Protein AF-A0A9X2JIF9-F1 (afdb_monomer)

Nearest PDB structures (foldseek):
  5dy9-assembly1_F  TM=8.300E-01  e=1.328E-01  Methanocaldococcus jannaschii DSM 2661
  4nl3-assembly1_D  TM=8.606E-01  e=1.487E-01  Listeria monocytogenes
  4noy-assembly1_A  TM=7.556E-01  e=9.467E-02  Listeria monocytogenes
  4x9c-assembly1_C  TM=6.719E-01  e=2.208E-01  Methanocaldococcus jannaschii

Organism: NCBI:txid2954799

Radius of gyration: 41.1 Å; Cα contacts (8 Å, |Δi|>4): 365; chains: 1; bounding box: 115×107×93 Å

pLDDT: mean 71.34, std 24.14, range [29.44, 98.44]

Secondary structure (DSSP, 8-state):
--SSSSSSSSSSS------------PPEEEEEBTTS-EEEEEEEEEETTEEEEEETTEEEEEEGGGB-HHHHHHHHHHHHHSS-EEEEBTTS-EEEEEEEEEETTEEEEEETTT--EEEEEGGGB-HHHHHHHHHHH----------------------PPP-----------PPPS----EEEEEBTTS-EEEEEEEEEETTEEEEEETTEEEEEEGGGB-HHHHHHHHHHHHHHHHHHTS------------------------------------------------------------TT-HHHHHHHHHHHHHHHHHHHHHHHHHHHHHHHHT------PPPP-------------------PPPPS----------EEE-TTT--EEE-SS--TTPBPTTT--B---EE-TTS-EE---TTHHHHHHHHHHHHHHHHHHHHHHHHHHH--

Foldseek 3Di:
DPVVVVVVVPPPPDPPDPPPPPQAWWDFDWWAWQVRDIATWTFRDDDDQWTFTHHPLDTDTHGLVGTDPLVVVLNVLVVVQQDQDWWAFPVRDIAGWHWDHDDQQWTWTQGDVVSDIDIDGLNRTDPVVNVSCCSGRVRPRPPPPDPPPDDDDDDDDDDDDDDDDDDDDDDDDDDRVPCQPFDWWAFPVRDIDTWHFPADDVQWTFTQHPNDTDTHGLNRTDPVSNVVNVVVVVVVVVVVPPPPPPPDPPPPPPDDDDDDDDDDDDDDDDDDDDDDDDDDDDDDDDDDDDDDDDDDDDDPDDPDPPVVVVVVVVVVVVVVVVVVVVVVVVVVVVCVVPPDPPDDDDDDDDDDDDDDDDDDDDDDDDDDDDDDDDDDPPPPQDWDADPVQRDIDGCPDDDQQDADPPPRDHHNWDQDPVRDTPHPDPPPVVVVVVVVVVVVVVCCVVVVVVVVVVVD

Mean predicted aligned error: 22.13 Å

Structure (mmCIF, N/CA/C/O backbone):
data_AF-A0A9X2JIF9-F1
#
_entry.id   AF-A0A9X2JIF9-F1
#
loop_
_atom_site.group_PDB
_atom_site.id
_atom_site.type_symbol
_atom_site.label_atom_id
_atom_site.label_alt_id
_atom_site.label_comp_id
_atom_site.label_asym_id
_atom_site.label_entity_id
_atom_site.label_seq_id
_atom_site.pdbx_PDB_ins_code
_atom_site.Cartn_x
_atom_site.Cartn_y
_atom_site.Cartn_z
_atom_site.occupancy
_atom_site.B_iso_or_equiv
_atom_site.auth_seq_id
_atom_site.auth_comp_id
_atom_site.auth_asym_id
_atom_site.auth_atom_id
_atom_site.pdbx_PDB_model_num
ATOM 1 N N . MET A 1 1 ? 45.858 37.542 4.405 1.00 50.66 1 MET A N 1
ATOM 2 C CA . MET A 1 1 ? 45.394 36.141 4.261 1.00 50.66 1 MET A CA 1
ATOM 3 C C . MET A 1 1 ? 44.551 35.672 5.462 1.00 50.66 1 MET A C 1
ATOM 5 O O . MET A 1 1 ? 44.814 34.618 6.018 1.00 50.66 1 MET A O 1
ATOM 9 N N . ARG A 1 2 ? 43.533 36.434 5.894 1.00 47.78 2 ARG A N 1
ATOM 10 C CA . ARG A 1 2 ? 42.567 35.991 6.931 1.00 47.78 2 ARG A CA 1
ATOM 11 C C . ARG A 1 2 ? 41.097 36.230 6.547 1.00 47.78 2 ARG A C 1
ATOM 13 O O . ARG A 1 2 ? 40.206 35.912 7.314 1.00 47.78 2 ARG A O 1
ATOM 20 N N . LEU A 1 3 ? 40.858 36.740 5.335 1.00 43.47 3 LEU A N 1
ATOM 21 C CA . LEU A 1 3 ? 39.526 37.021 4.784 1.00 43.47 3 LEU A CA 1
ATOM 22 C C . LEU A 1 3 ? 39.023 35.938 3.812 1.00 43.47 3 LEU A C 1
ATOM 24 O O . LEU A 1 3 ? 37.849 35.937 3.474 1.00 43.47 3 LEU A O 1
ATOM 28 N N . LEU A 1 4 ? 39.875 34.985 3.401 1.00 45.16 4 LEU A N 1
ATOM 29 C CA . LEU A 1 4 ? 39.485 33.912 2.472 1.00 45.16 4 LEU A CA 1
ATOM 30 C C . LEU A 1 4 ? 38.940 32.643 3.157 1.00 45.16 4 LEU A C 1
ATOM 32 O O . LEU A 1 4 ? 38.333 31.819 2.487 1.00 45.16 4 LEU A O 1
ATOM 36 N N . SER A 1 5 ? 39.107 32.486 4.477 1.00 45.69 5 SER A N 1
ATOM 37 C CA . SER A 1 5 ? 38.608 31.306 5.213 1.00 45.69 5 SER A CA 1
ATOM 38 C C . SER A 1 5 ? 37.174 31.446 5.728 1.00 45.69 5 SER A C 1
ATOM 40 O O . SER A 1 5 ? 36.599 30.455 6.158 1.00 45.69 5 SER A O 1
ATOM 42 N N . ILE A 1 6 ? 36.580 32.643 5.672 1.00 45.88 6 ILE A N 1
ATOM 43 C CA . ILE A 1 6 ? 35.189 32.865 6.111 1.00 45.88 6 ILE A CA 1
ATOM 44 C C . ILE A 1 6 ? 34.202 32.690 4.940 1.00 45.88 6 ILE A C 1
ATOM 46 O O . ILE A 1 6 ? 33.043 32.355 5.151 1.00 45.88 6 ILE A O 1
ATOM 50 N N . LEU A 1 7 ? 34.673 32.799 3.693 1.00 43.84 7 LEU A N 1
ATOM 51 C CA . LEU A 1 7 ? 33.852 32.604 2.492 1.00 43.84 7 LEU A CA 1
ATOM 52 C C . LEU A 1 7 ? 33.706 31.131 2.063 1.00 43.84 7 LEU A C 1
ATOM 54 O O . LEU A 1 7 ? 32.831 30.828 1.262 1.00 43.84 7 LEU A O 1
ATOM 58 N N . LEU A 1 8 ? 34.502 30.208 2.620 1.00 43.28 8 LEU A N 1
ATOM 59 C CA . LEU A 1 8 ? 34.404 28.769 2.320 1.00 43.28 8 LEU A CA 1
ATOM 60 C C . LEU A 1 8 ? 33.501 27.994 3.304 1.00 43.28 8 LEU A C 1
ATOM 62 O O . LEU A 1 8 ? 33.216 26.825 3.078 1.00 43.28 8 LEU A O 1
ATOM 66 N N . LEU A 1 9 ? 33.038 28.632 4.387 1.00 42.19 9 LEU A N 1
ATOM 67 C CA . LEU A 1 9 ? 32.176 28.007 5.406 1.00 42.19 9 LEU A CA 1
ATOM 68 C C . LEU A 1 9 ? 30.685 28.376 5.264 1.00 42.19 9 LEU A C 1
ATOM 70 O O . LEU A 1 9 ? 29.855 27.887 6.021 1.00 42.19 9 LEU A O 1
ATOM 74 N N . MET A 1 10 ? 30.341 29.205 4.273 1.00 47.78 10 MET A N 1
ATOM 75 C CA . MET A 1 10 ? 28.986 29.704 3.980 1.00 47.78 10 MET A CA 1
ATOM 76 C C . MET A 1 10 ? 28.431 29.157 2.649 1.00 47.78 10 MET A C 1
ATOM 78 O O . MET A 1 10 ? 27.630 29.805 1.987 1.00 47.78 10 MET A O 1
ATOM 82 N N . ALA A 1 11 ? 28.868 27.958 2.247 1.00 45.25 11 ALA A N 1
ATOM 83 C CA . ALA A 1 11 ? 28.384 27.248 1.056 1.00 45.25 11 ALA A CA 1
ATOM 84 C C . ALA A 1 11 ? 27.886 25.816 1.364 1.00 45.25 11 ALA A C 1
ATOM 86 O O . ALA A 1 11 ? 27.817 24.982 0.467 1.00 45.25 11 ALA A O 1
ATOM 87 N N . CYS A 1 12 ? 27.542 25.527 2.628 1.00 41.16 12 CYS A N 1
ATOM 88 C CA . CYS A 1 12 ? 26.931 24.255 3.056 1.00 41.16 12 CYS A CA 1
ATOM 89 C C . CYS A 1 12 ? 25.439 24.373 3.417 1.00 41.16 12 CYS A C 1
ATOM 91 O O . CYS A 1 12 ? 24.838 23.397 3.859 1.00 41.16 12 CYS A O 1
ATOM 93 N N . CYS A 1 13 ? 24.823 25.544 3.249 1.00 41.59 13 CYS A N 1
ATOM 94 C CA . CYS A 1 13 ? 23.415 25.742 3.579 1.00 41.59 13 CYS A CA 1
ATOM 95 C C . CYS A 1 13 ? 22.557 25.639 2.314 1.00 41.59 13 CYS A C 1
ATOM 97 O O . CYS A 1 13 ? 22.760 26.405 1.377 1.00 41.59 13 CYS A O 1
ATOM 99 N N . ALA A 1 14 ? 21.565 24.747 2.356 1.00 49.28 14 ALA A N 1
ATOM 100 C CA . ALA A 1 14 ? 20.445 24.624 1.418 1.00 49.28 14 ALA A CA 1
ATOM 101 C C . ALA A 1 14 ? 20.645 23.763 0.155 1.00 49.28 14 ALA A C 1
ATOM 103 O O . ALA A 1 14 ? 20.240 24.152 -0.935 1.00 49.28 14 ALA A O 1
ATOM 104 N N . VAL A 1 15 ? 21.121 22.524 0.312 1.00 51.28 15 VAL A N 1
ATOM 105 C CA . VAL A 1 15 ? 20.557 21.436 -0.510 1.00 51.28 15 VAL A CA 1
ATOM 106 C C . VAL A 1 15 ? 19.399 20.850 0.291 1.00 51.28 15 VAL A C 1
ATOM 108 O O . VAL A 1 15 ? 19.554 19.876 1.021 1.00 51.28 15 VAL A O 1
ATOM 111 N N . GLY A 1 16 ? 18.252 21.531 0.244 1.00 44.44 16 GLY A N 1
ATOM 112 C CA . GLY A 1 16 ? 16.999 20.966 0.727 1.00 44.44 16 GLY A CA 1
ATOM 113 C C . GLY A 1 16 ? 16.632 19.823 -0.204 1.00 44.44 16 GLY A C 1
ATOM 114 O O . GLY A 1 16 ? 16.148 20.068 -1.304 1.00 44.44 16 GLY A O 1
ATOM 115 N N . LEU A 1 17 ? 16.930 18.590 0.204 1.00 43.62 17 LEU A N 1
ATOM 116 C CA . LEU A 1 17 ? 16.360 17.415 -0.440 1.00 43.62 17 LEU A CA 1
ATOM 117 C C . LEU A 1 17 ? 14.835 17.567 -0.346 1.00 43.62 17 LEU A C 1
ATOM 119 O O . LEU A 1 17 ? 14.335 17.697 0.776 1.00 43.62 17 LEU A O 1
ATOM 123 N N . PRO A 1 18 ? 14.099 17.617 -1.472 1.00 39.84 18 PRO A N 1
ATOM 124 C CA . PRO A 1 18 ? 12.651 17.582 -1.415 1.00 39.84 18 PRO A CA 1
ATOM 125 C C . PRO A 1 18 ? 12.274 16.275 -0.720 1.00 39.84 18 PRO A C 1
ATOM 127 O O . PRO A 1 18 ? 12.584 15.182 -1.197 1.00 39.84 18 PRO A O 1
ATOM 130 N N . VAL A 1 19 ? 11.680 16.394 0.464 1.00 40.88 19 VAL A N 1
ATOM 131 C CA . VAL A 1 19 ? 11.039 15.272 1.139 1.00 40.88 19 VAL A CA 1
ATOM 132 C C . VAL A 1 19 ? 9.828 14.949 0.276 1.00 40.88 19 VAL A C 1
ATOM 134 O O . VAL A 1 19 ? 8.807 15.620 0.375 1.00 40.88 19 VAL A O 1
ATOM 137 N N . ALA A 1 20 ? 9.985 13.992 -0.638 1.00 38.03 20 ALA A N 1
ATOM 138 C CA . ALA A 1 20 ? 8.901 13.448 -1.442 1.00 38.03 20 ALA A CA 1
ATOM 139 C C . ALA A 1 20 ? 7.942 12.714 -0.495 1.00 38.03 20 ALA A C 1
ATOM 141 O O . ALA A 1 20 ? 8.113 11.535 -0.185 1.00 38.03 20 ALA A O 1
ATOM 142 N N . ALA A 1 21 ? 7.001 13.470 0.061 1.00 42.09 21 ALA A N 1
ATOM 143 C CA . ALA A 1 21 ? 5.906 12.987 0.877 1.00 42.09 21 ALA A CA 1
ATOM 144 C C . ALA A 1 21 ? 4.622 13.089 0.055 1.00 42.09 21 ALA A C 1
ATOM 146 O O . ALA A 1 21 ? 3.734 13.871 0.373 1.00 42.09 21 ALA A O 1
ATOM 147 N N . GLU A 1 22 ? 4.536 12.292 -1.002 1.00 44.25 22 GLU A N 1
ATOM 148 C CA . GLU A 1 22 ? 3.272 12.027 -1.681 1.00 44.25 22 GLU A CA 1
ATOM 149 C C . GLU A 1 22 ? 2.806 10.660 -1.203 1.00 44.25 22 GLU A C 1
ATOM 151 O O . GLU A 1 22 ? 3.198 9.601 -1.689 1.00 44.25 22 GLU A O 1
ATOM 156 N N . ALA A 1 23 ? 2.054 10.689 -0.105 1.00 52.97 23 ALA A N 1
ATOM 157 C CA . ALA A 1 23 ? 1.223 9.559 0.248 1.00 52.97 23 ALA A CA 1
ATOM 158 C C . ALA A 1 23 ? 0.087 9.525 -0.776 1.00 52.97 23 ALA A C 1
ATOM 160 O O . ALA A 1 23 ? -0.699 10.470 -0.793 1.00 52.97 23 ALA A O 1
ATOM 161 N N . ASP A 1 24 ? 0.032 8.466 -1.591 1.00 63.00 24 ASP A N 1
ATOM 162 C CA . ASP A 1 24 ? -1.059 8.153 -2.522 1.00 63.00 24 ASP A CA 1
ATOM 163 C C . ASP A 1 24 ? -2.409 8.625 -1.939 1.00 63.00 24 ASP A C 1
ATOM 165 O O . ASP A 1 24 ? -2.906 8.070 -0.948 1.00 63.00 24 ASP A O 1
ATOM 169 N N . ASP A 1 25 ? -2.964 9.718 -2.477 1.00 82.88 25 ASP A N 1
ATOM 170 C CA . ASP A 1 25 ? -4.131 10.377 -1.890 1.00 82.88 25 ASP A CA 1
ATOM 171 C C . ASP A 1 25 ? -5.409 9.659 -2.334 1.00 82.88 25 ASP A C 1
ATOM 173 O O . ASP A 1 25 ? -6.022 9.986 -3.347 1.00 82.88 25 ASP A O 1
ATOM 177 N N . TYR A 1 26 ? -5.795 8.609 -1.607 1.00 91.44 26 TYR A N 1
ATOM 178 C CA . TYR A 1 26 ? -7.100 7.985 -1.818 1.00 91.44 26 TYR A CA 1
ATOM 179 C C . TYR A 1 26 ? -8.229 8.948 -1.423 1.00 91.44 26 TYR A C 1
ATOM 181 O O . TYR A 1 26 ? -8.128 9.613 -0.388 1.00 91.44 26 TYR A O 1
ATOM 189 N N . PRO A 1 27 ? -9.353 8.972 -2.160 1.00 93.25 27 PRO A N 1
ATOM 190 C CA . PRO A 1 27 ? -10.474 9.832 -1.808 1.00 93.25 27 PRO A CA 1
ATOM 191 C C . PRO A 1 27 ? -11.062 9.454 -0.440 1.00 93.25 27 PRO A C 1
ATOM 193 O O . PRO A 1 27 ? -11.119 8.278 -0.056 1.00 93.25 27 PRO A O 1
ATOM 196 N N . VAL A 1 28 ? -11.541 10.460 0.299 1.00 95.00 28 VAL A N 1
ATOM 197 C CA . VAL A 1 28 ? -12.326 10.240 1.521 1.00 95.00 28 VAL A CA 1
ATOM 198 C C . VAL A 1 28 ? -13.612 9.513 1.142 1.00 95.00 28 VAL A C 1
ATOM 200 O O . VAL A 1 28 ? -14.367 9.973 0.285 1.00 95.00 28 VAL A O 1
ATOM 203 N N . ARG A 1 29 ? -13.884 8.387 1.803 1.00 96.62 29 ARG A N 1
ATOM 204 C CA . ARG A 1 29 ? -15.105 7.603 1.590 1.00 96.62 29 ARG A CA 1
ATOM 205 C C . ARG A 1 29 ? -15.745 7.196 2.907 1.00 96.62 29 ARG A C 1
ATOM 207 O O . ARG A 1 29 ? -15.097 7.179 3.954 1.00 96.62 29 ARG A O 1
ATOM 214 N N . LYS A 1 30 ? -17.017 6.813 2.824 1.00 97.88 30 LYS A N 1
ATOM 215 C CA . LYS A 1 30 ? -17.749 6.210 3.934 1.00 97.88 30 LYS A CA 1
ATOM 216 C C . LYS A 1 30 ? -17.399 4.729 4.045 1.00 97.88 30 LYS A C 1
ATOM 218 O O . LYS A 1 30 ? -17.684 3.954 3.137 1.00 97.88 30 LYS A O 1
ATOM 223 N N . TRP A 1 31 ? -16.816 4.350 5.170 1.00 98.06 31 TRP A N 1
ATOM 224 C CA . TRP A 1 31 ? -16.492 2.982 5.556 1.00 98.06 31 TRP A CA 1
ATOM 225 C C . TRP A 1 31 ? -17.569 2.444 6.476 1.00 98.06 31 TRP A C 1
ATOM 227 O O . TRP A 1 31 ? -17.983 3.145 7.394 1.00 98.06 31 TRP A O 1
ATOM 237 N N . THR A 1 32 ? -17.991 1.202 6.273 1.00 98.44 32 THR A N 1
ATOM 238 C CA . THR A 1 32 ? -19.027 0.544 7.074 1.00 98.44 32 THR A CA 1
ATOM 239 C C . THR A 1 32 ? -18.475 -0.739 7.679 1.00 98.44 32 THR A C 1
ATOM 241 O O . THR A 1 32 ? -17.822 -1.520 6.988 1.00 98.44 32 THR A O 1
ATOM 244 N N . ASN A 1 33 ? -18.726 -0.984 8.964 1.00 98.19 33 ASN A N 1
ATOM 245 C CA . ASN A 1 33 ? -18.322 -2.231 9.612 1.00 98.19 33 ASN A CA 1
ATOM 246 C C . ASN A 1 33 ? -19.427 -3.308 9.603 1.00 98.19 33 ASN A C 1
ATOM 248 O O . ASN A 1 33 ? -20.550 -3.088 9.155 1.00 98.19 33 ASN A O 1
ATOM 252 N N . ASP A 1 34 ? -19.104 -4.485 10.136 1.00 96.62 34 ASP A N 1
ATOM 253 C CA . ASP A 1 34 ? -19.967 -5.663 10.273 1.00 96.62 34 ASP A CA 1
ATOM 254 C C . ASP A 1 34 ? -21.217 -5.433 11.140 1.00 96.62 34 ASP A C 1
ATOM 256 O O . ASP A 1 34 ? -22.158 -6.225 11.092 1.00 96.62 34 ASP A O 1
ATOM 260 N N . LYS A 1 35 ? -21.254 -4.339 11.907 1.00 96.94 35 LYS A N 1
ATOM 261 C CA . LYS A 1 35 ? -22.406 -3.900 12.705 1.00 96.94 35 LYS A CA 1
ATOM 262 C C . LYS A 1 35 ? -23.231 -2.803 12.027 1.00 96.94 35 LYS A C 1
ATOM 264 O O . LYS A 1 35 ? -24.216 -2.354 12.608 1.00 96.94 35 LYS A O 1
ATOM 269 N N . GLY A 1 36 ? -22.839 -2.360 10.832 1.00 97.69 36 GLY A N 1
ATOM 270 C CA . GLY A 1 36 ? -23.467 -1.242 10.128 1.00 97.69 36 GLY A CA 1
ATOM 271 C C . GLY A 1 36 ? -23.071 0.140 10.658 1.00 97.69 36 GLY A C 1
ATOM 272 O O . GLY A 1 36 ? -23.682 1.131 10.267 1.00 97.69 36 GLY A O 1
ATOM 273 N N . GLU A 1 37 ? -22.072 0.236 11.539 1.00 98.12 37 GLU A N 1
ATOM 274 C CA . GLU A 1 37 ? -21.528 1.525 11.978 1.00 98.12 37 GLU A CA 1
ATOM 275 C C . GLU A 1 37 ? -20.666 2.105 10.854 1.00 98.12 37 GLU A C 1
ATOM 277 O O . GLU A 1 37 ? -19.904 1.373 10.215 1.00 98.12 37 GLU A O 1
ATOM 282 N N . THR A 1 38 ? -20.779 3.414 10.621 1.00 98.12 38 THR A N 1
ATOM 283 C CA . THR A 1 38 ? -20.102 4.083 9.506 1.00 98.12 38 THR A CA 1
ATOM 284 C C . THR A 1 38 ? -19.151 5.175 9.969 1.00 98.12 38 THR A C 1
ATOM 286 O O . THR A 1 38 ? -19.502 5.932 10.874 1.00 98.12 38 THR A O 1
ATOM 289 N N . ILE A 1 39 ? -18.009 5.319 9.297 1.00 98.00 39 ILE A N 1
ATOM 290 C CA . ILE A 1 39 ? -17.073 6.438 9.470 1.00 98.00 39 ILE A CA 1
ATOM 291 C C . ILE A 1 39 ? -16.667 6.998 8.108 1.00 98.00 39 ILE A C 1
ATOM 293 O O . ILE A 1 39 ? -16.488 6.234 7.163 1.00 98.00 39 ILE A O 1
ATOM 297 N N . ASP A 1 40 ? -16.498 8.311 8.005 1.00 97.50 40 ASP A N 1
ATOM 298 C CA . ASP A 1 40 ? -15.896 8.930 6.824 1.00 97.50 40 ASP A CA 1
ATOM 299 C C . ASP A 1 40 ? -14.386 9.025 7.065 1.00 97.50 40 ASP A C 1
ATOM 301 O O . ASP A 1 40 ? -13.948 9.585 8.070 1.00 97.50 40 ASP A O 1
ATOM 305 N N . ALA A 1 41 ? -13.592 8.396 6.200 1.00 97.12 41 ALA A N 1
ATOM 306 C CA . ALA A 1 41 ? -12.143 8.338 6.354 1.00 97.12 41 ALA A CA 1
ATOM 307 C C . ALA A 1 41 ? -11.443 8.127 5.006 1.00 97.12 41 ALA A C 1
ATOM 309 O O . ALA A 1 41 ? -12.002 7.550 4.067 1.00 97.12 41 ALA A O 1
ATOM 310 N N . LYS A 1 42 ? -10.187 8.557 4.924 1.00 95.56 42 LYS A N 1
ATOM 311 C CA . LYS A 1 42 ? -9.293 8.295 3.795 1.00 95.56 42 LYS A CA 1
ATOM 312 C C . LYS A 1 42 ? -8.546 6.983 4.022 1.00 95.56 42 LYS A C 1
ATOM 314 O O . LYS A 1 42 ? -8.059 6.732 5.123 1.00 95.56 42 LYS A O 1
ATOM 319 N N . LEU A 1 43 ? -8.436 6.126 3.005 1.00 95.94 43 LEU A N 1
ATOM 320 C CA . LEU A 1 43 ? -7.505 4.996 3.091 1.00 95.94 43 LEU A CA 1
ATOM 321 C C . LEU A 1 43 ? -6.084 5.560 3.051 1.00 95.94 43 LEU A C 1
ATOM 323 O O . LEU A 1 43 ? -5.770 6.333 2.162 1.00 95.94 43 LEU A O 1
ATOM 327 N N . LEU A 1 44 ? -5.216 5.168 3.978 1.00 93.44 44 LEU A N 1
ATOM 328 C CA . LEU A 1 44 ? -3.787 5.469 3.860 1.00 93.44 44 LEU A CA 1
ATOM 329 C C . LEU A 1 44 ? -3.046 4.309 3.216 1.00 93.44 44 LEU A C 1
ATOM 331 O O . LEU A 1 44 ? -2.235 4.482 2.316 1.00 93.44 44 LEU A O 1
ATOM 335 N N . ARG A 1 45 ? -3.295 3.099 3.721 1.00 92.06 45 ARG A N 1
ATOM 336 C CA . ARG A 1 45 ? -2.668 1.876 3.221 1.00 92.06 45 ARG A CA 1
ATOM 337 C C . ARG A 1 45 ? -3.382 0.643 3.730 1.00 92.06 45 ARG A C 1
ATOM 339 O O . ARG A 1 45 ? -4.147 0.680 4.695 1.00 92.06 45 ARG A O 1
ATOM 346 N N . VAL A 1 46 ? -3.020 -0.489 3.145 1.00 93.00 46 VAL A N 1
ATOM 347 C CA . VAL A 1 46 ? -3.479 -1.800 3.586 1.00 93.00 46 VAL A CA 1
ATOM 348 C C . VAL A 1 46 ? -2.280 -2.636 4.025 1.00 93.00 46 VAL A C 1
ATOM 350 O O . VAL A 1 46 ? -1.400 -2.917 3.218 1.00 93.00 46 VAL A O 1
ATOM 353 N N . SER A 1 47 ? -2.250 -3.052 5.295 1.00 88.19 47 SER A N 1
ATOM 354 C CA . SER A 1 47 ? -1.199 -3.920 5.846 1.00 88.19 47 SER A CA 1
ATOM 355 C C . SER A 1 47 ? -1.807 -5.249 6.296 1.00 88.19 47 SER A C 1
ATOM 357 O O . SER A 1 47 ? -2.609 -5.314 7.232 1.00 88.19 47 SER A O 1
ATOM 359 N N . GLY A 1 48 ? -1.478 -6.325 5.575 1.00 91.69 48 GLY A N 1
ATOM 360 C CA . GLY A 1 48 ? -1.970 -7.675 5.859 1.00 91.69 48 GLY A CA 1
ATOM 361 C C . GLY A 1 48 ? -3.499 -7.777 5.821 1.00 91.69 48 GLY A C 1
ATOM 362 O O . GLY A 1 48 ? -4.114 -7.672 4.762 1.00 91.69 48 GLY A O 1
ATOM 363 N N . SER A 1 49 ? -4.118 -8.006 6.978 1.00 93.75 49 SER A N 1
ATOM 364 C CA . SER A 1 49 ? -5.575 -8.101 7.163 1.00 93.75 49 SER A CA 1
ATOM 365 C C . SER A 1 49 ? -6.210 -6.824 7.731 1.00 93.75 49 SER A C 1
ATOM 367 O O . SER A 1 49 ? -7.386 -6.839 8.092 1.00 93.75 49 SER A O 1
ATOM 369 N N . THR A 1 50 ? -5.455 -5.725 7.822 1.00 94.56 50 THR A N 1
ATOM 370 C CA . THR A 1 50 ? -5.899 -4.460 8.424 1.00 94.56 50 THR A CA 1
ATOM 371 C C . THR A 1 50 ? -5.812 -3.315 7.416 1.00 94.56 50 THR A C 1
ATOM 373 O O . THR A 1 50 ? -4.775 -3.105 6.783 1.00 94.56 50 THR A O 1
ATOM 376 N N . ALA A 1 51 ? -6.897 -2.557 7.282 1.00 97.00 51 ALA A N 1
ATOM 377 C CA . ALA A 1 51 ? -6.911 -1.269 6.604 1.00 97.00 51 ALA A CA 1
ATOM 378 C C . ALA A 1 51 ? -6.512 -0.172 7.599 1.00 97.00 51 ALA A C 1
ATOM 380 O O . ALA A 1 51 ? -7.001 -0.137 8.730 1.00 97.00 51 ALA A O 1
ATOM 381 N N . ILE A 1 52 ? -5.590 0.697 7.191 1.00 96.62 52 ILE A N 1
ATOM 382 C CA . ILE A 1 52 ? -5.169 1.862 7.967 1.00 96.62 52 ILE A CA 1
ATOM 383 C C . ILE A 1 52 ? -5.868 3.070 7.359 1.00 96.62 52 ILE A C 1
ATOM 385 O O . ILE A 1 52 ? -5.603 3.413 6.206 1.00 96.62 52 ILE A O 1
ATOM 389 N N . LEU A 1 53 ? -6.775 3.662 8.124 1.00 96.56 53 LEU A N 1
ATOM 390 C CA . LEU A 1 53 ? -7.634 4.762 7.711 1.00 96.56 53 LEU A CA 1
ATOM 391 C C . LEU A 1 53 ? -7.215 6.042 8.438 1.00 96.56 53 LEU A C 1
ATOM 393 O O . LEU A 1 53 ? -6.778 5.979 9.585 1.00 96.56 53 LEU A O 1
ATOM 397 N N . ASP A 1 54 ? -7.362 7.184 7.783 1.00 95.75 54 ASP A N 1
ATOM 398 C CA . ASP A 1 54 ? -7.203 8.511 8.368 1.00 95.75 54 ASP A CA 1
ATOM 399 C C . ASP A 1 54 ? -8.570 9.183 8.499 1.00 95.75 54 ASP A C 1
ATOM 401 O O . ASP A 1 54 ? -9.252 9.430 7.501 1.00 95.75 54 ASP A O 1
ATOM 405 N N . GLN A 1 55 ? -8.975 9.439 9.739 1.00 96.75 55 GLN A N 1
ATOM 406 C CA . GLN A 1 55 ? -10.200 10.139 10.095 1.00 96.75 55 GLN A CA 1
ATOM 407 C C . GLN A 1 55 ? -9.829 11.479 10.733 1.00 96.75 55 GLN A C 1
ATOM 409 O O . GLN A 1 55 ? -9.530 11.551 11.929 1.00 96.75 55 GLN A O 1
ATOM 414 N N . ASP A 1 56 ? -9.838 12.539 9.926 1.00 94.81 56 ASP A N 1
ATOM 415 C CA . ASP A 1 56 ? -9.533 13.908 10.360 1.00 94.81 56 ASP A CA 1
ATOM 416 C C . ASP A 1 56 ? -8.172 14.030 11.084 1.00 94.81 56 ASP A C 1
ATOM 418 O O . ASP A 1 56 ? -8.055 14.678 12.126 1.00 94.81 56 ASP A O 1
ATOM 422 N N . GLY A 1 57 ? -7.137 13.358 10.565 1.00 92.56 57 GLY A N 1
ATOM 423 C CA . GLY A 1 57 ? -5.791 13.303 11.145 1.00 92.56 57 GLY A CA 1
ATOM 424 C C . GLY A 1 57 ? -5.600 12.199 12.192 1.00 92.56 57 GLY A C 1
ATOM 425 O O . GLY A 1 57 ? -4.487 12.005 12.692 1.00 92.56 57 GLY A O 1
ATOM 426 N N . ASN A 1 58 ? -6.659 11.463 12.545 1.00 94.00 58 ASN A N 1
ATOM 427 C CA . ASN A 1 58 ? -6.590 10.342 13.476 1.00 94.00 58 ASN A CA 1
ATOM 428 C C . ASN A 1 58 ? -6.465 9.017 12.726 1.00 94.00 58 ASN A C 1
ATOM 430 O O . ASN A 1 58 ? -7.330 8.634 11.940 1.00 94.00 58 ASN A O 1
ATOM 434 N N . ILE A 1 59 ? -5.417 8.259 13.046 1.00 95.19 59 ILE A N 1
ATOM 435 C CA . ILE A 1 59 ? -5.174 6.953 12.436 1.00 95.19 59 ILE A CA 1
ATOM 436 C C . ILE A 1 59 ? -6.081 5.893 13.069 1.00 95.19 59 ILE A C 1
ATOM 438 O O . ILE A 1 59 ? -5.890 5.490 14.219 1.00 95.19 59 ILE A O 1
ATOM 442 N N . VAL A 1 60 ? -7.026 5.377 12.290 1.00 96.94 60 VAL A N 1
ATOM 443 C CA . VAL A 1 60 ? -7.931 4.289 12.668 1.00 96.94 60 VAL A CA 1
ATOM 444 C C . VAL A 1 60 ? -7.465 2.987 12.021 1.00 96.94 60 VAL A C 1
ATOM 446 O O . VAL A 1 60 ? -7.256 2.894 10.813 1.00 96.94 60 VAL A O 1
ATOM 449 N N . ARG A 1 61 ? -7.306 1.934 12.828 1.00 97.06 61 ARG A N 1
ATOM 450 C CA . ARG A 1 61 ? -6.976 0.588 12.339 1.00 97.06 61 ARG A CA 1
ATOM 451 C C . ARG A 1 61 ? -8.250 -0.240 12.234 1.00 97.06 61 ARG A C 1
ATOM 453 O O . ARG A 1 61 ? -8.811 -0.628 13.256 1.00 97.06 61 ARG A O 1
ATOM 460 N N . ALA A 1 62 ? -8.682 -0.536 11.014 1.00 97.12 62 ALA A N 1
ATOM 461 C CA . ALA A 1 62 ? -9.897 -1.294 10.748 1.00 97.12 62 ALA A CA 1
ATOM 462 C C . ALA A 1 62 ? -9.559 -2.702 10.222 1.00 97.12 62 ALA A C 1
ATOM 464 O O . ALA A 1 62 ? -9.025 -2.836 9.117 1.00 97.12 62 ALA A O 1
ATOM 465 N N . PRO A 1 63 ? -9.844 -3.782 10.976 1.00 97.62 63 PRO A N 1
ATOM 466 C CA . PRO A 1 63 ? -9.688 -5.138 10.460 1.00 97.62 63 PRO A CA 1
ATOM 467 C C . PRO A 1 63 ? -10.593 -5.355 9.242 1.00 97.62 63 PRO A C 1
ATOM 469 O O . PRO A 1 63 ? -11.807 -5.191 9.337 1.00 97.62 63 PRO A O 1
ATOM 472 N N . ILE A 1 64 ? -10.023 -5.778 8.111 1.00 98.06 64 ILE A N 1
ATOM 473 C CA . ILE A 1 64 ? -10.745 -5.947 6.835 1.00 98.06 64 ILE A CA 1
ATOM 474 C C . ILE A 1 64 ? -11.866 -6.983 6.967 1.00 98.06 64 ILE A C 1
ATOM 476 O O . ILE A 1 64 ? -12.922 -6.853 6.356 1.00 98.06 64 ILE A O 1
ATOM 480 N N . SER A 1 65 ? -11.676 -7.996 7.818 1.00 97.06 65 SER A N 1
ATOM 481 C CA . SER A 1 65 ? -12.699 -9.004 8.118 1.00 97.06 65 SER A CA 1
ATOM 482 C C . SER A 1 65 ? -13.971 -8.422 8.737 1.00 97.06 65 SER A C 1
ATOM 484 O O . SER A 1 65 ? -15.025 -9.039 8.616 1.00 97.06 65 SER A O 1
ATOM 486 N N . ARG A 1 66 ? -13.878 -7.247 9.370 1.00 97.94 66 ARG A N 1
ATOM 487 C CA . ARG A 1 66 ? -14.993 -6.543 10.008 1.00 97.94 66 ARG A CA 1
ATOM 488 C C . ARG A 1 66 ? -15.566 -5.423 9.156 1.00 97.94 66 ARG A C 1
ATOM 490 O O . ARG A 1 66 ? -16.443 -4.724 9.638 1.00 97.94 66 ARG A O 1
ATOM 497 N N . LEU A 1 67 ? -15.064 -5.206 7.946 1.00 98.19 67 LEU A N 1
ATOM 498 C CA . LEU A 1 67 ? -15.641 -4.229 7.029 1.00 98.19 67 LEU A CA 1
ATOM 499 C C . LEU A 1 67 ? -16.849 -4.825 6.296 1.00 98.19 67 LEU A C 1
ATOM 501 O O . LEU A 1 67 ? -17.036 -6.046 6.261 1.00 98.19 67 LEU A O 1
ATOM 505 N N . SER A 1 68 ? -17.673 -3.960 5.715 1.00 98.12 68 SER A N 1
ATOM 506 C CA . SER A 1 68 ? -18.744 -4.353 4.807 1.00 98.12 68 SER A CA 1
ATOM 507 C C . SER A 1 68 ? -18.172 -5.022 3.556 1.00 98.12 68 SER A C 1
ATOM 509 O O . SER A 1 68 ? -17.007 -4.821 3.205 1.00 98.12 68 SER A O 1
ATOM 511 N N . ASP A 1 69 ? -18.975 -5.827 2.862 1.00 97.69 69 ASP A N 1
ATOM 512 C CA . ASP A 1 69 ? -18.496 -6.517 1.659 1.00 97.69 69 ASP A CA 1
ATOM 513 C C . ASP A 1 69 ? -18.148 -5.541 0.527 1.00 97.69 69 ASP A C 1
ATOM 515 O O . ASP A 1 69 ? -17.150 -5.750 -0.157 1.00 97.69 69 ASP A O 1
ATOM 519 N N . ALA A 1 70 ? -18.868 -4.420 0.421 1.00 96.50 70 ALA A N 1
ATOM 520 C CA . ALA A 1 70 ? -18.547 -3.343 -0.516 1.00 96.50 70 ALA A CA 1
A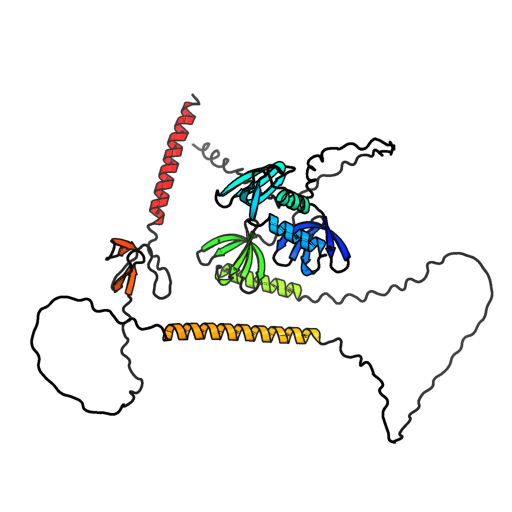TOM 521 C C . ALA A 1 70 ? -17.175 -2.704 -0.228 1.00 96.50 70 ALA A C 1
ATOM 523 O O . ALA A 1 70 ? -16.399 -2.440 -1.144 1.00 96.50 70 ALA A O 1
ATOM 524 N N . ASP A 1 71 ? -16.834 -2.484 1.045 1.00 98.19 71 ASP A N 1
ATOM 525 C CA . ASP A 1 71 ? -15.521 -1.944 1.418 1.00 98.19 71 ASP A CA 1
ATOM 526 C C . ASP A 1 71 ? -14.400 -2.973 1.226 1.00 98.19 71 ASP A C 1
ATOM 528 O O . ASP A 1 71 ? -13.280 -2.614 0.859 1.00 98.19 71 ASP A O 1
ATOM 532 N N . LYS A 1 72 ? -14.685 -4.264 1.444 1.00 97.81 72 LYS A N 1
ATOM 533 C CA . LYS A 1 72 ? -13.735 -5.348 1.149 1.00 97.81 72 LYS A CA 1
ATOM 534 C C . LYS A 1 72 ? -13.435 -5.438 -0.343 1.00 97.81 72 LYS A C 1
ATOM 536 O O . LYS A 1 72 ? -12.275 -5.630 -0.705 1.00 97.81 72 LYS A O 1
ATOM 541 N N . GLU A 1 73 ? -14.461 -5.326 -1.183 1.00 96.94 73 GLU A N 1
ATOM 542 C CA . GLU A 1 73 ? -14.324 -5.334 -2.638 1.00 96.94 73 GLU A CA 1
ATOM 543 C C . GLU A 1 73 ? -13.520 -4.124 -3.112 1.00 96.94 73 GLU A C 1
ATOM 545 O O . GLU A 1 73 ? -12.501 -4.293 -3.773 1.00 96.94 73 GLU A O 1
ATOM 550 N N . TRP A 1 74 ? -13.834 -2.928 -2.618 1.00 96.81 74 TRP A N 1
ATOM 551 C CA . TRP A 1 74 ? -13.046 -1.743 -2.948 1.00 96.81 74 TRP A CA 1
ATOM 552 C C . TRP A 1 74 ? -11.574 -1.848 -2.513 1.00 96.81 74 TRP A C 1
ATOM 554 O O . TRP A 1 74 ? -10.667 -1.511 -3.270 1.00 96.81 74 TRP A O 1
ATOM 564 N N . ILE A 1 75 ? -11.289 -2.384 -1.317 1.00 96.69 75 ILE A N 1
ATOM 565 C CA . ILE A 1 75 ? -9.905 -2.649 -0.880 1.00 96.69 75 ILE A CA 1
ATOM 566 C C . ILE A 1 75 ? -9.197 -3.639 -1.817 1.00 96.69 75 ILE A C 1
ATOM 568 O O . ILE A 1 75 ? -7.981 -3.546 -2.014 1.00 96.69 75 ILE A O 1
ATOM 572 N N . LYS A 1 76 ? -9.918 -4.624 -2.359 1.00 96.25 76 LYS A N 1
ATOM 573 C CA . LYS A 1 76 ? -9.365 -5.585 -3.318 1.00 96.25 76 LYS A CA 1
ATOM 574 C C . LYS A 1 76 ? -8.977 -4.877 -4.616 1.00 96.25 76 LYS A C 1
ATOM 576 O O . LYS A 1 76 ? -7.874 -5.125 -5.098 1.00 96.25 76 LYS A O 1
ATOM 581 N N . ASP A 1 77 ? -9.804 -3.962 -5.101 1.00 95.94 77 ASP A N 1
ATOM 582 C CA . ASP A 1 77 ? -9.529 -3.170 -6.303 1.00 95.94 77 ASP A CA 1
ATOM 583 C C . ASP A 1 77 ? -8.338 -2.225 -6.101 1.00 95.94 77 ASP A C 1
ATOM 585 O O . ASP A 1 77 ? -7.425 -2.183 -6.924 1.00 95.94 77 ASP A O 1
ATOM 589 N N . VAL A 1 78 ? -8.241 -1.572 -4.939 1.00 95.19 78 VAL A N 1
ATOM 590 C CA . VAL A 1 78 ? -7.052 -0.786 -4.562 1.00 95.19 78 VAL A CA 1
ATOM 591 C C . VAL A 1 78 ? -5.782 -1.643 -4.578 1.00 95.19 78 VAL A C 1
ATOM 593 O O . VAL A 1 78 ? -4.740 -1.233 -5.091 1.00 95.19 78 VAL A O 1
ATOM 596 N N . ARG A 1 79 ? -5.836 -2.860 -4.022 1.00 94.31 79 ARG A N 1
ATOM 597 C CA . ARG A 1 79 ? -4.687 -3.786 -4.041 1.00 94.31 79 ARG A CA 1
ATOM 598 C C . ARG A 1 79 ? -4.319 -4.215 -5.457 1.00 94.31 79 ARG A C 1
ATOM 600 O O . ARG A 1 79 ? -3.139 -4.438 -5.726 1.00 94.31 79 ARG A O 1
ATOM 607 N N . GLU A 1 80 ? -5.312 -4.360 -6.323 1.00 94.06 80 GLU A N 1
ATOM 608 C CA . GLU A 1 80 ? -5.134 -4.692 -7.730 1.00 94.06 80 GLU A CA 1
ATOM 609 C C . GLU A 1 80 ? -4.454 -3.553 -8.503 1.00 94.06 80 GLU A C 1
ATOM 611 O O . GLU A 1 80 ? -3.567 -3.812 -9.311 1.00 94.06 80 GLU A O 1
ATOM 616 N N . LEU A 1 81 ? -4.797 -2.296 -8.219 1.00 94.19 81 LEU A N 1
ATOM 617 C CA . LEU A 1 81 ? -4.131 -1.132 -8.815 1.00 94.19 81 LEU A CA 1
ATOM 618 C C . LEU A 1 81 ? -2.686 -0.965 -8.323 1.00 94.19 81 LEU A C 1
ATOM 620 O O . LEU A 1 81 ? -1.784 -0.645 -9.096 1.00 94.19 81 LEU A O 1
ATOM 624 N N . ASN A 1 82 ? -2.444 -1.252 -7.043 1.00 91.50 82 ASN A N 1
ATOM 625 C CA . ASN A 1 82 ? -1.132 -1.079 -6.418 1.00 91.50 82 ASN A CA 1
ATOM 626 C C . ASN A 1 82 ? -0.134 -2.213 -6.700 1.00 91.50 82 ASN A C 1
ATOM 628 O O . ASN A 1 82 ? 1.037 -2.114 -6.306 1.00 91.50 82 ASN A O 1
ATOM 632 N N . ARG A 1 83 ? -0.560 -3.324 -7.309 1.00 93.88 83 ARG A N 1
ATOM 633 C CA . ARG A 1 83 ? 0.352 -4.418 -7.668 1.00 93.88 83 ARG A CA 1
ATOM 634 C C . ARG A 1 83 ? 0.917 -4.213 -9.070 1.00 93.88 83 ARG A C 1
ATOM 636 O O . ARG A 1 83 ? 0.345 -3.536 -9.911 1.00 93.88 83 ARG A O 1
ATOM 643 N N . TRP A 1 84 ? 2.042 -4.867 -9.331 1.00 94.75 84 TRP A N 1
ATOM 644 C CA . TRP A 1 84 ? 2.555 -5.011 -10.689 1.00 94.75 84 TRP A CA 1
ATOM 645 C C . TRP A 1 84 ? 1.588 -5.864 -11.506 1.00 94.75 84 TRP A C 1
ATOM 647 O O . TRP A 1 84 ? 1.520 -7.079 -11.291 1.00 94.75 84 TRP A O 1
ATOM 657 N N . ARG A 1 85 ? 0.879 -5.244 -12.444 1.00 96.31 85 ARG A N 1
ATOM 658 C CA . ARG A 1 85 ? -0.113 -5.907 -13.294 1.00 96.31 85 ARG A CA 1
ATOM 659 C C . ARG A 1 85 ? 0.051 -5.507 -14.753 1.00 96.31 85 ARG A C 1
ATOM 661 O O . ARG A 1 85 ? 0.831 -4.615 -15.073 1.00 96.31 85 ARG A O 1
ATOM 668 N N . GLU A 1 86 ? -0.659 -6.209 -15.622 1.00 97.25 86 GLU A N 1
ATOM 669 C CA . GLU A 1 86 ? -0.785 -5.817 -17.020 1.00 97.25 86 GLU A CA 1
ATOM 670 C C . GLU A 1 86 ? -1.860 -4.735 -17.138 1.00 97.25 86 GLU A C 1
ATOM 672 O O . GLU A 1 86 ? -2.978 -4.890 -16.632 1.00 97.25 86 GLU A O 1
ATOM 677 N N . TRP A 1 87 ? -1.463 -3.632 -17.756 1.00 97.19 87 TRP A N 1
ATOM 678 C CA . TRP A 1 87 ? -2.299 -2.521 -18.183 1.00 97.19 87 TRP A CA 1
ATOM 679 C C . TRP A 1 87 ? -2.501 -2.657 -19.680 1.00 97.19 87 TRP A C 1
ATOM 681 O O . TRP A 1 87 ? -1.528 -2.868 -20.403 1.00 97.19 87 TRP A O 1
ATOM 691 N N . THR A 1 88 ? -3.739 -2.566 -20.139 1.00 97.69 88 THR A N 1
ATOM 692 C CA . THR A 1 88 ? -4.094 -2.664 -21.553 1.00 97.69 88 THR A CA 1
ATOM 693 C C . THR A 1 88 ? -4.378 -1.263 -22.068 1.00 97.69 88 THR A C 1
ATOM 695 O O . THR A 1 88 ? -5.231 -0.560 -21.529 1.00 97.69 88 THR A O 1
ATOM 698 N N . MET A 1 89 ? -3.666 -0.860 -23.112 1.00 97.50 89 MET A N 1
ATOM 699 C CA . MET A 1 89 ? -3.883 0.405 -23.801 1.00 97.50 89 MET A CA 1
ATOM 700 C C . MET A 1 89 ? -5.056 0.284 -24.779 1.00 97.50 89 MET A C 1
ATOM 702 O O . MET A 1 89 ? -5.490 -0.814 -25.136 1.00 97.50 89 MET A O 1
ATOM 706 N N . ILE A 1 90 ? -5.561 1.415 -25.261 1.00 97.00 90 ILE A N 1
ATOM 707 C CA . ILE A 1 90 ? -6.689 1.455 -26.199 1.00 97.00 90 ILE A CA 1
ATOM 708 C C . ILE A 1 90 ? -6.373 0.827 -27.568 1.00 97.00 90 ILE A C 1
ATOM 710 O O . ILE A 1 90 ? -7.276 0.369 -28.265 1.00 97.00 90 ILE A O 1
ATOM 714 N N . ASP A 1 91 ? -5.095 0.750 -27.945 1.00 96.62 91 ASP A N 1
ATOM 715 C CA . ASP A 1 91 ? -4.635 0.055 -29.154 1.00 96.62 91 ASP A CA 1
ATOM 716 C C . ASP A 1 91 ? -4.529 -1.476 -28.978 1.00 96.62 91 ASP A C 1
ATOM 718 O O . ASP A 1 91 ? -4.170 -2.188 -29.918 1.00 96.62 91 ASP A O 1
ATOM 722 N N . GLY A 1 92 ? -4.854 -1.990 -27.787 1.00 96.94 92 GLY A N 1
ATOM 723 C CA . GLY A 1 92 ? -4.772 -3.403 -27.425 1.00 96.94 92 GLY A CA 1
ATOM 724 C C . GLY A 1 92 ? -3.376 -3.869 -27.007 1.00 96.94 92 GLY A C 1
ATOM 725 O O . GLY A 1 92 ? -3.215 -5.040 -26.658 1.00 96.94 92 GLY A O 1
ATOM 726 N N . SER A 1 93 ? -2.366 -2.994 -27.022 1.00 96.50 93 SER A N 1
ATOM 727 C CA . SER A 1 93 ? -1.059 -3.311 -26.451 1.00 96.50 93 SER A CA 1
ATOM 728 C C . SER A 1 93 ? -1.154 -3.428 -24.931 1.00 96.50 93 SER A C 1
ATOM 730 O O . SER A 1 93 ? -1.965 -2.761 -24.287 1.00 96.50 93 SER A O 1
ATOM 732 N N . THR A 1 94 ? -0.332 -4.294 -24.340 1.00 96.56 94 THR A N 1
ATOM 733 C CA . THR A 1 94 ? -0.266 -4.451 -22.886 1.00 96.56 94 THR A CA 1
ATOM 734 C C . THR A 1 94 ? 1.098 -4.041 -22.351 1.00 96.56 94 THR A C 1
ATOM 736 O O . THR A 1 94 ? 2.126 -4.190 -23.015 1.00 96.56 94 THR A O 1
ATOM 739 N N . ARG A 1 95 ? 1.114 -3.510 -21.129 1.00 95.94 95 ARG A N 1
ATOM 740 C CA . ARG A 1 95 ? 2.328 -3.107 -20.419 1.00 95.94 95 ARG A CA 1
ATOM 741 C C . ARG A 1 95 ? 2.275 -3.563 -18.975 1.00 95.94 95 ARG A C 1
ATOM 743 O O . ARG A 1 95 ? 1.285 -3.343 -18.281 1.00 95.94 95 ARG A O 1
ATOM 750 N N . ARG A 1 96 ? 3.357 -4.178 -18.496 1.00 96.38 96 ARG A N 1
ATOM 751 C CA . ARG A 1 96 ? 3.458 -4.592 -17.100 1.00 96.38 96 ARG A CA 1
ATOM 752 C C . ARG A 1 96 ? 4.004 -3.454 -16.245 1.00 96.38 96 ARG A C 1
ATOM 754 O O . ARG A 1 96 ? 5.209 -3.231 -16.186 1.00 96.38 96 ARG A O 1
ATOM 761 N N . ALA A 1 97 ? 3.119 -2.785 -15.526 1.00 97.19 97 ALA A N 1
ATOM 762 C CA . ALA A 1 97 ? 3.467 -1.620 -14.731 1.00 97.19 97 ALA A CA 1
ATOM 763 C C . ALA A 1 97 ? 2.722 -1.597 -13.392 1.00 97.19 97 ALA A C 1
ATOM 765 O O . ALA A 1 97 ? 1.815 -2.397 -13.134 1.00 97.19 97 ALA A O 1
ATOM 766 N N . LYS A 1 98 ? 3.138 -0.689 -12.516 1.00 95.75 98 LYS A N 1
ATOM 767 C CA . LYS A 1 98 ? 2.451 -0.368 -11.266 1.00 95.75 98 LYS A CA 1
ATOM 768 C C . LYS A 1 98 ? 1.967 1.080 -11.342 1.00 95.75 98 LYS A C 1
ATOM 770 O O . LYS A 1 98 ? 2.755 1.940 -11.724 1.00 95.75 98 LYS A O 1
ATOM 775 N N . LEU A 1 99 ? 0.722 1.347 -10.941 1.00 95.94 99 LEU A N 1
ATOM 776 C CA . LEU A 1 99 ? 0.251 2.722 -10.766 1.00 95.94 99 LEU A CA 1
ATOM 777 C C . LEU A 1 99 ? 1.108 3.416 -9.702 1.00 95.94 99 LEU A C 1
ATOM 779 O O . LEU A 1 99 ? 1.269 2.886 -8.597 1.00 95.94 99 LEU A O 1
ATOM 783 N N . SER A 1 100 ? 1.705 4.548 -10.063 1.00 92.44 100 SER A N 1
ATOM 784 C CA . SER A 1 100 ? 2.445 5.397 -9.129 1.00 92.44 100 SER A CA 1
ATOM 785 C C . SER A 1 100 ? 1.682 6.659 -8.775 1.00 92.44 100 SER A C 1
ATOM 787 O O . SER A 1 100 ? 1.762 7.072 -7.631 1.00 92.44 100 SER A O 1
ATOM 789 N N . GLU A 1 101 ? 0.947 7.245 -9.718 1.00 92.12 101 GLU A N 1
ATOM 790 C CA . GLU A 1 101 ? 0.232 8.499 -9.481 1.00 92.12 101 GLU A CA 1
ATOM 791 C C . GLU A 1 101 ? -0.974 8.626 -10.414 1.00 92.12 101 GLU A C 1
ATOM 793 O O . GLU A 1 101 ? -0.994 8.034 -11.497 1.00 92.12 101 GLU A O 1
ATOM 798 N N . ILE A 1 102 ? -1.978 9.382 -9.977 1.00 93.25 102 ILE A N 1
ATOM 799 C CA . ILE A 1 102 ? -3.131 9.789 -10.777 1.00 93.25 102 ILE A CA 1
ATOM 800 C C . ILE A 1 102 ? -3.458 11.249 -10.462 1.00 93.25 102 ILE A C 1
ATOM 802 O O . ILE A 1 102 ? -3.715 11.594 -9.310 1.00 93.25 102 ILE A O 1
ATOM 806 N N . GLU A 1 103 ? -3.469 12.093 -11.489 1.00 92.94 103 GLU A N 1
ATOM 807 C CA . GLU A 1 103 ? -3.814 13.510 -11.400 1.00 92.94 103 GLU A CA 1
ATOM 808 C C . GLU A 1 103 ? -4.833 13.850 -12.497 1.00 92.94 103 GLU A C 1
ATOM 810 O O . GLU A 1 103 ? -4.513 13.994 -13.676 1.00 92.94 103 GLU A O 1
ATOM 815 N N . GLY A 1 104 ? -6.109 13.951 -12.113 1.00 90.69 104 GLY A N 1
ATOM 816 C CA . GLY A 1 104 ? -7.195 14.197 -13.064 1.00 90.69 104 GLY A CA 1
ATOM 817 C C . GLY A 1 104 ? -7.332 13.067 -14.091 1.00 90.69 104 GLY A C 1
ATOM 818 O O . GLY A 1 104 ? -7.654 11.938 -13.723 1.00 90.69 104 GLY A O 1
ATOM 819 N N . ASP A 1 105 ? -7.101 13.395 -15.365 1.00 94.50 105 ASP A N 1
ATOM 820 C CA . ASP A 1 105 ? -7.139 12.449 -16.488 1.00 94.50 105 ASP A CA 1
ATOM 821 C C . ASP A 1 105 ? -5.755 11.893 -16.856 1.00 94.50 105 ASP A C 1
ATOM 823 O O . ASP A 1 105 ? -5.641 11.113 -17.802 1.00 94.50 105 ASP A O 1
ATOM 827 N N . GLU A 1 106 ? -4.702 12.281 -16.138 1.00 95.81 106 GLU A N 1
ATOM 828 C CA . GLU A 1 106 ? -3.344 11.783 -16.340 1.00 95.81 106 GLU A CA 1
ATOM 829 C C . GLU A 1 106 ? -3.000 10.756 -15.259 1.00 95.81 106 GLU A C 1
ATOM 831 O O . GLU A 1 106 ? -3.309 10.915 -14.077 1.00 95.81 106 GLU A O 1
ATOM 836 N N . ILE A 1 107 ? -2.377 9.659 -15.675 1.00 96.12 107 ILE A N 1
ATOM 837 C CA . ILE A 1 107 ? -1.851 8.635 -14.785 1.00 96.12 107 ILE A CA 1
ATOM 838 C C . ILE A 1 107 ? -0.369 8.423 -15.057 1.00 96.12 107 ILE A C 1
ATOM 840 O O . ILE A 1 107 ? 0.079 8.377 -16.204 1.00 96.12 107 ILE A O 1
ATOM 844 N N . THR A 1 108 ? 0.381 8.198 -13.990 1.00 96.25 108 THR A N 1
ATOM 845 C CA . THR A 1 108 ? 1.788 7.822 -14.068 1.00 96.25 108 THR A CA 1
ATOM 846 C C . THR A 1 108 ? 1.909 6.357 -13.688 1.00 96.25 108 THR A C 1
ATOM 848 O O . THR A 1 108 ? 1.522 5.933 -12.593 1.00 96.25 108 THR A O 1
ATOM 851 N N . LEU A 1 109 ? 2.456 5.562 -14.602 1.00 96.50 109 LEU A N 1
ATOM 852 C CA . LEU A 1 109 ? 2.761 4.154 -14.401 1.00 96.50 109 LEU A CA 1
ATOM 853 C C . LEU A 1 109 ? 4.272 3.965 -14.275 1.00 96.50 109 LEU A C 1
ATOM 855 O O . LEU A 1 109 ? 5.037 4.388 -15.132 1.00 96.50 109 LEU A O 1
ATOM 859 N N . SER A 1 110 ? 4.718 3.261 -13.242 1.00 94.38 110 SER A N 1
ATOM 860 C CA . SER A 1 110 ? 6.106 2.804 -13.134 1.00 94.38 110 SER A CA 1
ATOM 861 C C . SER A 1 110 ? 6.264 1.482 -13.884 1.00 94.38 110 SER A C 1
ATOM 863 O O . SER A 1 110 ? 5.649 0.488 -13.491 1.00 94.38 110 SER A O 1
ATOM 865 N N . ASP A 1 111 ? 7.067 1.452 -14.949 1.00 95.38 111 ASP A N 1
ATOM 866 C CA . ASP A 1 111 ? 7.346 0.252 -15.749 1.00 95.38 111 ASP A CA 1
ATOM 867 C C . ASP A 1 111 ? 8.469 -0.584 -15.112 1.00 95.38 111 ASP A C 1
ATOM 869 O O . ASP A 1 111 ? 9.505 -0.061 -14.693 1.00 95.38 111 ASP A O 1
ATOM 873 N N . ARG A 1 112 ? 8.265 -1.903 -15.009 1.00 87.12 112 ARG A N 1
ATOM 874 C CA . ARG A 1 112 ? 9.214 -2.791 -14.323 1.00 87.12 112 ARG A CA 1
ATOM 875 C C . ARG A 1 112 ? 10.464 -3.038 -15.149 1.00 87.12 112 ARG A C 1
ATOM 877 O O . ARG A 1 112 ? 11.550 -3.165 -14.587 1.00 87.12 112 ARG A O 1
ATOM 884 N N . ASP A 1 113 ? 10.268 -3.214 -16.445 1.00 90.75 113 ASP A N 1
ATOM 885 C CA . ASP A 1 113 ? 11.276 -3.733 -17.355 1.00 90.75 113 ASP A CA 1
ATOM 886 C C . ASP A 1 113 ? 12.166 -2.593 -17.848 1.00 90.75 113 ASP A C 1
ATOM 888 O O . ASP A 1 113 ? 13.375 -2.770 -17.997 1.00 90.75 113 ASP A O 1
ATOM 892 N N . LEU A 1 114 ? 11.578 -1.407 -18.021 1.00 90.19 114 LEU A N 1
ATOM 893 C CA . LEU A 1 114 ? 12.295 -0.197 -18.414 1.00 90.19 114 LEU A CA 1
ATOM 894 C C . LEU A 1 114 ? 12.854 0.579 -17.217 1.00 90.19 114 LEU A C 1
ATOM 896 O O . LEU A 1 114 ? 13.810 1.332 -17.381 1.00 90.19 114 LEU A O 1
ATOM 900 N N . ASN A 1 115 ? 12.307 0.375 -16.011 1.00 89.69 115 ASN A N 1
ATOM 901 C CA . ASN A 1 115 ? 12.619 1.193 -14.832 1.00 89.69 115 ASN A CA 1
ATOM 902 C C . ASN A 1 115 ? 12.428 2.701 -15.116 1.00 89.69 115 ASN A C 1
ATOM 904 O O . ASN A 1 115 ? 13.177 3.549 -14.630 1.00 89.69 115 ASN A O 1
ATOM 908 N N . GLU A 1 116 ? 11.419 3.011 -15.927 1.00 94.69 116 GLU A N 1
ATOM 909 C CA . GLU A 1 116 ? 11.011 4.354 -16.329 1.00 94.69 116 GLU A CA 1
ATOM 910 C C . GLU A 1 116 ? 9.573 4.602 -15.862 1.00 94.69 116 GLU A C 1
ATOM 912 O O . GLU A 1 116 ? 8.778 3.667 -15.711 1.00 94.69 116 GLU A O 1
ATOM 917 N N . GLN A 1 117 ? 9.244 5.868 -15.611 1.00 95.25 117 GLN A N 1
ATOM 918 C CA . GLN A 1 117 ? 7.865 6.299 -15.408 1.00 95.25 117 GLN A CA 1
ATOM 919 C C . GLN A 1 117 ? 7.254 6.659 -16.758 1.00 95.25 117 GLN A C 1
ATOM 921 O O . GLN A 1 117 ? 7.905 7.256 -17.613 1.00 95.25 117 GLN A O 1
ATOM 926 N N . VAL A 1 118 ? 6.010 6.252 -16.948 1.00 96.25 118 VAL A N 1
ATOM 927 C CA . VAL A 1 118 ? 5.259 6.428 -18.180 1.00 96.25 118 VAL A CA 1
ATOM 928 C C . VAL A 1 118 ? 4.003 7.193 -17.823 1.00 96.25 118 VAL A C 1
ATOM 930 O O . VAL A 1 118 ? 3.146 6.676 -17.109 1.00 96.25 118 VAL A O 1
ATOM 933 N N . GLU A 1 119 ? 3.897 8.398 -18.355 1.00 97.00 119 GLU A N 1
ATOM 934 C CA . GLU A 1 119 ? 2.688 9.208 -18.285 1.00 97.00 119 GLU A CA 1
ATOM 935 C C . GLU A 1 119 ? 1.724 8.763 -19.390 1.00 97.00 119 GLU A C 1
ATOM 937 O O . GLU A 1 119 ? 2.107 8.607 -20.555 1.00 97.00 119 GLU A O 1
ATOM 942 N N . LEU A 1 120 ? 0.475 8.504 -19.018 1.00 96.44 120 LEU A N 1
ATOM 943 C CA . LEU A 1 120 ? -0.602 8.113 -19.920 1.00 96.44 120 LEU A CA 1
ATOM 944 C C . LEU A 1 120 ? -1.853 8.905 -19.566 1.00 96.44 120 LEU A C 1
ATOM 946 O O . LEU A 1 120 ? -2.101 9.196 -18.402 1.00 96.44 120 LEU A O 1
ATOM 950 N N . THR A 1 121 ? -2.687 9.190 -20.557 1.00 96.94 121 THR A N 1
ATOM 951 C CA . THR A 1 121 ? -4.029 9.707 -20.293 1.00 96.94 121 THR A CA 1
ATOM 952 C C . THR A 1 121 ? -4.990 8.551 -20.026 1.00 96.94 121 THR A C 1
ATOM 954 O O . THR A 1 121 ? -4.823 7.456 -20.573 1.00 96.94 121 THR A O 1
ATOM 957 N N . LEU A 1 122 ? -6.040 8.784 -19.233 1.00 96.00 122 LEU A N 1
ATOM 958 C CA . LEU A 1 122 ? -7.107 7.810 -19.004 1.00 96.00 122 LEU A CA 1
ATOM 959 C C . LEU A 1 122 ? -7.723 7.345 -20.328 1.00 96.00 122 LEU A C 1
ATOM 961 O O . LEU A 1 122 ? -8.024 6.168 -20.467 1.00 96.00 122 LEU A O 1
ATOM 965 N N . GLU A 1 123 ? -7.856 8.221 -21.328 1.00 95.69 123 GLU A N 1
ATOM 966 C CA . GLU A 1 123 ? -8.341 7.868 -22.673 1.00 95.69 123 GLU A CA 1
ATOM 967 C C . GLU A 1 123 ? -7.448 6.863 -23.414 1.00 95.69 123 GLU A C 1
ATOM 969 O O . GLU A 1 123 ? -7.932 6.130 -24.277 1.00 95.69 123 GLU A O 1
ATOM 974 N N . GLY A 1 124 ? -6.158 6.811 -23.075 1.00 96.06 124 GLY A N 1
ATOM 975 C CA . GLY A 1 124 ? -5.200 5.865 -23.637 1.00 96.06 124 GLY A CA 1
ATOM 976 C C . GLY A 1 124 ? -5.330 4.444 -23.086 1.00 96.06 124 GLY A C 1
ATOM 977 O O . GLY A 1 124 ? -4.692 3.539 -23.621 1.00 96.06 124 GLY A O 1
ATOM 978 N N . LEU A 1 125 ? -6.145 4.227 -22.049 1.00 97.44 125 LEU A N 1
ATOM 979 C CA . LEU A 1 125 ? -6.356 2.926 -21.416 1.00 97.44 125 LEU A CA 1
ATOM 980 C C . LEU A 1 125 ? -7.597 2.207 -21.954 1.00 97.44 125 LEU A C 1
ATOM 982 O O . LEU A 1 125 ? -8.562 2.816 -22.414 1.0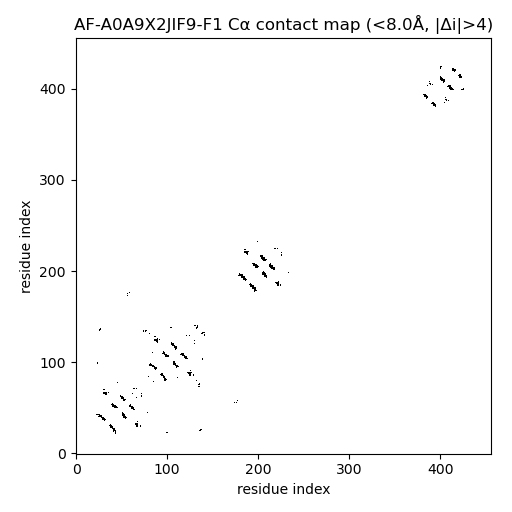0 97.44 125 LEU A O 1
ATOM 986 N N . SER A 1 126 ? -7.586 0.882 -21.835 1.00 97.62 126 SER A N 1
ATOM 987 C CA . SER A 1 126 ? -8.739 0.029 -22.110 1.00 97.62 126 SER A CA 1
ATOM 988 C C . SER A 1 126 ? -9.909 0.313 -21.163 1.00 97.62 126 SER A C 1
ATOM 990 O O . SER A 1 126 ? -9.715 0.730 -20.021 1.00 97.62 126 SER A O 1
ATOM 992 N N . ASP A 1 127 ? -11.132 0.006 -21.604 1.00 96.44 127 ASP A N 1
ATOM 993 C CA . ASP A 1 127 ? -12.355 0.169 -20.802 1.00 96.44 127 ASP A CA 1
ATOM 994 C C . ASP A 1 127 ? -12.257 -0.487 -19.421 1.00 96.44 127 ASP A C 1
ATOM 996 O O . ASP A 1 127 ? -12.636 0.126 -18.429 1.00 96.44 127 ASP A O 1
ATOM 1000 N N . ALA A 1 128 ? -11.689 -1.694 -19.348 1.00 96.00 128 ALA A N 1
ATOM 1001 C CA . ALA A 1 128 ? -11.563 -2.440 -18.099 1.00 96.00 128 ALA A CA 1
ATOM 1002 C C . ALA A 1 128 ? -10.630 -1.750 -17.087 1.00 96.00 128 ALA A C 1
ATOM 1004 O O . ALA A 1 128 ? -10.925 -1.711 -15.893 1.00 96.00 128 ALA A O 1
ATOM 1005 N N . ASP A 1 129 ? -9.510 -1.188 -17.549 1.00 97.31 129 ASP A N 1
ATOM 1006 C CA . ASP A 1 129 ? -8.575 -0.481 -16.666 1.00 97.31 129 ASP A CA 1
ATOM 1007 C C . ASP A 1 129 ? -9.122 0.888 -16.251 1.00 97.31 129 ASP A C 1
ATOM 1009 O O . ASP A 1 129 ? -8.953 1.297 -15.100 1.00 97.31 129 ASP A O 1
ATOM 1013 N N . ARG A 1 130 ? -9.851 1.564 -17.148 1.00 96.44 130 ARG A N 1
ATOM 1014 C CA . ARG A 1 130 ? -10.571 2.804 -16.823 1.00 96.44 130 ARG A CA 1
ATOM 1015 C C . ARG A 1 130 ? -11.668 2.571 -15.793 1.00 96.44 130 ARG A C 1
ATOM 1017 O O . ARG A 1 130 ? -11.787 3.360 -14.865 1.00 96.44 130 ARG A O 1
ATOM 1024 N N . GLU A 1 131 ? -12.442 1.496 -15.926 1.00 95.19 131 GLU A N 1
ATOM 1025 C CA . GLU A 1 131 ? -13.499 1.134 -14.974 1.00 95.19 131 GLU A CA 1
ATOM 1026 C C . GLU A 1 131 ? -12.925 0.833 -13.584 1.00 95.19 131 GLU A C 1
ATOM 1028 O O . GLU A 1 131 ? -13.473 1.273 -12.570 1.00 95.19 131 GLU A O 1
ATOM 1033 N N . LEU A 1 132 ? -11.777 0.155 -13.522 1.00 95.38 132 LEU A N 1
ATOM 1034 C CA . LEU A 1 132 ? -11.097 -0.094 -12.256 1.00 95.38 132 LEU A CA 1
ATOM 1035 C C . LEU A 1 132 ? -10.600 1.203 -11.599 1.00 95.38 132 LEU A C 1
ATOM 1037 O O . LEU A 1 132 ? -10.795 1.398 -10.399 1.00 95.38 132 LEU A O 1
ATOM 1041 N N . LEU A 1 133 ? -9.982 2.101 -12.374 1.00 95.62 133 LEU A N 1
ATOM 1042 C CA . LEU A 1 133 ? -9.552 3.413 -11.880 1.00 95.62 133 LEU A CA 1
ATOM 1043 C C . LEU A 1 133 ? -10.745 4.256 -11.412 1.00 95.62 133 LEU A C 1
ATOM 1045 O O . LEU A 1 133 ? -10.687 4.825 -10.323 1.00 95.62 133 LEU A O 1
ATOM 1049 N N . ALA A 1 134 ? -11.843 4.261 -12.171 1.00 94.00 134 ALA A N 1
ATOM 1050 C CA . ALA A 1 134 ? -13.078 4.954 -11.811 1.00 94.00 134 ALA A CA 1
ATOM 1051 C C . ALA A 1 134 ? -13.683 4.410 -10.512 1.00 94.00 134 ALA A C 1
ATOM 1053 O O . ALA A 1 134 ? -14.107 5.179 -9.651 1.00 94.00 134 ALA A O 1
ATOM 1054 N N . THR A 1 135 ? -13.656 3.091 -10.316 1.00 93.69 135 THR A N 1
ATOM 1055 C CA . THR A 1 135 ? -14.147 2.451 -9.087 1.00 93.69 135 THR A CA 1
ATOM 1056 C C . THR A 1 135 ? -13.345 2.881 -7.856 1.00 93.69 135 THR A C 1
ATOM 1058 O O . THR A 1 135 ? -13.905 3.059 -6.769 1.00 93.69 135 THR A O 1
ATOM 1061 N N . VAL A 1 136 ? -12.029 3.061 -8.001 1.00 94.50 136 VAL A N 1
ATOM 1062 C CA . VAL A 1 136 ? -11.150 3.385 -6.872 1.00 94.50 136 VAL A CA 1
ATOM 1063 C C . VAL A 1 136 ? -11.067 4.882 -6.594 1.00 94.50 136 VAL A C 1
ATOM 1065 O O . VAL A 1 136 ? -11.221 5.287 -5.441 1.00 94.50 136 VAL A O 1
ATOM 1068 N N . TYR A 1 137 ? -10.846 5.688 -7.627 1.00 93.00 137 TYR A N 1
ATOM 1069 C CA . TYR A 1 137 ? -10.589 7.122 -7.505 1.00 93.00 137 TYR A CA 1
ATOM 1070 C C . TYR A 1 137 ? -11.823 7.988 -7.760 1.00 93.00 137 TYR A C 1
ATOM 1072 O O . TYR A 1 137 ? -11.766 9.195 -7.546 1.00 93.00 137 TYR A O 1
ATOM 1080 N N . GLY A 1 138 ? -12.945 7.397 -8.184 1.00 87.25 138 GLY A N 1
ATOM 1081 C CA . GLY A 1 138 ? -14.135 8.161 -8.544 1.00 87.25 138 GLY A CA 1
ATOM 1082 C C . GLY A 1 138 ? -13.884 9.086 -9.731 1.00 87.25 138 GLY A C 1
ATOM 1083 O O . GLY A 1 138 ? -14.506 10.141 -9.809 1.00 87.25 138 GLY A O 1
ATOM 1084 N N . THR A 1 139 ? -12.952 8.731 -10.624 1.00 71.75 139 THR A N 1
ATOM 1085 C CA . THR A 1 139 ? -12.795 9.452 -11.883 1.00 71.75 139 THR A CA 1
ATOM 1086 C C . THR A 1 139 ? -14.091 9.267 -12.656 1.00 71.75 139 THR A C 1
ATOM 1088 O O . THR A 1 139 ? -14.455 8.148 -13.024 1.00 71.75 139 THR A O 1
ATOM 1091 N N . ASP A 1 140 ? -14.846 10.356 -12.812 1.00 59.81 140 ASP A N 1
ATOM 1092 C CA . ASP A 1 140 ? -16.047 10.381 -13.635 1.00 59.81 140 ASP A CA 1
ATOM 1093 C C . ASP A 1 140 ? -15.616 9.967 -15.041 1.00 59.81 140 ASP A C 1
ATOM 1095 O O . ASP A 1 140 ? -15.062 10.767 -15.792 1.00 59.81 140 ASP A O 1
ATOM 1099 N N . SER A 1 141 ? -15.787 8.683 -15.365 1.00 46.47 141 SER A N 1
ATOM 1100 C CA . SER A 1 141 ? -15.355 8.140 -16.645 1.00 46.47 141 SER A CA 1
ATOM 1101 C C . SER A 1 141 ? -15.996 9.005 -17.729 1.00 46.47 141 SER A C 1
ATOM 1103 O O . SER A 1 141 ? -17.233 9.119 -17.717 1.00 46.47 141 SER A O 1
ATOM 1105 N N . PRO A 1 142 ? -15.217 9.652 -18.624 1.00 49.50 142 PRO A N 1
ATOM 1106 C CA . PRO A 1 142 ? -15.783 10.441 -19.701 1.00 49.50 142 PRO A CA 1
ATOM 1107 C C . PRO A 1 142 ? -16.610 9.467 -20.521 1.00 49.50 142 PRO A C 1
ATOM 1109 O O . PRO A 1 142 ? -16.088 8.638 -21.265 1.00 49.50 142 PRO A O 1
ATOM 1112 N N . THR A 1 143 ? -17.918 9.485 -20.279 1.00 47.66 143 THR A N 1
ATOM 1113 C CA . THR A 1 143 ? -18.828 8.506 -20.843 1.00 47.66 143 THR A CA 1
ATOM 1114 C C . THR A 1 143 ? -18.796 8.785 -22.329 1.00 47.66 143 THR A C 1
ATOM 1116 O O . THR A 1 143 ? -19.337 9.803 -22.764 1.00 47.66 143 THR A O 1
ATOM 1119 N N . ALA A 1 144 ? -18.073 7.946 -23.079 1.00 47.88 144 ALA A N 1
ATOM 1120 C CA . ALA A 1 144 ? -17.915 8.076 -24.516 1.00 47.88 144 ALA A CA 1
ATOM 1121 C C . ALA A 1 144 ? -19.312 8.296 -25.082 1.00 47.88 144 ALA A C 1
ATOM 1123 O O . ALA A 1 144 ? -20.177 7.432 -24.924 1.00 47.88 144 ALA A O 1
ATOM 1124 N N . GLY A 1 145 ? -19.549 9.511 -25.590 1.00 37.34 145 GLY A N 1
ATOM 1125 C CA . GLY A 1 145 ? -20.883 10.019 -25.861 1.00 37.34 145 GLY A CA 1
ATOM 1126 C C . GLY A 1 145 ? -21.680 8.973 -26.616 1.00 37.34 145 GLY A C 1
ATOM 1127 O O . GLY A 1 145 ? -21.400 8.699 -27.782 1.00 37.34 145 GLY A O 1
ATOM 1128 N N . SER A 1 146 ? -22.643 8.363 -25.924 1.00 31.27 146 SER A N 1
ATOM 1129 C CA . SER A 1 146 ? -23.584 7.442 -26.541 1.00 31.27 146 SER A CA 1
ATOM 1130 C C . SER A 1 146 ? -24.162 8.176 -27.754 1.00 31.27 146 SER A C 1
ATOM 1132 O O . SER A 1 146 ? -24.634 9.306 -27.574 1.00 31.27 146 SER A O 1
ATOM 1134 N N . PRO A 1 147 ? -24.071 7.637 -28.988 1.00 39.78 147 PRO A N 1
ATOM 1135 C CA . PRO A 1 147 ? -24.599 8.321 -30.154 1.00 39.78 147 PRO A CA 1
ATOM 1136 C C . PRO A 1 147 ? -26.077 8.584 -29.895 1.00 39.78 147 PRO A C 1
ATOM 1138 O O . PRO A 1 147 ? -26.884 7.666 -29.764 1.00 39.78 147 PRO A O 1
ATOM 1141 N N . ASN A 1 148 ? -26.388 9.866 -29.735 1.00 36.03 148 ASN A N 1
ATOM 1142 C CA . ASN A 1 148 ? -27.688 10.379 -29.357 1.00 36.03 148 ASN A CA 1
ATOM 1143 C C . ASN A 1 148 ? -28.667 10.113 -30.511 1.00 36.03 148 ASN A C 1
ATOM 1145 O O . ASN A 1 148 ? -28.869 10.955 -31.386 1.00 36.03 148 ASN A O 1
ATOM 1149 N N . ILE A 1 149 ? -29.226 8.902 -30.562 1.00 41.25 149 ILE A N 1
ATOM 1150 C CA . ILE A 1 149 ? -30.370 8.583 -31.410 1.00 41.25 149 ILE A CA 1
ATOM 1151 C C . ILE A 1 149 ? -31.563 9.260 -30.744 1.00 41.25 149 ILE A C 1
ATOM 1153 O O . ILE A 1 149 ? -32.083 8.805 -29.727 1.00 41.25 149 ILE A O 1
ATOM 1157 N N . GLY A 1 150 ? -31.911 10.418 -31.302 1.00 41.16 150 GLY A N 1
ATOM 1158 C CA . GLY A 1 150 ? -32.841 11.372 -30.725 1.00 41.16 150 GLY A CA 1
ATOM 1159 C C . GLY A 1 150 ? -34.164 10.763 -30.265 1.00 41.16 150 GLY A C 1
ATOM 1160 O O . GLY A 1 150 ? -34.849 10.058 -31.003 1.00 41.16 150 GLY A O 1
ATOM 1161 N N . SER A 1 151 ? -34.557 11.140 -29.052 1.00 33.69 151 SER A N 1
ATOM 1162 C CA . SER A 1 151 ? -35.956 11.199 -28.641 1.00 33.69 151 SER A CA 1
ATOM 1163 C C . SER A 1 151 ? -36.328 12.657 -28.351 1.00 33.69 151 SER A C 1
ATOM 1165 O O . SER A 1 151 ? -35.511 13.394 -27.793 1.00 33.69 151 SER A O 1
ATOM 1167 N N . PRO A 1 152 ? -37.516 13.112 -28.784 1.00 50.88 152 PRO A N 1
ATOM 1168 C CA . PRO A 1 152 ? -37.867 14.522 -28.793 1.00 50.88 152 PRO A CA 1
ATOM 1169 C C . PRO A 1 152 ? -38.209 15.057 -27.400 1.00 50.88 152 PRO A C 1
ATOM 1171 O O . PRO A 1 152 ? -38.723 14.360 -26.527 1.00 50.88 152 PRO A O 1
ATOM 1174 N N . ALA A 1 153 ? -37.919 16.345 -27.256 1.00 41.53 153 ALA A N 1
ATOM 1175 C CA . ALA A 1 153 ? -38.059 17.172 -26.073 1.00 41.53 153 ALA A CA 1
ATOM 1176 C C . ALA A 1 153 ? -39.469 17.180 -25.464 1.00 41.53 153 ALA A C 1
ATOM 1178 O O . ALA A 1 153 ? -40.449 17.467 -26.151 1.00 41.53 153 ALA A O 1
ATOM 1179 N N . ILE A 1 154 ? -39.539 17.031 -24.138 1.00 37.44 154 ILE A N 1
ATOM 1180 C CA . ILE A 1 154 ? -40.598 17.627 -23.318 1.00 37.44 154 ILE A CA 1
ATOM 1181 C C . ILE A 1 154 ? -39.921 18.359 -22.159 1.00 37.44 154 ILE A C 1
ATOM 1183 O O . ILE A 1 154 ? -39.157 17.778 -21.392 1.00 37.44 154 ILE A O 1
ATOM 1187 N N . GLY A 1 155 ? -40.155 19.669 -22.112 1.00 38.81 155 GLY A N 1
ATOM 1188 C CA . GLY A 1 155 ? -39.540 20.597 -21.174 1.00 38.81 155 GLY A CA 1
ATOM 1189 C C . GLY A 1 155 ? -40.042 20.456 -19.738 1.00 38.81 155 GLY A C 1
ATOM 1190 O O . GLY A 1 155 ? -41.172 20.051 -19.481 1.00 38.81 155 GLY A O 1
ATOM 1191 N N . GLY A 1 156 ? -39.192 20.873 -18.803 1.00 31.81 156 GLY A N 1
ATOM 1192 C CA . GLY A 1 156 ? -39.524 20.978 -17.388 1.00 31.81 156 GLY A CA 1
ATOM 1193 C C . GLY A 1 156 ? -38.457 21.771 -16.646 1.00 31.81 156 GLY A C 1
ATOM 1194 O O . GLY A 1 156 ? -37.358 21.285 -16.412 1.00 31.81 156 GLY A O 1
ATOM 1195 N N . LEU A 1 157 ? -38.793 23.016 -16.323 1.00 41.22 157 LEU A N 1
ATOM 1196 C CA . LEU A 1 157 ? -38.030 23.961 -15.509 1.00 41.22 157 LEU A CA 1
ATOM 1197 C C . LEU A 1 157 ? -37.800 23.407 -14.091 1.00 41.22 157 LEU A C 1
ATOM 1199 O O . LEU A 1 157 ? -38.767 22.986 -13.461 1.00 41.22 157 LEU A O 1
ATOM 1203 N N . SER A 1 158 ? -36.583 23.499 -13.539 1.00 36.41 158 SER A N 1
ATOM 1204 C CA . SER A 1 158 ? -36.408 23.506 -12.076 1.00 36.41 158 SER A CA 1
ATOM 1205 C C . SER A 1 158 ? -35.090 24.144 -11.610 1.00 36.41 158 SER A C 1
ATOM 1207 O O . SER A 1 158 ? -34.007 23.583 -11.735 1.00 36.41 158 SER A O 1
ATOM 1209 N N . ASN A 1 159 ? -35.241 25.373 -11.118 1.00 35.50 159 ASN A N 1
ATOM 1210 C CA . ASN A 1 159 ? -34.608 26.041 -9.977 1.00 35.50 159 ASN A CA 1
ATOM 1211 C C . ASN A 1 159 ? -33.219 25.598 -9.476 1.00 35.50 159 ASN A C 1
ATOM 1213 O O . ASN A 1 159 ? -33.033 24.561 -8.846 1.00 35.50 159 ASN A O 1
ATOM 1217 N N . ARG A 1 160 ? -32.290 26.549 -9.601 1.00 35.69 160 ARG A N 1
ATOM 1218 C CA . ARG A 1 160 ? -30.955 26.604 -8.999 1.00 35.69 160 ARG A CA 1
ATOM 1219 C C . ARG A 1 160 ? -30.984 27.549 -7.786 1.00 35.69 160 ARG A C 1
ATOM 1221 O O . ARG A 1 160 ? -31.393 28.696 -7.969 1.00 35.69 160 ARG A O 1
ATOM 1228 N N . PRO A 1 161 ? -30.505 27.157 -6.593 1.00 39.59 161 PRO A N 1
ATOM 1229 C CA . PRO A 1 161 ? -30.148 28.105 -5.551 1.00 39.59 161 PRO A CA 1
ATOM 1230 C C . PRO A 1 161 ? -28.637 28.352 -5.535 1.00 39.59 161 PRO A C 1
ATOM 1232 O O . PRO A 1 161 ? -27.815 27.448 -5.410 1.00 39.59 161 PRO A O 1
ATOM 1235 N N . THR A 1 162 ? -28.297 29.626 -5.663 1.00 42.06 162 THR A N 1
ATOM 1236 C CA . THR A 1 162 ? -27.016 30.247 -5.331 1.00 42.06 162 THR A CA 1
ATOM 1237 C C . THR A 1 162 ? -26.832 30.374 -3.817 1.00 42.06 162 THR A C 1
ATOM 1239 O O . THR A 1 162 ? -27.693 30.926 -3.137 1.00 42.06 162 THR A O 1
ATOM 1242 N N . GLY A 1 163 ? -25.660 29.981 -3.323 1.00 33.72 163 GLY A N 1
ATOM 1243 C CA . GLY A 1 163 ? -25.077 30.363 -2.031 1.00 33.72 163 GLY A CA 1
ATOM 1244 C C . GLY A 1 163 ? -23.677 29.743 -1.957 1.00 33.72 163 GLY A C 1
ATOM 1245 O O . GLY A 1 163 ? -23.515 28.597 -2.343 1.00 33.72 163 GLY A O 1
ATOM 1246 N N . GLY A 1 164 ? -22.584 30.402 -1.589 1.00 34.31 164 GLY A N 1
ATOM 1247 C CA . GLY A 1 164 ? -22.415 31.646 -0.857 1.00 34.31 164 GLY A CA 1
ATOM 1248 C C . GLY A 1 164 ? -21.366 31.410 0.234 1.00 34.31 164 GLY A C 1
ATOM 1249 O O . GLY A 1 164 ? -21.730 30.977 1.312 1.00 34.31 164 GLY A O 1
ATOM 1250 N N . VAL A 1 165 ? -20.095 31.693 -0.086 1.00 39.66 165 VAL A N 1
ATOM 1251 C CA . VAL A 1 165 ? -18.984 32.119 0.799 1.00 39.66 165 VAL A CA 1
ATOM 1252 C C . VAL A 1 165 ? -18.711 31.318 2.091 1.00 39.66 165 VAL A C 1
ATOM 1254 O O . VAL A 1 165 ? -19.484 31.371 3.039 1.00 39.66 165 VAL A O 1
ATOM 1257 N N . SER A 1 166 ? -17.488 30.787 2.227 1.00 34.66 166 SER A N 1
ATOM 1258 C CA . SER A 1 166 ? -16.709 30.888 3.478 1.00 34.66 166 SER A CA 1
ATOM 1259 C C . SER A 1 166 ? -15.207 30.712 3.226 1.00 34.66 166 SER A C 1
ATOM 1261 O O . SER A 1 166 ? -14.733 29.651 2.839 1.00 34.66 166 SER A O 1
ATOM 1263 N N . ARG A 1 167 ? -14.467 31.803 3.453 1.00 39.66 167 ARG A N 1
ATOM 1264 C CA . ARG A 1 167 ? -13.018 31.837 3.693 1.00 39.66 167 ARG A CA 1
ATOM 1265 C C . ARG A 1 167 ? -12.771 31.404 5.137 1.00 39.66 167 ARG A C 1
ATOM 1267 O O . ARG A 1 167 ? -13.453 31.914 6.022 1.00 39.66 167 ARG A O 1
ATOM 1274 N N . GLY A 1 168 ? -11.749 30.594 5.400 1.00 29.44 168 GLY A N 1
ATOM 1275 C CA . GLY A 1 168 ? -11.343 30.347 6.779 1.00 29.44 168 GLY A CA 1
ATOM 1276 C C . GLY A 1 168 ? -10.113 29.468 6.951 1.00 29.44 168 GLY A C 1
ATOM 1277 O O . GLY A 1 168 ? -10.219 28.260 6.844 1.00 29.44 168 GLY A O 1
ATOM 1278 N N . ARG A 1 169 ? -9.023 30.125 7.367 1.00 32.69 169 ARG A N 1
ATOM 1279 C CA . ARG A 1 169 ? -7.930 29.630 8.223 1.00 32.69 169 ARG A CA 1
ATOM 1280 C C . ARG A 1 169 ? -6.970 28.578 7.669 1.00 32.69 169 ARG A C 1
ATOM 1282 O O . ARG A 1 169 ? -7.316 27.427 7.456 1.00 32.69 169 ARG A O 1
ATOM 1289 N N . GLY A 1 170 ? -5.712 29.012 7.573 1.00 32.66 170 GLY A N 1
ATOM 1290 C CA . GLY A 1 170 ? -4.554 28.149 7.412 1.00 32.66 170 GLY A CA 1
ATOM 1291 C C . GLY A 1 170 ? -4.495 27.090 8.506 1.00 32.66 170 GLY A C 1
ATOM 1292 O O . GLY A 1 170 ? -4.610 27.396 9.694 1.00 32.66 170 GLY A O 1
ATOM 1293 N N . LEU A 1 171 ? -4.329 25.855 8.053 1.00 32.81 171 LEU A N 1
ATOM 1294 C CA . LEU A 1 171 ? -3.951 24.717 8.863 1.00 32.81 171 LEU A CA 1
ATOM 1295 C C . LEU A 1 171 ? -2.426 24.679 8.869 1.00 32.81 171 LEU A C 1
ATOM 1297 O O . LEU A 1 171 ? -1.783 24.414 7.855 1.00 32.81 171 LEU A O 1
ATOM 1301 N N . GLU A 1 172 ? -1.863 25.033 10.020 1.00 31.30 172 GLU A N 1
ATOM 1302 C CA . GLU A 1 172 ? -0.511 24.637 10.382 1.00 31.30 172 GLU A CA 1
ATOM 1303 C C . GLU A 1 172 ? -0.402 23.114 10.258 1.00 31.30 172 GLU A C 1
ATOM 1305 O O . GLU A 1 172 ? -1.288 22.378 10.696 1.00 31.30 172 GLU A O 1
ATOM 1310 N N . SER A 1 173 ? 0.681 22.677 9.618 1.00 31.70 173 SER A N 1
ATOM 1311 C CA . SER A 1 173 ? 1.032 21.287 9.339 1.00 31.70 173 SER A CA 1
ATOM 1312 C C . SER A 1 173 ? 0.868 20.412 10.590 1.00 31.70 173 SER A C 1
ATOM 1314 O O . SER A 1 173 ? 1.664 20.484 11.529 1.00 31.70 173 SER A O 1
ATOM 1316 N N . GLY A 1 174 ? -0.209 19.626 10.619 1.00 31.38 174 GLY A N 1
ATOM 1317 C CA . GLY A 1 174 ? -0.529 18.700 11.697 1.00 31.38 174 GLY A CA 1
ATOM 1318 C C . GLY A 1 174 ? 0.386 17.482 11.639 1.00 31.38 174 GLY A C 1
ATOM 1319 O O . GLY A 1 174 ? 0.378 16.726 10.673 1.00 31.38 174 GLY A O 1
ATOM 1320 N N . VAL A 1 175 ? 1.193 17.310 12.681 1.00 33.28 175 VAL A N 1
ATOM 1321 C CA . VAL A 1 175 ? 2.101 16.178 12.887 1.00 33.28 175 VAL A CA 1
ATOM 1322 C C . VAL A 1 175 ? 1.299 14.868 12.927 1.00 33.28 175 VAL A C 1
ATOM 1324 O O . VAL A 1 175 ? 0.487 14.667 13.826 1.00 33.28 175 VAL A O 1
ATOM 1327 N N . ILE A 1 176 ? 1.540 13.974 11.962 1.00 35.38 176 ILE A N 1
ATOM 1328 C CA . ILE A 1 176 ? 0.927 12.638 11.872 1.00 35.38 176 ILE A CA 1
ATOM 1329 C C . ILE A 1 176 ? 1.274 11.830 13.142 1.00 35.38 176 ILE A C 1
ATOM 1331 O O . ILE A 1 176 ? 2.461 11.590 13.393 1.00 35.38 176 ILE A O 1
ATOM 1335 N N . PRO A 1 177 ? 0.291 11.335 13.925 1.00 39.06 177 PRO A N 1
ATOM 1336 C CA . PRO A 1 177 ? 0.526 10.450 15.063 1.00 39.06 177 PRO A CA 1
ATOM 1337 C C . PRO A 1 177 ? 0.793 9.031 14.554 1.00 39.06 177 PRO A C 1
ATOM 1339 O O . PRO A 1 177 ? -0.023 8.113 14.604 1.00 39.06 177 PRO A O 1
ATOM 1342 N N . GLY A 1 178 ? 1.988 8.880 14.012 1.00 43.66 178 GLY A N 1
ATOM 1343 C CA . GLY A 1 178 ? 2.573 7.632 13.568 1.00 43.66 178 GLY A CA 1
ATOM 1344 C C . GLY A 1 178 ? 4.086 7.743 13.518 1.00 43.66 178 GLY A C 1
ATOM 1345 O O . GLY A 1 178 ? 4.678 6.985 12.765 1.00 43.66 178 GLY A O 1
ATOM 1346 N N . SER A 1 179 ? 4.671 8.684 14.270 1.00 49.53 179 SER A N 1
ATOM 1347 C CA . SER A 1 179 ? 6.107 8.863 14.451 1.00 49.53 179 SER A CA 1
ATOM 1348 C C . SER A 1 179 ? 6.613 7.855 15.479 1.00 49.53 179 SER A C 1
ATOM 1350 O O . SER A 1 179 ? 6.998 8.218 16.594 1.00 49.53 179 SER A O 1
ATOM 1352 N N . GLY A 1 180 ? 6.583 6.565 15.141 1.00 66.94 180 GLY A N 1
ATOM 1353 C CA . GLY A 1 180 ? 7.528 5.668 15.786 1.00 66.94 180 GLY A CA 1
ATOM 1354 C C . GLY A 1 180 ? 8.917 6.301 15.682 1.00 66.94 180 GLY A C 1
ATOM 1355 O O . GLY A 1 180 ? 9.229 6.997 14.711 1.00 66.94 180 GLY A O 1
ATOM 1356 N N . GLU A 1 181 ? 9.711 6.151 16.731 1.00 85.94 181 GLU A N 1
ATOM 1357 C CA . GLU A 1 181 ? 11.049 6.722 16.779 1.00 85.94 181 GLU A CA 1
ATOM 1358 C C . GLU A 1 181 ? 11.849 6.207 15.570 1.00 85.94 181 GLU A C 1
ATOM 1360 O O . GLU A 1 181 ? 12.079 5.001 15.425 1.00 85.94 181 GLU A O 1
ATOM 1365 N N . ILE A 1 182 ? 12.191 7.115 14.646 1.00 93.88 182 ILE A N 1
ATOM 1366 C CA . ILE A 1 182 ? 13.089 6.798 13.537 1.00 93.88 182 ILE A CA 1
ATOM 1367 C C . ILE A 1 182 ? 14.471 6.644 14.150 1.00 93.88 182 ILE A C 1
ATOM 1369 O O . ILE A 1 182 ? 14.978 7.565 14.790 1.00 93.88 182 ILE A O 1
ATOM 1373 N N . ARG A 1 183 ? 15.085 5.485 13.936 1.00 96.38 183 ARG A N 1
ATOM 1374 C CA . ARG A 1 183 ? 16.430 5.195 14.425 1.00 96.38 183 ARG A CA 1
ATOM 1375 C C . ARG A 1 183 ? 17.283 4.556 13.342 1.00 96.38 183 ARG A C 1
ATOM 1377 O O . ARG A 1 183 ? 16.763 4.013 12.366 1.00 96.38 183 ARG A O 1
ATOM 1384 N N . SER A 1 184 ? 18.596 4.596 13.543 1.00 97.62 184 SER A N 1
ATOM 1385 C CA . SER A 1 184 ? 19.540 3.813 12.749 1.00 97.62 184 SER A CA 1
ATOM 1386 C C . SER A 1 184 ? 19.492 2.353 13.203 1.00 97.62 184 SER A C 1
ATOM 1388 O O . SER A 1 184 ? 19.588 2.077 14.399 1.00 97.62 184 SER A O 1
ATOM 1390 N N . TRP A 1 185 ? 19.336 1.448 12.244 1.00 97.56 185 TRP A N 1
ATOM 1391 C CA . TRP A 1 185 ? 19.380 -0.001 12.399 1.00 97.56 185 TRP A CA 1
ATOM 1392 C C . TRP A 1 185 ? 20.584 -0.528 11.644 1.00 97.56 185 TRP A C 1
ATOM 1394 O O . TRP A 1 185 ? 20.751 -0.219 10.465 1.00 97.56 185 TRP A O 1
ATOM 1404 N N . THR A 1 186 ? 21.396 -1.344 12.291 1.00 98.25 186 THR A N 1
ATOM 1405 C CA . THR A 1 186 ? 22.620 -1.912 11.736 1.00 98.25 186 THR A CA 1
ATOM 1406 C C . THR A 1 186 ? 22.428 -3.407 11.547 1.00 98.25 186 THR A C 1
ATOM 1408 O O . THR A 1 186 ? 22.074 -4.101 12.492 1.00 98.25 186 THR A O 1
ATOM 1411 N N . ASP A 1 187 ? 22.649 -3.929 10.343 1.00 98.00 187 ASP A N 1
ATOM 1412 C CA . ASP A 1 187 ? 22.652 -5.376 10.122 1.00 98.00 187 ASP A CA 1
ATOM 1413 C C . ASP A 1 187 ? 23.937 -6.028 10.680 1.00 98.00 187 ASP A C 1
ATOM 1415 O O . ASP A 1 187 ? 24.925 -5.352 10.975 1.00 98.00 187 ASP A O 1
ATOM 1419 N N . VAL A 1 188 ? 23.967 -7.356 10.808 1.00 96.56 188 VAL A N 1
ATOM 1420 C CA . VAL A 1 188 ? 25.159 -8.109 11.258 1.00 96.56 188 VAL A CA 1
ATOM 1421 C C . VAL A 1 188 ? 26.384 -7.928 10.349 1.00 96.56 188 VAL A C 1
ATOM 1423 O O . VAL A 1 188 ? 27.499 -8.267 10.738 1.00 96.56 188 VAL A O 1
ATOM 1426 N N . ARG A 1 189 ? 26.207 -7.371 9.142 1.00 93.56 189 ARG A N 1
ATOM 1427 C CA . ARG A 1 189 ? 27.282 -7.039 8.192 1.00 93.56 189 ARG A CA 1
ATOM 1428 C C . ARG A 1 189 ? 27.759 -5.588 8.340 1.00 93.56 189 ARG A C 1
ATOM 1430 O O . ARG A 1 189 ? 28.608 -5.147 7.565 1.00 93.56 189 ARG A O 1
ATOM 1437 N N . GLY A 1 190 ? 27.221 -4.840 9.304 1.00 96.06 190 GLY A N 1
ATOM 1438 C CA . GLY A 1 190 ? 27.552 -3.440 9.561 1.00 96.06 190 GLY A CA 1
ATOM 1439 C C . GLY A 1 190 ? 26.868 -2.442 8.623 1.00 96.06 190 GLY A C 1
ATOM 1440 O O . GLY A 1 190 ? 27.247 -1.271 8.604 1.00 96.06 190 GLY A O 1
ATOM 1441 N N . LYS A 1 191 ? 25.887 -2.865 7.817 1.00 96.25 191 LYS A N 1
ATOM 1442 C CA . LYS A 1 191 ? 25.114 -1.956 6.966 1.00 96.25 191 LYS A CA 1
ATOM 1443 C C . LYS A 1 191 ? 24.042 -1.268 7.799 1.00 96.25 191 LYS A C 1
ATOM 1445 O O . LYS A 1 191 ? 23.216 -1.937 8.409 1.00 96.25 191 LYS A O 1
ATOM 1450 N N . THR A 1 192 ? 24.009 0.058 7.747 1.00 97.44 192 THR A N 1
ATOM 1451 C CA . THR A 1 192 ? 23.017 0.866 8.457 1.00 97.44 192 THR A CA 1
ATOM 1452 C C . THR A 1 192 ? 21.849 1.278 7.558 1.00 97.44 192 THR A C 1
ATOM 1454 O O . THR A 1 192 ? 22.027 1.533 6.362 1.00 97.44 192 THR A O 1
ATOM 1457 N N . ILE A 1 193 ? 20.644 1.339 8.126 1.00 97.12 193 ILE A N 1
ATOM 1458 C CA . ILE A 1 193 ? 19.441 1.936 7.532 1.00 97.12 193 ILE A CA 1
ATOM 1459 C C . ILE A 1 193 ? 18.730 2.795 8.581 1.00 97.12 193 ILE A C 1
ATOM 1461 O O . ILE A 1 193 ? 18.671 2.417 9.745 1.00 97.12 193 ILE A O 1
ATOM 1465 N N . GLU A 1 194 ? 18.160 3.929 8.191 1.00 97.06 194 GLU A N 1
ATOM 1466 C CA . GLU A 1 194 ? 17.297 4.717 9.079 1.00 97.06 194 GLU A CA 1
ATOM 1467 C C . GLU A 1 194 ? 15.853 4.282 8.872 1.00 97.06 194 GLU A C 1
ATOM 1469 O O . GLU A 1 194 ? 15.315 4.437 7.781 1.00 97.06 194 GLU A O 1
ATOM 1474 N N . ALA A 1 195 ? 15.224 3.699 9.887 1.00 97.25 195 ALA A N 1
ATOM 1475 C CA . ALA A 1 195 ? 13.874 3.168 9.759 1.00 97.25 195 ALA A CA 1
ATOM 1476 C C . ALA A 1 195 ? 13.071 3.364 11.040 1.00 97.25 195 ALA A C 1
ATOM 1478 O O . ALA A 1 195 ? 13.612 3.447 12.144 1.00 97.25 195 ALA A O 1
ATOM 1479 N N . GLU A 1 196 ? 11.756 3.393 10.886 1.00 95.56 196 GLU A N 1
ATOM 1480 C CA . GLU A 1 196 ? 10.828 3.440 12.004 1.00 95.56 196 GLU A CA 1
ATOM 1481 C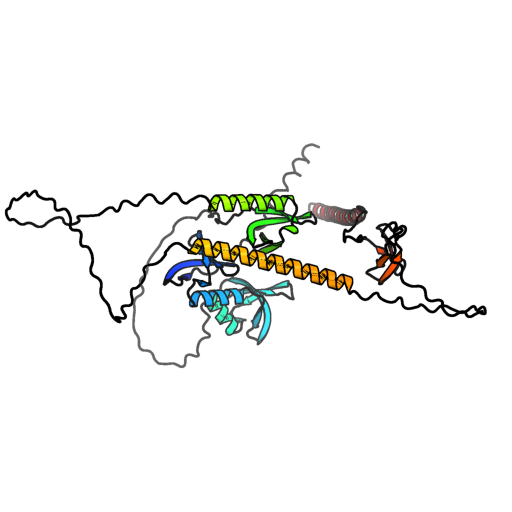 C . GLU A 1 196 ? 10.491 2.021 12.485 1.00 95.56 196 GLU A C 1
ATOM 1483 O O . GLU A 1 196 ? 10.084 1.166 11.690 1.00 95.56 196 GLU A O 1
ATOM 1488 N N . TYR A 1 197 ? 10.596 1.780 13.795 1.00 95.88 197 TYR A N 1
ATOM 1489 C CA . TYR A 1 197 ? 10.109 0.544 14.412 1.00 95.88 197 TYR A CA 1
ATOM 1490 C C . TYR A 1 197 ? 8.575 0.495 14.405 1.00 95.88 197 TYR A C 1
ATOM 1492 O O . TYR A 1 197 ? 7.921 1.347 15.008 1.00 95.88 197 TYR A O 1
ATOM 1500 N N . ARG A 1 198 ? 7.975 -0.525 13.781 1.00 94.19 198 ARG A N 1
ATOM 1501 C CA . ARG A 1 198 ? 6.513 -0.732 13.794 1.00 94.19 198 ARG A CA 1
ATOM 1502 C C . ARG A 1 198 ? 6.058 -1.882 14.694 1.00 94.19 198 ARG A C 1
ATOM 1504 O O . ARG A 1 198 ? 4.867 -1.951 14.997 1.00 94.19 198 ARG A O 1
ATOM 1511 N N . GLY A 1 199 ? 6.969 -2.749 15.136 1.00 93.12 199 GLY A N 1
ATOM 1512 C CA . GLY A 1 199 ? 6.677 -3.850 16.055 1.00 93.12 199 GLY A CA 1
ATOM 1513 C C . GLY A 1 199 ? 7.474 -5.121 15.762 1.00 93.12 199 GLY A C 1
ATOM 1514 O O . GLY A 1 199 ? 8.367 -5.140 14.914 1.00 93.12 199 GLY A O 1
ATOM 1515 N N . LEU A 1 200 ? 7.107 -6.197 16.459 1.00 94.88 200 LEU A N 1
ATOM 1516 C CA . LEU A 1 200 ? 7.577 -7.559 16.211 1.00 94.88 200 LEU A CA 1
ATOM 1517 C C . LEU A 1 200 ? 6.428 -8.424 15.688 1.00 94.88 200 LEU A C 1
ATOM 1519 O O . LEU A 1 200 ? 5.316 -8.377 16.213 1.00 94.88 200 LEU A O 1
ATOM 1523 N N . GLU A 1 201 ? 6.723 -9.262 14.699 1.00 92.56 201 GLU A N 1
ATOM 1524 C CA . GLU A 1 201 ? 5.834 -10.320 14.226 1.00 92.56 201 GLU A CA 1
ATOM 1525 C C . GLU A 1 201 ? 6.590 -11.652 14.232 1.00 92.56 201 GLU A C 1
ATOM 1527 O O . GLU A 1 201 ? 7.373 -11.954 13.330 1.00 92.56 201 GLU A O 1
ATOM 1532 N N . GLY A 1 202 ? 6.374 -12.446 15.284 1.00 93.44 202 GLY A N 1
ATOM 1533 C CA . GLY A 1 202 ? 7.144 -13.667 15.517 1.00 93.44 202 GLY A CA 1
ATOM 1534 C C . GLY A 1 202 ? 8.610 -13.354 15.822 1.00 93.44 202 GLY A C 1
ATOM 1535 O O . GLY A 1 202 ? 8.907 -12.643 16.777 1.00 93.44 202 GLY A O 1
ATOM 1536 N N . ASP A 1 203 ? 9.513 -13.889 15.003 1.00 95.19 203 ASP A N 1
ATOM 1537 C CA . ASP A 1 203 ? 10.967 -13.697 15.066 1.00 95.19 203 ASP A CA 1
ATOM 1538 C C . ASP A 1 203 ? 11.468 -12.537 14.185 1.00 95.19 203 ASP A C 1
ATOM 1540 O O . ASP A 1 203 ? 12.675 -12.344 14.023 1.00 95.19 203 ASP A O 1
ATOM 1544 N N . LYS A 1 204 ? 10.555 -11.765 13.584 1.00 96.81 204 LYS A N 1
ATOM 1545 C CA . LYS A 1 204 ? 10.887 -10.704 12.629 1.00 96.81 204 LYS A CA 1
ATOM 1546 C C . LYS A 1 204 ? 10.524 -9.336 13.172 1.00 96.81 204 LYS A C 1
ATOM 1548 O O . LYS A 1 204 ? 9.419 -9.118 13.669 1.00 96.81 204 LYS A O 1
ATOM 1553 N N . ILE A 1 205 ? 11.444 -8.399 12.997 1.00 96.81 205 ILE A N 1
ATOM 1554 C CA . ILE A 1 205 ? 11.214 -6.978 13.213 1.00 96.81 205 ILE A CA 1
ATOM 1555 C C . ILE A 1 205 ? 10.478 -6.419 11.999 1.00 96.81 205 ILE A C 1
ATOM 1557 O O . ILE A 1 205 ? 10.870 -6.653 10.852 1.00 96.81 205 ILE A O 1
ATOM 1561 N N . VAL A 1 206 ? 9.410 -5.674 12.270 1.00 96.62 206 VAL A N 1
ATOM 1562 C CA . VAL A 1 206 ? 8.662 -4.919 11.270 1.00 96.62 206 VAL A CA 1
ATOM 1563 C C . VAL A 1 206 ? 9.187 -3.486 11.271 1.00 96.62 206 VAL A C 1
ATOM 1565 O O . VAL A 1 206 ? 8.943 -2.721 12.206 1.00 96.62 206 VAL A O 1
ATOM 1568 N N . LEU A 1 207 ? 9.927 -3.129 10.225 1.00 97.06 207 LEU A N 1
ATOM 1569 C CA . LEU A 1 207 ? 10.485 -1.796 10.007 1.00 97.06 207 LEU A CA 1
ATOM 1570 C C . LEU A 1 207 ? 9.718 -1.066 8.912 1.00 97.06 207 LEU A C 1
ATOM 1572 O O . LEU A 1 207 ? 9.272 -1.679 7.946 1.00 97.06 207 LEU A O 1
ATOM 1576 N N . PHE A 1 208 ? 9.600 0.251 9.022 1.00 92.75 208 PHE A N 1
ATOM 1577 C CA . PHE A 1 208 ? 9.083 1.094 7.950 1.00 92.75 208 PHE A CA 1
ATOM 1578 C C . PHE A 1 208 ? 10.201 1.994 7.416 1.00 92.75 208 PHE A C 1
ATOM 1580 O O . PHE A 1 208 ? 10.722 2.842 8.138 1.00 92.75 208 PHE A O 1
ATOM 1587 N N . PHE A 1 209 ? 10.594 1.772 6.161 1.00 93.88 209 PHE A N 1
ATOM 1588 C CA . PHE A 1 209 ? 11.690 2.469 5.482 1.00 93.88 209 PHE A CA 1
ATOM 1589 C C . PHE A 1 209 ? 11.358 2.654 4.001 1.00 93.88 209 PHE A C 1
ATOM 1591 O O . PHE A 1 209 ? 10.849 1.729 3.367 1.00 93.88 209 PHE A O 1
ATOM 1598 N N . GLN A 1 210 ? 11.652 3.836 3.444 1.00 90.00 210 GLN A N 1
ATOM 1599 C CA . GLN A 1 210 ? 11.350 4.187 2.043 1.00 90.00 210 GLN A CA 1
ATOM 1600 C C . GLN A 1 210 ? 9.882 3.931 1.668 1.00 90.00 210 GLN A C 1
ATOM 1602 O O . GLN A 1 210 ? 9.583 3.306 0.653 1.00 90.00 210 GLN A O 1
ATOM 1607 N N . ASN A 1 211 ? 8.962 4.356 2.538 1.00 82.44 211 ASN A N 1
ATOM 1608 C CA . ASN A 1 211 ? 7.518 4.165 2.373 1.00 82.44 211 ASN A CA 1
ATOM 1609 C C . ASN A 1 211 ? 7.079 2.688 2.203 1.00 82.44 211 ASN A C 1
ATOM 1611 O O . ASN A 1 211 ? 5.989 2.395 1.715 1.00 82.44 211 ASN A O 1
ATOM 1615 N N . ARG A 1 212 ? 7.924 1.730 2.605 1.00 86.50 212 ARG A N 1
ATOM 1616 C CA . ARG A 1 212 ? 7.655 0.291 2.536 1.00 86.50 212 ARG A CA 1
ATOM 1617 C C . ARG A 1 212 ? 7.851 -0.355 3.904 1.00 86.50 212 ARG A C 1
ATOM 1619 O O . ARG A 1 212 ? 8.757 -0.011 4.660 1.00 86.50 212 ARG A O 1
ATOM 1626 N N . GLU A 1 213 ? 6.988 -1.318 4.211 1.00 93.12 213 GLU A N 1
ATOM 1627 C CA . GLU A 1 213 ? 7.125 -2.182 5.383 1.00 93.12 213 GLU A CA 1
ATOM 1628 C C . GLU A 1 213 ? 8.083 -3.339 5.058 1.00 93.12 213 GLU A C 1
ATOM 1630 O O . GLU A 1 213 ? 7.892 -4.070 4.083 1.00 93.12 213 GLU A O 1
ATOM 1635 N N . TRP A 1 214 ? 9.122 -3.496 5.871 1.00 97.00 214 TRP A N 1
ATOM 1636 C CA . TRP A 1 214 ? 10.132 -4.540 5.772 1.00 97.00 214 TRP A CA 1
ATOM 1637 C C . TRP A 1 214 ? 10.030 -5.465 6.976 1.00 97.00 214 TRP A C 1
ATOM 1639 O O . TRP A 1 214 ? 9.917 -5.014 8.111 1.00 97.00 214 TRP A O 1
ATOM 1649 N N . ARG A 1 215 ? 10.092 -6.772 6.721 1.00 97.19 215 ARG A N 1
ATOM 1650 C CA . ARG A 1 215 ? 10.054 -7.812 7.752 1.00 97.19 215 ARG A CA 1
ATOM 1651 C C . ARG A 1 215 ? 11.382 -8.536 7.740 1.00 97.19 215 ARG A C 1
ATOM 1653 O O . ARG A 1 215 ? 11.630 -9.337 6.839 1.00 97.19 215 ARG A O 1
ATOM 1660 N N . VAL A 1 216 ? 12.231 -8.224 8.706 1.00 97.06 216 VAL A N 1
ATOM 1661 C CA . VAL A 1 216 ? 13.613 -8.706 8.747 1.00 97.06 216 VAL A CA 1
ATOM 1662 C C . VAL A 1 216 ? 13.798 -9.538 10.018 1.00 97.06 216 VAL A C 1
ATOM 1664 O O . VAL A 1 216 ? 13.360 -9.090 11.079 1.00 97.06 216 VAL A O 1
ATOM 1667 N N . PRO A 1 217 ? 14.374 -10.753 9.944 1.00 97.94 217 PRO A N 1
ATOM 1668 C CA . PRO A 1 217 ? 14.691 -11.547 11.130 1.00 97.94 217 PRO A CA 1
ATOM 1669 C C . PRO A 1 217 ? 15.469 -10.729 12.163 1.00 97.94 217 PRO A C 1
ATOM 1671 O O . PRO A 1 217 ? 16.418 -10.033 11.811 1.00 97.94 217 PRO A O 1
ATOM 1674 N N . ILE A 1 218 ? 15.095 -10.821 13.442 1.00 97.44 218 ILE A N 1
ATOM 1675 C CA . ILE A 1 218 ? 15.786 -10.082 14.514 1.00 97.44 218 ILE A CA 1
ATOM 1676 C C . ILE A 1 218 ? 17.280 -10.427 14.585 1.00 97.44 218 ILE A C 1
ATOM 1678 O O . ILE A 1 218 ? 18.101 -9.565 14.885 1.00 97.44 218 ILE A O 1
ATOM 1682 N N . LEU A 1 219 ? 17.631 -11.666 14.232 1.00 96.31 219 LEU A N 1
ATOM 1683 C CA . LEU A 1 219 ? 19.003 -12.175 14.215 1.00 96.31 219 LEU A CA 1
ATOM 1684 C C . LEU A 1 219 ? 19.888 -11.534 13.137 1.00 96.31 219 LEU A C 1
ATOM 1686 O O . LEU A 1 219 ? 21.107 -11.609 13.248 1.00 96.31 219 LEU A O 1
ATOM 1690 N N . ASP A 1 220 ? 19.295 -10.895 12.125 1.00 98.00 220 ASP A N 1
ATOM 1691 C CA . ASP A 1 220 ? 20.046 -10.224 11.060 1.00 98.00 220 ASP A CA 1
ATOM 1692 C C . ASP A 1 220 ? 20.515 -8.821 11.473 1.00 98.00 220 ASP A C 1
ATOM 1694 O O . ASP A 1 220 ? 21.272 -8.194 10.730 1.00 98.00 220 ASP A O 1
ATOM 1698 N N . PHE A 1 221 ? 20.100 -8.319 12.641 1.00 98.12 221 PHE A N 1
ATOM 1699 C CA . PHE A 1 221 ? 20.532 -7.026 13.173 1.00 98.12 221 PHE A CA 1
ATOM 1700 C C . PHE A 1 221 ? 21.694 -7.146 14.152 1.00 98.12 221 PHE A C 1
ATOM 1702 O O . PHE A 1 221 ? 21.977 -8.209 14.698 1.00 98.12 221 PHE A O 1
ATOM 1709 N N . SER A 1 222 ? 22.369 -6.028 14.389 1.00 98.19 222 SER A N 1
ATOM 1710 C CA . SER A 1 222 ? 23.424 -5.903 15.380 1.00 98.19 222 SER A CA 1
ATOM 1711 C C . SER A 1 222 ? 22.904 -6.231 16.780 1.00 98.19 222 SER A C 1
ATOM 1713 O O . SER A 1 222 ? 21.728 -6.030 17.091 1.00 98.19 222 SER A O 1
ATOM 1715 N N . THR A 1 223 ? 23.790 -6.699 17.659 1.00 97.44 223 THR A N 1
ATOM 1716 C CA . TH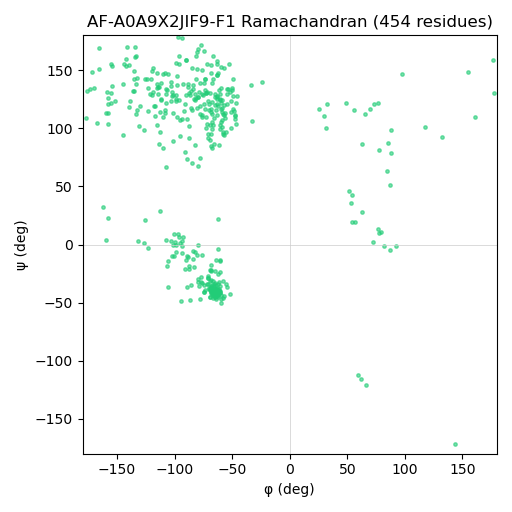R A 1 223 ? 23.439 -7.005 19.053 1.00 97.44 223 THR A CA 1
ATOM 1717 C C . THR A 1 223 ? 22.815 -5.803 19.770 1.00 97.44 223 THR A C 1
ATOM 1719 O O . THR A 1 223 ? 21.912 -5.978 20.580 1.00 97.44 223 THR A O 1
ATOM 1722 N N . GLU A 1 224 ? 23.250 -4.581 19.451 1.00 96.75 224 GLU A N 1
ATOM 1723 C CA . GLU A 1 224 ? 22.702 -3.347 20.026 1.00 96.75 224 GLU A CA 1
ATOM 1724 C C . GLU A 1 224 ? 21.234 -3.126 19.629 1.00 96.75 224 GLU A C 1
ATOM 1726 O O . GLU A 1 224 ? 20.386 -2.849 20.480 1.00 96.75 224 GLU A O 1
ATOM 1731 N N . ASP A 1 225 ? 20.903 -3.314 18.351 1.00 98.06 225 ASP A N 1
ATOM 1732 C CA . ASP A 1 225 ? 19.524 -3.198 17.871 1.00 98.06 225 ASP A CA 1
ATOM 1733 C C . ASP A 1 225 ? 18.637 -4.317 18.429 1.00 98.06 225 ASP A C 1
ATOM 1735 O O . ASP A 1 225 ? 17.493 -4.063 18.813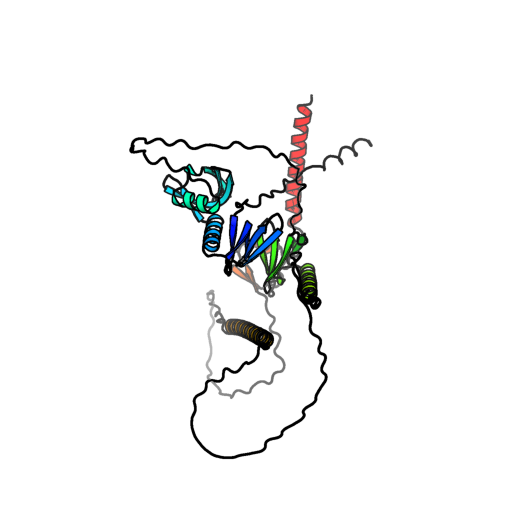 1.00 98.06 225 ASP A O 1
ATOM 1739 N N . GLN A 1 226 ? 19.170 -5.539 18.541 1.00 97.69 226 GLN A N 1
ATOM 1740 C CA . GLN A 1 226 ? 18.470 -6.667 19.161 1.00 97.69 226 GLN A CA 1
ATOM 1741 C C . GLN A 1 226 ? 18.112 -6.380 20.627 1.00 97.69 226 GLN A C 1
ATOM 1743 O O . GLN A 1 226 ? 16.967 -6.594 21.035 1.00 97.69 226 GLN A O 1
ATOM 1748 N N . ILE A 1 227 ? 19.068 -5.858 21.409 1.00 96.38 227 ILE A N 1
ATOM 1749 C CA . ILE A 1 227 ? 18.853 -5.475 22.812 1.00 96.38 227 ILE A CA 1
ATOM 1750 C C . ILE A 1 227 ? 17.760 -4.414 22.899 1.00 96.38 227 ILE A C 1
ATOM 1752 O O . ILE A 1 227 ? 16.784 -4.602 23.626 1.00 96.38 227 ILE A O 1
ATOM 1756 N N . TRP A 1 228 ? 17.855 -3.349 22.106 1.00 96.50 228 TRP A N 1
ATOM 1757 C CA . TRP A 1 228 ? 16.856 -2.284 22.145 1.00 96.50 228 TRP A CA 1
ATOM 1758 C C . TRP A 1 228 ? 15.451 -2.782 21.802 1.00 96.50 228 TRP A C 1
ATOM 1760 O O . TRP A 1 228 ? 14.491 -2.385 22.458 1.00 96.50 228 TRP A O 1
ATOM 1770 N N . VAL A 1 229 ? 15.302 -3.672 20.809 1.00 96.06 229 VAL A N 1
ATOM 1771 C CA . VAL A 1 229 ? 13.983 -4.233 20.464 1.00 96.06 229 VAL A CA 1
ATOM 1772 C C . VAL A 1 229 ? 13.417 -5.022 21.637 1.00 96.06 229 VAL A C 1
ATOM 1774 O O . VAL A 1 229 ? 12.233 -4.884 21.945 1.00 96.06 229 VAL A O 1
ATOM 1777 N N . SER A 1 230 ? 14.251 -5.800 22.330 1.00 94.19 230 SER A N 1
ATOM 1778 C CA . SER A 1 230 ? 13.820 -6.532 23.522 1.00 94.19 230 SER A CA 1
ATOM 1779 C C . SER A 1 230 ? 13.345 -5.597 24.646 1.00 94.19 230 SER A C 1
ATOM 1781 O O . SER A 1 230 ? 12.286 -5.836 25.227 1.00 94.19 230 SER A O 1
ATOM 1783 N N . GLU A 1 231 ? 14.049 -4.487 24.888 1.00 93.94 231 GLU A N 1
ATOM 1784 C CA . GLU A 1 231 ? 13.670 -3.480 25.888 1.00 93.94 231 GLU A CA 1
ATOM 1785 C C . GLU A 1 231 ? 12.359 -2.772 25.517 1.00 93.94 231 GLU A C 1
ATOM 1787 O O . GLU A 1 231 ? 11.458 -2.641 26.348 1.00 93.94 231 GLU A O 1
ATOM 1792 N N . HIS A 1 232 ? 12.207 -2.381 24.250 1.00 91.56 232 HIS A N 1
ATOM 1793 C CA . HIS A 1 232 ? 11.003 -1.714 23.754 1.00 91.56 232 HIS A CA 1
ATOM 1794 C C . HIS A 1 232 ? 9.761 -2.605 23.824 1.00 91.56 232 HIS A C 1
ATOM 1796 O O . HIS A 1 232 ? 8.664 -2.140 24.138 1.00 91.56 232 HIS A O 1
ATOM 1802 N N . VAL A 1 233 ? 9.910 -3.896 23.532 1.00 91.38 233 VAL A N 1
ATOM 1803 C CA . VAL A 1 233 ? 8.809 -4.864 23.609 1.00 91.38 233 VAL A CA 1
ATOM 1804 C C . VAL A 1 233 ? 8.390 -5.080 25.058 1.00 91.38 233 VAL A C 1
ATOM 1806 O O . VAL A 1 233 ? 7.193 -5.096 25.345 1.00 91.38 233 VAL A O 1
ATOM 1809 N N . LEU A 1 234 ? 9.350 -5.183 25.981 1.00 87.94 234 LEU A N 1
ATOM 1810 C CA . LEU A 1 234 ? 9.065 -5.278 27.413 1.00 87.94 234 LEU A CA 1
ATOM 1811 C C . LEU A 1 234 ? 8.301 -4.051 27.928 1.00 87.94 234 LEU A C 1
ATOM 1813 O O . LEU A 1 234 ? 7.319 -4.214 28.652 1.00 87.94 234 LEU A O 1
ATOM 1817 N N . ASP A 1 235 ? 8.688 -2.841 27.516 1.00 88.38 235 ASP A N 1
ATOM 1818 C CA . ASP A 1 235 ? 7.986 -1.608 27.891 1.00 88.38 235 ASP A CA 1
ATOM 1819 C C . ASP A 1 235 ? 6.554 -1.554 27.322 1.00 88.38 235 ASP A C 1
ATOM 1821 O O . ASP A 1 235 ? 5.608 -1.199 28.029 1.00 88.38 235 ASP A O 1
ATOM 1825 N N . GLN A 1 236 ? 6.345 -1.992 26.074 1.00 86.06 236 GLN A N 1
ATOM 1826 C CA . GLN A 1 236 ? 4.999 -2.082 25.494 1.00 86.06 236 GLN A CA 1
ATOM 1827 C C . GLN A 1 236 ? 4.111 -3.096 26.225 1.00 86.06 236 GLN A C 1
ATOM 1829 O O . GLN A 1 236 ? 2.947 -2.798 26.505 1.00 86.06 236 GLN A O 1
ATOM 1834 N N . VAL A 1 237 ? 4.648 -4.266 26.578 1.00 84.44 237 VAL A N 1
ATOM 1835 C CA . VAL A 1 237 ? 3.917 -5.276 27.357 1.00 84.44 237 VAL A CA 1
ATOM 1836 C C . VAL A 1 237 ? 3.600 -4.751 28.759 1.00 84.44 237 VAL A C 1
ATOM 1838 O O . VAL A 1 237 ? 2.486 -4.951 29.243 1.00 84.44 237 VAL A O 1
ATOM 1841 N N . ALA A 1 238 ? 4.522 -4.024 29.397 1.00 87.00 238 ALA A N 1
ATOM 1842 C CA . ALA A 1 238 ? 4.293 -3.406 30.702 1.00 87.00 238 ALA A CA 1
ATOM 1843 C C . ALA A 1 238 ? 3.185 -2.341 30.651 1.00 87.00 238 ALA A C 1
ATOM 1845 O O . ALA A 1 238 ? 2.297 -2.337 31.505 1.00 87.00 238 ALA A O 1
ATOM 1846 N N . LYS A 1 239 ? 3.181 -1.487 29.619 1.00 85.38 239 LYS A N 1
ATOM 1847 C CA . LYS A 1 239 ? 2.132 -0.480 29.384 1.00 85.38 239 LYS A CA 1
ATOM 1848 C C . LYS A 1 239 ? 0.768 -1.112 29.105 1.00 85.38 239 LYS A C 1
ATOM 1850 O O . LYS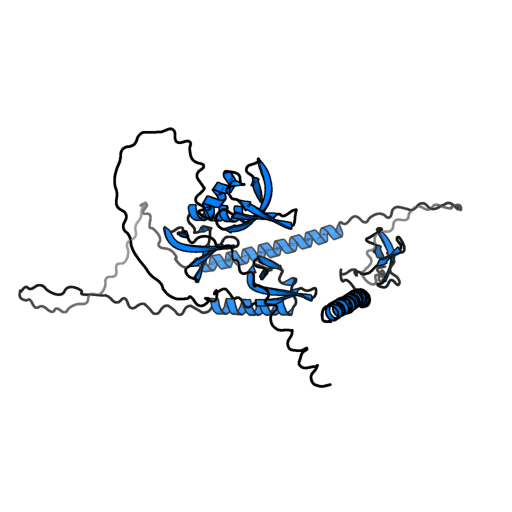 A 1 239 ? -0.233 -0.633 29.625 1.00 85.38 239 LYS A O 1
ATOM 1855 N N . GLN A 1 240 ? 0.717 -2.206 28.344 1.00 81.88 240 GLN A N 1
ATOM 1856 C CA . GLN A 1 240 ? -0.527 -2.952 28.104 1.00 81.88 240 GLN A CA 1
ATOM 1857 C C . GLN A 1 240 ? -1.020 -3.711 29.343 1.00 81.88 240 GLN A C 1
ATOM 1859 O O . GLN A 1 240 ? -2.218 -3.938 29.485 1.00 81.88 240 GLN A O 1
ATOM 1864 N N . SER A 1 241 ? -0.109 -4.092 30.240 1.00 82.00 241 SER A N 1
ATOM 1865 C CA . SER A 1 241 ? -0.434 -4.819 31.470 1.00 82.00 241 SER A CA 1
ATOM 1866 C C . SER A 1 241 ? -0.871 -3.910 32.618 1.00 82.00 241 SER A C 1
ATOM 1868 O O . SER A 1 241 ? -1.262 -4.426 33.666 1.00 82.00 241 SER A O 1
ATOM 1870 N N . GLN A 1 242 ? -0.816 -2.579 32.468 1.00 81.19 242 GLN A N 1
ATOM 1871 C CA . GLN A 1 242 ? -1.362 -1.689 33.486 1.00 81.19 242 GLN A CA 1
ATOM 1872 C C . GLN A 1 242 ? -2.875 -1.917 33.569 1.00 81.19 242 GLN A C 1
ATOM 1874 O O . GLN A 1 242 ? -3.578 -1.675 32.584 1.00 81.19 242 GLN A O 1
ATOM 1879 N N . PRO A 1 243 ? -3.392 -2.408 34.714 1.00 72.81 243 PRO A N 1
ATOM 1880 C CA . PRO A 1 243 ? -4.813 -2.649 34.861 1.00 72.81 243 PRO A CA 1
ATOM 1881 C C . PRO A 1 243 ? -5.514 -1.319 34.631 1.00 72.81 243 PRO A C 1
ATOM 1883 O O . PRO A 1 243 ? -5.286 -0.363 35.373 1.00 72.81 243 PRO A O 1
ATOM 1886 N N . THR A 1 244 ? -6.352 -1.253 33.593 1.00 73.56 244 THR A N 1
ATOM 1887 C CA . THR A 1 244 ? -7.329 -0.175 33.448 1.00 73.56 244 THR A CA 1
ATOM 1888 C C . THR A 1 244 ? -8.019 -0.057 34.791 1.00 73.56 244 THR A C 1
ATOM 1890 O O . THR A 1 244 ? -8.685 -1.008 35.213 1.00 73.56 244 THR A O 1
ATOM 1893 N N . ALA A 1 245 ? -7.756 1.052 35.493 1.00 79.06 245 ALA A N 1
ATOM 1894 C CA . ALA A 1 245 ? -8.279 1.288 36.827 1.00 79.06 245 ALA A CA 1
ATOM 1895 C C . ALA A 1 245 ? -9.766 0.922 36.804 1.00 79.06 245 ALA A C 1
ATOM 1897 O O . ALA A 1 245 ? -10.451 1.363 35.872 1.00 79.06 245 ALA A O 1
ATOM 1898 N N . PRO A 1 246 ? -10.240 0.061 37.728 1.00 71.12 246 PRO A N 1
ATOM 1899 C CA . PRO A 1 246 ? -11.609 -0.427 37.705 1.00 71.12 246 PRO A CA 1
ATOM 1900 C C . PRO A 1 246 ? -12.509 0.786 37.557 1.00 71.12 246 PRO A C 1
ATOM 1902 O O . PRO A 1 246 ? -12.448 1.692 38.392 1.00 71.12 246 PRO A O 1
ATOM 1905 N N . ALA A 1 247 ? -13.230 0.836 36.432 1.00 64.88 247 ALA A N 1
ATOM 1906 C CA . ALA A 1 247 ? -14.063 1.967 36.078 1.00 64.88 247 ALA A CA 1
ATOM 1907 C C . ALA A 1 247 ? -14.891 2.303 37.314 1.00 64.88 247 ALA A C 1
ATOM 1909 O O . ALA A 1 247 ? -15.650 1.452 37.791 1.00 64.88 247 ALA A O 1
ATOM 1910 N N . ALA A 1 248 ? -14.652 3.489 37.884 1.00 71.25 248 ALA A N 1
ATOM 1911 C CA . ALA A 1 248 ? -15.372 3.933 39.063 1.00 71.25 248 ALA A CA 1
ATOM 1912 C C . ALA A 1 248 ? -16.861 3.710 38.772 1.00 71.25 248 ALA A C 1
ATOM 1914 O O . ALA A 1 248 ? -17.300 4.101 37.683 1.00 71.25 248 ALA A O 1
ATOM 1915 N N . PRO A 1 249 ? -17.603 3.014 39.655 1.00 66.75 249 PRO A N 1
ATOM 1916 C CA . PRO A 1 249 ? -18.985 2.657 39.393 1.00 66.75 249 PRO A CA 1
ATOM 1917 C C . PRO A 1 249 ? -19.709 3.928 38.983 1.00 66.75 249 PRO A C 1
ATOM 1919 O O . PRO A 1 249 ? -19.790 4.876 39.768 1.00 66.75 249 PRO A O 1
ATOM 1922 N N . GLN A 1 250 ? -20.149 3.976 37.722 1.00 65.31 250 GLN A N 1
ATOM 1923 C CA . GLN A 1 250 ? -20.948 5.082 37.235 1.00 65.31 250 GLN A CA 1
ATOM 1924 C C . GLN A 1 250 ? -22.185 5.084 38.114 1.00 65.31 250 GLN A C 1
ATOM 1926 O O . GLN A 1 250 ? -23.019 4.181 38.037 1.00 65.31 250 GLN A O 1
ATOM 1931 N N . VAL A 1 251 ? -22.231 6.047 39.033 1.00 64.25 251 VAL A N 1
ATOM 1932 C CA . VAL A 1 251 ? -23.389 6.289 39.873 1.00 64.25 251 VAL A CA 1
ATOM 1933 C C . VAL A 1 251 ? -24.520 6.499 38.888 1.00 64.25 251 VAL A C 1
ATOM 1935 O O . VAL A 1 251 ? -24.526 7.485 38.152 1.00 64.25 251 VAL A O 1
ATOM 1938 N N . ALA A 1 252 ? -25.419 5.519 38.822 1.00 53.88 252 ALA A N 1
ATOM 1939 C CA . ALA A 1 252 ? -26.659 5.629 38.094 1.00 53.88 252 ALA A CA 1
ATOM 1940 C C . ALA A 1 252 ? -27.363 6.865 38.653 1.00 53.88 252 ALA A C 1
ATOM 1942 O O . ALA A 1 252 ? -27.967 6.829 39.726 1.00 53.88 252 ALA A O 1
ATOM 1943 N N . SER A 1 253 ? -27.205 7.990 37.957 1.00 53.22 253 SER A N 1
ATOM 1944 C CA . SER A 1 253 ? -28.001 9.175 38.188 1.00 53.22 253 SER A CA 1
ATOM 1945 C C . SER A 1 253 ? -29.391 8.801 37.707 1.00 53.22 253 SER A C 1
ATOM 1947 O O . SER A 1 253 ? -29.715 8.878 36.522 1.00 53.22 253 SER A O 1
ATOM 1949 N N . ALA A 1 254 ? -30.176 8.261 38.637 1.00 46.59 254 ALA A N 1
ATOM 1950 C CA . ALA A 1 254 ? -31.605 8.100 38.509 1.00 46.59 254 ALA A CA 1
ATOM 1951 C C . ALA A 1 254 ? -32.199 9.507 38.365 1.00 46.59 254 ALA A C 1
ATOM 1953 O O . ALA A 1 254 ? -32.571 10.157 39.341 1.00 46.59 254 ALA A O 1
ATOM 1954 N N . GLY A 1 255 ? -32.215 9.993 37.125 1.00 41.50 255 GLY A N 1
ATOM 1955 C CA . GLY A 1 255 ? -32.904 11.199 36.707 1.00 41.50 255 GLY A CA 1
ATOM 1956 C C . GLY A 1 255 ? -34.404 10.971 36.783 1.00 41.50 255 GLY A C 1
ATOM 1957 O O . GLY A 1 255 ? -35.046 10.624 35.796 1.00 41.50 255 GLY A O 1
ATOM 1958 N N . GLY A 1 256 ? -34.951 11.165 37.977 1.00 45.44 256 GLY A N 1
ATOM 1959 C CA . GLY A 1 256 ? -36.330 11.578 38.132 1.00 45.44 256 GLY A CA 1
ATOM 1960 C C . GLY A 1 256 ? -36.490 13.050 37.745 1.00 45.44 256 GLY A C 1
ATOM 1961 O O . GLY A 1 256 ? -35.668 13.892 38.099 1.00 45.44 256 GLY A O 1
ATOM 1962 N N . ASN A 1 257 ? -37.632 13.320 37.114 1.00 44.16 257 ASN A N 1
ATOM 1963 C CA . ASN A 1 257 ? -38.410 14.558 37.197 1.00 44.16 257 ASN A CA 1
ATOM 1964 C C . ASN A 1 257 ? -38.061 15.684 36.217 1.00 44.16 257 ASN A C 1
ATOM 1966 O O . ASN A 1 257 ? -37.541 16.731 36.587 1.00 44.16 257 ASN A O 1
ATOM 1970 N N . ASN A 1 258 ? -38.551 15.516 34.987 1.00 46.28 258 ASN A N 1
ATOM 1971 C CA . ASN A 1 258 ? -39.041 16.626 34.176 1.00 46.28 258 ASN A CA 1
ATOM 1972 C C . ASN A 1 258 ? -40.569 16.503 34.050 1.00 46.28 258 ASN A C 1
ATOM 1974 O O . ASN A 1 258 ? -41.078 15.946 33.087 1.00 46.28 258 ASN A O 1
ATOM 1978 N N . PHE A 1 259 ? -41.299 16.992 35.053 1.00 39.09 259 PHE A N 1
ATOM 1979 C CA . PHE A 1 259 ? -42.698 17.395 34.904 1.00 39.09 259 PHE A CA 1
ATOM 1980 C C . PHE A 1 259 ? -42.936 18.606 35.793 1.00 39.09 259 PHE A C 1
ATOM 1982 O O . PHE A 1 259 ? -43.191 18.499 36.991 1.00 39.09 259 PHE A O 1
ATOM 1989 N N . ASN A 1 260 ? -42.805 19.773 35.174 1.00 42.56 260 ASN A N 1
ATOM 1990 C CA . ASN A 1 260 ? -43.309 21.014 35.713 1.00 42.56 260 ASN A CA 1
ATOM 1991 C C . ASN A 1 260 ? -44.653 21.300 35.033 1.00 42.56 260 ASN A C 1
ATOM 1993 O O . ASN A 1 260 ? -44.728 21.365 33.809 1.00 42.56 260 ASN A O 1
ATOM 1997 N N . ASN A 1 261 ? -45.646 21.570 35.878 1.00 44.69 261 ASN A N 1
ATOM 1998 C CA . ASN A 1 261 ? -46.740 22.503 35.635 1.00 44.69 261 ASN A CA 1
ATOM 1999 C C . ASN A 1 261 ? -47.985 22.008 34.870 1.00 44.69 261 ASN A C 1
ATOM 2001 O O . ASN A 1 261 ? -48.148 22.277 33.687 1.00 44.69 261 ASN A O 1
ATOM 2005 N N . THR A 1 262 ? -48.936 21.437 35.617 1.00 39.16 262 THR A N 1
ATOM 2006 C CA . THR A 1 262 ? -50.343 21.875 35.565 1.00 39.16 262 THR A CA 1
ATOM 2007 C C . THR A 1 262 ? -51.046 21.538 36.879 1.00 39.16 262 THR A C 1
ATOM 2009 O O . THR A 1 262 ? -50.850 20.469 37.450 1.00 39.16 262 THR A O 1
ATOM 2012 N N . GLN A 1 263 ? -51.824 22.512 37.344 1.00 45.00 263 GLN A N 1
ATOM 2013 C CA . GLN A 1 263 ? -52.845 22.457 38.388 1.00 45.00 263 GLN A CA 1
ATOM 2014 C C . GLN A 1 263 ? -53.590 21.111 38.426 1.00 45.00 263 GLN A C 1
ATOM 2016 O O . GLN A 1 263 ? -53.982 20.610 37.381 1.00 45.00 263 GLN A O 1
ATOM 2021 N N . ASP A 1 264 ? -53.848 20.543 39.604 1.00 36.81 264 ASP A N 1
ATOM 2022 C CA . ASP A 1 264 ? -55.140 20.726 40.272 1.00 36.81 264 ASP A CA 1
ATOM 2023 C C . ASP A 1 264 ? -55.254 19.909 41.567 1.00 36.81 264 ASP A C 1
ATOM 2025 O O . ASP A 1 264 ? -54.517 18.963 41.836 1.00 36.81 264 ASP A O 1
ATOM 2029 N N . ALA A 1 265 ? -56.175 20.366 42.404 1.00 48.69 265 ALA A N 1
ATOM 2030 C CA . ALA A 1 265 ? -56.476 19.911 43.750 1.00 48.69 265 ALA A CA 1
ATOM 2031 C C . ALA A 1 265 ? -56.733 18.394 43.905 1.00 48.69 265 ALA A C 1
ATOM 2033 O O . ALA A 1 265 ? -57.253 17.743 43.008 1.00 48.69 265 ALA A O 1
ATOM 2034 N N . ILE A 1 266 ? -56.514 17.874 45.124 1.00 40.88 266 ILE A N 1
ATOM 2035 C CA . ILE A 1 266 ? -57.534 17.221 45.983 1.00 40.88 266 ILE A CA 1
ATOM 2036 C C . ILE A 1 266 ? -56.855 16.338 47.053 1.00 40.88 266 ILE A C 1
ATOM 2038 O O . ILE A 1 266 ? -56.303 15.278 46.795 1.00 40.88 266 ILE A O 1
ATOM 2042 N N . ARG A 1 267 ? -56.950 16.825 48.296 1.00 39.75 267 ARG A N 1
ATOM 2043 C CA . ARG A 1 267 ? -57.204 16.107 49.561 1.00 39.75 267 ARG A CA 1
ATOM 2044 C C . ARG A 1 267 ? -56.735 14.642 49.688 1.00 39.75 267 ARG A C 1
ATOM 2046 O O . ARG A 1 267 ? -57.427 13.725 49.277 1.00 39.75 267 ARG A O 1
ATOM 2053 N N . GLY A 1 268 ? -55.717 14.467 50.530 1.00 39.50 268 GLY A N 1
ATOM 2054 C CA . GLY A 1 268 ? -55.842 13.750 51.806 1.00 39.50 268 GLY A CA 1
ATOM 2055 C C . GLY A 1 268 ? -55.990 12.226 51.784 1.00 39.50 268 GLY A C 1
ATOM 2056 O O . GLY A 1 268 ? -57.019 11.701 51.389 1.00 39.50 268 GLY A O 1
ATOM 2057 N N . ARG A 1 269 ? -55.051 11.538 52.441 1.00 37.41 269 ARG A N 1
ATOM 2058 C CA . ARG A 1 269 ? -55.338 10.654 53.587 1.00 37.41 269 ARG A CA 1
ATOM 2059 C C . ARG A 1 269 ? -54.037 10.143 54.203 1.00 37.41 269 ARG A C 1
ATOM 2061 O O . ARG A 1 269 ? -53.121 9.715 53.515 1.00 37.41 269 ARG A O 1
ATOM 2068 N N . MET A 1 270 ? -54.005 10.225 55.526 1.00 42.38 270 MET A N 1
ATOM 2069 C CA . MET A 1 270 ? -53.035 9.607 56.420 1.00 42.38 270 MET A CA 1
ATOM 2070 C C . MET A 1 270 ? -53.119 8.077 56.305 1.00 42.38 270 MET A C 1
ATOM 2072 O O . MET A 1 270 ? -54.235 7.571 56.198 1.00 42.38 270 MET A O 1
ATOM 2076 N N . ASN A 1 271 ? -51.996 7.361 56.434 1.00 42.09 271 ASN A N 1
ATOM 2077 C CA . ASN A 1 271 ? -51.845 6.317 57.462 1.00 42.09 271 ASN A CA 1
ATOM 2078 C C . ASN A 1 271 ? -50.384 5.817 57.572 1.00 42.09 271 ASN A C 1
ATOM 2080 O O . ASN A 1 271 ? -49.787 5.509 56.540 1.00 42.09 271 ASN A O 1
ATOM 2084 N N . PRO A 1 272 ? -49.824 5.663 58.787 1.00 56.06 272 PRO A N 1
ATOM 2085 C CA . PRO A 1 272 ? -48.612 4.894 59.051 1.00 56.06 272 PRO A CA 1
ATOM 2086 C C . PRO A 1 272 ? -48.943 3.523 59.682 1.00 56.06 272 PRO A C 1
ATOM 2088 O O . PRO A 1 272 ? -49.786 3.422 60.567 1.00 56.06 272 PRO A O 1
ATOM 2091 N N . GLY A 1 273 ? -48.241 2.464 59.281 1.00 38.00 273 GLY A N 1
ATOM 2092 C CA . GLY A 1 273 ? -48.205 1.171 59.986 1.00 38.00 273 GLY A CA 1
ATOM 2093 C C . GLY A 1 273 ? -46.950 0.424 59.532 1.00 38.00 273 GLY A C 1
ATOM 2094 O O . GLY A 1 273 ? -46.759 0.278 58.332 1.00 38.00 273 GLY A O 1
ATOM 2095 N N . LEU A 1 274 ? -45.924 0.158 60.349 1.00 41.44 274 LEU A N 1
ATOM 2096 C CA . LEU A 1 274 ? -45.815 -0.648 61.578 1.00 41.44 274 LEU A CA 1
ATOM 2097 C C . LEU A 1 274 ? -46.275 -2.107 61.437 1.00 41.44 274 LEU A C 1
ATOM 2099 O O . LEU A 1 274 ? -47.462 -2.388 61.304 1.00 41.44 274 LEU A O 1
ATOM 2103 N N . GLY A 1 275 ? -45.297 -3.003 61.621 1.00 37.34 275 GLY A N 1
ATOM 2104 C CA . GLY A 1 275 ? -45.451 -4.439 61.873 1.00 37.34 275 GLY A CA 1
ATOM 2105 C C . GLY A 1 275 ? -45.294 -5.296 60.611 1.00 37.34 275 GLY A C 1
ATOM 2106 O O . GLY A 1 275 ? -45.684 -4.885 59.533 1.00 37.34 275 GLY A O 1
ATOM 2107 N N . ASN A 1 276 ? -44.765 -6.513 60.642 1.00 37.31 276 ASN A N 1
ATOM 2108 C CA . ASN A 1 276 ? -44.268 -7.340 61.732 1.00 37.31 276 ASN A CA 1
ATOM 2109 C C . ASN A 1 276 ? -43.579 -8.566 61.095 1.00 37.31 276 ASN A C 1
ATOM 2111 O O . ASN A 1 276 ? -43.983 -9.037 60.034 1.00 37.31 276 ASN A O 1
ATOM 2115 N N . SER A 1 277 ? -42.560 -9.059 61.783 1.00 48.34 277 SER A N 1
ATOM 2116 C CA . SER A 1 277 ? -41.943 -10.389 61.751 1.00 48.34 277 SER A CA 1
ATOM 2117 C C . SER A 1 277 ? -42.833 -11.543 61.257 1.00 48.34 277 SER A C 1
ATOM 2119 O O . SER A 1 277 ? -43.952 -11.691 61.744 1.00 48.34 277 SER A O 1
ATOM 2121 N N . ASN A 1 278 ? -42.278 -12.470 60.462 1.00 46.34 278 ASN A N 1
ATOM 2122 C CA . ASN A 1 278 ? -42.573 -13.889 60.684 1.00 46.34 278 ASN A CA 1
ATOM 2123 C C . ASN A 1 278 ? -41.432 -14.816 60.235 1.00 46.34 278 ASN A C 1
ATOM 2125 O O . ASN A 1 278 ? -40.988 -14.793 59.089 1.00 46.34 278 ASN A O 1
ATOM 2129 N N . MET A 1 279 ? -40.977 -15.620 61.193 1.00 38.69 279 MET A N 1
ATOM 2130 C CA . MET A 1 279 ? -40.023 -16.712 61.055 1.00 38.69 279 MET A CA 1
ATOM 2131 C C . MET A 1 279 ? -40.716 -17.975 60.528 1.00 38.69 279 MET A C 1
ATOM 2133 O O . MET A 1 279 ? -41.855 -18.243 60.888 1.00 38.69 279 MET A O 1
ATOM 2137 N N . GLY A 1 280 ? -39.945 -18.793 59.807 1.00 40.22 280 GLY A N 1
ATOM 2138 C CA . GLY A 1 280 ? -39.928 -20.251 59.954 1.00 40.22 280 GLY A CA 1
ATOM 2139 C C . GLY A 1 280 ? -41.083 -21.052 59.349 1.00 40.22 280 GLY A C 1
ATOM 2140 O O . GLY A 1 280 ? -42.214 -20.970 59.806 1.00 40.22 280 GLY A O 1
ATOM 2141 N N . ASN A 1 281 ? -40.750 -21.981 58.448 1.00 40.84 281 ASN A N 1
ATOM 2142 C CA . ASN A 1 281 ? -41.158 -23.364 58.684 1.00 40.84 281 ASN A CA 1
ATOM 2143 C C . ASN A 1 281 ? -40.251 -24.368 57.964 1.00 40.84 281 ASN A C 1
ATOM 2145 O O . ASN A 1 281 ? -39.985 -24.264 56.767 1.00 40.84 281 ASN A O 1
ATOM 2149 N N . SER A 1 282 ? -39.814 -25.353 58.735 1.00 47.31 282 SER A N 1
ATOM 2150 C CA . SER A 1 282 ? -39.177 -26.592 58.316 1.00 47.31 282 SER A CA 1
ATOM 2151 C C . SER A 1 282 ? -40.233 -27.512 57.700 1.00 47.31 282 SER A C 1
ATOM 2153 O O . SER A 1 282 ? -41.334 -27.608 58.237 1.00 47.31 282 SER A O 1
ATOM 2155 N N . ASN A 1 283 ? -39.906 -28.269 56.650 1.00 45.72 283 ASN A N 1
ATOM 2156 C CA . ASN A 1 283 ? -40.666 -29.483 56.356 1.00 45.72 283 ASN A CA 1
ATOM 2157 C C . ASN A 1 283 ? -39.741 -30.622 55.921 1.00 45.72 283 ASN A C 1
ATOM 2159 O O . ASN A 1 283 ? -39.018 -30.524 54.930 1.00 45.72 283 ASN A O 1
ATOM 2163 N N . MET A 1 284 ? -39.760 -31.684 56.724 1.00 40.25 284 MET A N 1
ATOM 2164 C CA . MET A 1 284 ? -39.127 -32.971 56.478 1.00 40.25 284 MET A CA 1
ATOM 2165 C C . MET A 1 284 ? -40.014 -33.829 55.569 1.00 40.25 284 MET A C 1
ATOM 2167 O O . MET A 1 284 ? -41.223 -33.874 55.749 1.00 40.25 284 MET A O 1
ATOM 2171 N N . GLY A 1 285 ? -39.362 -34.580 54.678 1.00 41.00 285 GLY A N 1
ATOM 2172 C CA . GLY A 1 285 ? -39.618 -36.002 54.431 1.00 41.00 285 GLY A CA 1
ATOM 2173 C C . GLY A 1 285 ? -40.970 -36.433 53.855 1.00 41.00 285 GLY A C 1
ATOM 2174 O O . GLY A 1 285 ? -41.962 -36.516 54.566 1.00 41.00 285 GLY A O 1
ATOM 2175 N N . SER A 1 286 ? -40.950 -36.933 52.616 1.00 44.41 286 SER A N 1
ATOM 2176 C CA . SER A 1 286 ? -41.667 -38.171 52.295 1.00 44.41 286 SER A CA 1
ATOM 2177 C C . SER A 1 286 ? -41.104 -38.836 51.041 1.00 44.41 286 SER A C 1
ATOM 2179 O O . SER A 1 286 ? -40.974 -38.238 49.976 1.00 44.41 286 SER A O 1
ATOM 2181 N N . SER A 1 287 ? -40.751 -40.099 51.216 1.00 51.88 287 SER A N 1
ATOM 2182 C CA . SER A 1 287 ? -40.408 -41.100 50.217 1.00 51.88 287 SER A CA 1
ATOM 2183 C C . SER A 1 287 ? -41.640 -41.582 49.447 1.00 51.88 287 SER A C 1
ATOM 2185 O O . SER A 1 287 ? -42.567 -42.051 50.101 1.00 51.88 287 SER A O 1
ATOM 2187 N N . HIS A 1 288 ? -41.606 -41.618 48.111 1.00 38.62 288 HIS A N 1
ATOM 2188 C CA . HIS A 1 288 ? -42.002 -42.789 47.302 1.00 38.62 288 HIS A CA 1
ATOM 2189 C C . HIS A 1 288 ? -41.925 -42.521 45.787 1.00 38.62 288 HIS A C 1
ATOM 2191 O O . HIS A 1 288 ? -42.450 -41.535 45.289 1.00 38.62 288 HIS A O 1
ATOM 2197 N N . PHE A 1 289 ? -41.262 -43.460 45.104 1.00 38.62 289 PHE A N 1
ATOM 2198 C CA . PHE A 1 289 ? -41.561 -44.057 43.797 1.00 38.62 289 PHE A CA 1
ATOM 2199 C C . PHE A 1 289 ? -42.244 -43.234 42.685 1.00 38.62 289 PHE A C 1
ATOM 2201 O O . PHE A 1 289 ? -43.433 -42.949 42.741 1.00 38.62 289 PHE A O 1
ATOM 2208 N N . GLY A 1 290 ? -41.531 -43.139 41.554 1.00 35.81 290 GLY A N 1
ATOM 2209 C CA . GLY A 1 290 ? -42.093 -43.586 40.276 1.00 35.81 290 GLY A CA 1
ATOM 2210 C C . GLY A 1 290 ? -42.272 -42.533 39.185 1.00 35.81 290 GLY A C 1
ATOM 2211 O O . GLY A 1 290 ? -43.298 -41.876 39.118 1.00 35.81 290 GLY A O 1
ATOM 2212 N N . GLY A 1 291 ? -41.331 -42.523 38.238 1.00 38.62 291 GLY A N 1
ATOM 2213 C CA . GLY A 1 291 ? -41.686 -42.520 36.816 1.00 38.62 291 GLY A CA 1
ATOM 2214 C C . GLY A 1 291 ? -41.919 -41.174 36.130 1.00 38.62 291 GLY A C 1
ATOM 2215 O O . GLY A 1 291 ? -43.032 -40.670 36.085 1.00 38.62 291 GLY A O 1
ATOM 2216 N N . SER A 1 292 ? -40.868 -40.728 35.441 1.00 48.97 292 SER A N 1
ATOM 2217 C CA . SER A 1 292 ? -40.938 -40.180 34.079 1.00 48.97 292 SER A CA 1
ATOM 2218 C C . SER A 1 292 ? -41.759 -38.907 33.871 1.00 48.97 292 SER A C 1
ATOM 2220 O O . SER A 1 292 ? -42.891 -38.949 33.399 1.00 48.97 292 SER A O 1
ATOM 2222 N N . ASN A 1 293 ? -41.114 -37.754 34.072 1.00 36.53 293 ASN A N 1
ATOM 2223 C CA . ASN A 1 293 ? -41.529 -36.528 33.402 1.00 36.53 293 ASN A CA 1
ATOM 2224 C C . ASN A 1 293 ? -40.304 -35.816 32.812 1.00 36.53 293 ASN A C 1
ATOM 2226 O O . ASN A 1 293 ? -39.412 -35.362 33.527 1.00 36.53 293 ASN A O 1
ATOM 2230 N N . THR A 1 294 ? -40.239 -35.786 31.484 1.00 48.28 294 THR A N 1
ATOM 2231 C CA . THR A 1 294 ? -39.236 -35.084 30.682 1.00 48.28 294 THR A CA 1
ATOM 2232 C C . THR A 1 294 ? -39.468 -33.578 30.783 1.00 48.28 294 THR A C 1
ATOM 2234 O O . THR A 1 294 ? -40.234 -33.007 30.011 1.00 48.28 294 THR A O 1
ATOM 2237 N N . GLY A 1 295 ? -38.813 -32.942 31.754 1.00 35.97 295 GLY A N 1
ATOM 2238 C CA . GLY A 1 295 ? -38.686 -31.491 31.871 1.00 35.97 295 GLY A CA 1
ATOM 2239 C C . GLY A 1 295 ? -37.246 -31.069 31.590 1.00 35.97 295 GLY A C 1
ATOM 2240 O O . GLY A 1 295 ? -36.348 -31.356 32.379 1.00 35.97 295 GLY A O 1
ATOM 2241 N N . GLY A 1 296 ? -37.025 -30.411 30.451 1.00 37.25 296 GLY A N 1
ATOM 2242 C CA . GLY A 1 296 ? -35.750 -29.794 30.096 1.00 37.25 296 GLY A CA 1
ATOM 2243 C C . GLY A 1 296 ? -35.482 -28.565 30.961 1.00 37.25 296 GLY A C 1
ATOM 2244 O O . GLY A 1 296 ? -35.943 -27.470 30.654 1.00 37.25 296 GLY A O 1
ATOM 2245 N N . SER A 1 297 ? -34.731 -28.758 32.042 1.00 36.84 297 SER A N 1
ATOM 2246 C CA . SER A 1 297 ? -34.126 -27.680 32.821 1.00 36.84 297 SER A CA 1
ATOM 2247 C C . SER A 1 297 ? -32.909 -27.133 32.080 1.00 36.84 297 SER A C 1
ATOM 2249 O O . SER A 1 297 ? -31.886 -27.808 31.971 1.00 36.84 297 SER A O 1
ATOM 2251 N N . HIS A 1 298 ? -33.004 -25.894 31.600 1.00 35.41 298 HIS A N 1
ATOM 2252 C CA . HIS A 1 298 ? -31.852 -25.121 31.150 1.00 35.41 298 HIS A CA 1
ATOM 2253 C C . HIS A 1 298 ? -30.958 -24.786 32.348 1.00 35.41 298 HIS A C 1
ATOM 2255 O O . HIS A 1 298 ? -31.280 -23.941 33.183 1.00 35.41 298 HIS A O 1
ATOM 2261 N N . SER A 1 299 ? -29.833 -25.489 32.440 1.00 39.34 299 SER A N 1
ATOM 2262 C CA . SER A 1 299 ? -28.760 -25.204 33.383 1.00 39.34 299 SER A CA 1
ATOM 2263 C C . SER A 1 299 ? -28.085 -23.889 32.996 1.00 39.34 299 SER A C 1
ATOM 2265 O O . SER A 1 299 ? -27.459 -23.773 31.946 1.00 39.34 299 SER A O 1
ATOM 2267 N N . ASN A 1 300 ? -28.222 -22.896 33.867 1.00 46.12 300 ASN A N 1
ATOM 2268 C CA . ASN A 1 300 ? -27.426 -21.682 33.861 1.00 46.12 300 ASN A CA 1
ATOM 2269 C C . ASN A 1 300 ? -26.012 -22.058 34.340 1.00 46.12 300 ASN A C 1
ATOM 2271 O O . ASN A 1 300 ? -25.811 -22.348 35.521 1.00 46.12 300 ASN A O 1
ATOM 2275 N N . SER A 1 301 ? -25.049 -22.157 33.424 1.00 41.81 301 SER A N 1
ATOM 2276 C CA . SER A 1 301 ? -23.667 -22.536 33.729 1.00 41.81 301 SER A CA 1
ATOM 2277 C C . SER A 1 301 ? -22.677 -21.587 33.056 1.00 41.81 301 SER A C 1
ATOM 2279 O O . SER A 1 301 ? -22.563 -21.554 31.838 1.00 41.81 301 SER A O 1
ATOM 2281 N N . GLY A 1 302 ? -21.921 -20.867 33.888 1.00 40.84 302 GLY A N 1
ATOM 2282 C CA . GLY A 1 302 ? -20.471 -20.751 33.713 1.00 40.84 302 GLY A CA 1
ATOM 2283 C C . GLY A 1 302 ? -19.942 -19.694 32.744 1.00 40.84 302 GLY A C 1
ATOM 2284 O O . GLY A 1 302 ? -19.216 -20.024 31.814 1.00 40.84 302 GLY A O 1
ATOM 2285 N N . MET A 1 303 ? -20.186 -18.411 33.015 1.00 47.69 303 MET A N 1
ATOM 2286 C CA . MET A 1 303 ? -19.494 -17.302 32.343 1.00 47.69 303 MET A CA 1
ATOM 2287 C C . MET A 1 303 ? -18.151 -17.001 33.050 1.00 47.69 303 MET A C 1
ATOM 2289 O O . MET A 1 303 ? -18.021 -16.005 33.754 1.00 47.69 303 MET A O 1
ATOM 2293 N N . GLY A 1 304 ? -17.168 -17.907 32.937 1.00 49.62 304 GLY A N 1
ATOM 2294 C CA . GLY A 1 304 ? -15.876 -17.766 33.637 1.00 49.62 304 GLY A CA 1
ATOM 2295 C C . GLY A 1 304 ? -14.670 -18.554 33.098 1.00 49.62 304 GLY A C 1
ATOM 2296 O O . GLY A 1 304 ? -13.607 -18.487 33.705 1.00 49.62 304 GLY A O 1
ATOM 2297 N N . GLN A 1 305 ? -14.783 -19.285 31.981 1.00 55.00 305 GLN A N 1
ATOM 2298 C CA . GLN A 1 305 ? -13.693 -20.141 31.467 1.00 55.00 305 GLN A CA 1
ATOM 2299 C C . GLN A 1 305 ? -12.827 -19.652 30.277 1.00 55.00 305 GLN A C 1
ATOM 2301 O O . GLN A 1 305 ? -11.787 -20.275 30.064 1.00 55.00 305 GLN A O 1
ATOM 2306 N N . PRO A 1 306 ? -13.102 -18.562 29.526 1.00 57.12 306 PRO A N 1
ATOM 2307 C CA . PRO A 1 306 ? -12.418 -18.353 28.239 1.00 57.12 306 PRO A CA 1
ATOM 2308 C C . PRO A 1 306 ? -10.917 -18.016 28.341 1.00 57.12 306 PRO A C 1
ATOM 2310 O O . PRO A 1 306 ? -10.175 -18.238 27.387 1.00 57.12 306 PRO A O 1
ATOM 2313 N N . GLN A 1 307 ? -10.433 -17.508 29.480 1.00 60.31 307 GLN A N 1
ATOM 2314 C CA . GLN A 1 307 ? -9.013 -17.148 29.628 1.00 60.31 307 GLN A CA 1
ATOM 2315 C C . GLN A 1 307 ? -8.095 -18.363 29.836 1.00 60.31 307 GLN A C 1
ATOM 2317 O O . GLN A 1 307 ? -6.962 -18.365 29.353 1.00 60.31 307 GLN A O 1
ATOM 2322 N N . ASN A 1 308 ? -8.578 -19.420 30.496 1.00 71.00 308 ASN A N 1
ATOM 2323 C CA . ASN A 1 308 ? -7.766 -20.614 30.749 1.00 71.00 308 ASN A CA 1
ATOM 2324 C C . ASN A 1 308 ? -7.616 -21.481 29.489 1.00 71.00 308 ASN A C 1
ATOM 2326 O O . ASN A 1 308 ? -6.544 -22.044 29.257 1.00 71.00 308 ASN A O 1
ATOM 2330 N N . ASP A 1 309 ? -8.640 -21.511 28.633 1.00 75.00 309 ASP A N 1
ATOM 2331 C CA . ASP A 1 309 ? -8.624 -22.274 27.380 1.00 75.00 309 ASP A CA 1
ATOM 2332 C C . ASP A 1 309 ? -7.681 -21.650 26.334 1.00 75.00 309 ASP A C 1
ATOM 2334 O O . ASP A 1 309 ? -6.989 -22.363 25.597 1.00 75.00 309 ASP A O 1
ATOM 2338 N N . ALA A 1 310 ? -7.571 -20.316 26.313 1.00 69.38 310 ALA A N 1
ATOM 2339 C CA . ALA A 1 310 ? -6.627 -19.604 25.451 1.00 69.38 310 ALA A CA 1
ATOM 2340 C C . ALA A 1 310 ? -5.164 -19.882 25.842 1.00 69.38 310 ALA A C 1
ATOM 2342 O O . ALA A 1 310 ? -4.327 -20.151 24.977 1.00 69.38 310 ALA A O 1
ATOM 2343 N N . LEU A 1 311 ? -4.856 -19.889 27.145 1.00 79.62 311 LEU A N 1
ATOM 2344 C CA . LEU A 1 311 ? -3.508 -20.189 27.635 1.00 79.62 311 LEU A CA 1
ATOM 2345 C C . LEU A 1 311 ? -3.120 -21.656 27.391 1.00 79.62 311 LEU A C 1
ATOM 2347 O O . LEU A 1 311 ? -1.975 -21.943 27.036 1.00 79.62 311 LEU A O 1
ATOM 2351 N N . ALA A 1 312 ? -4.069 -22.586 27.542 1.00 82.31 312 ALA A N 1
ATOM 2352 C CA . ALA A 1 312 ? -3.857 -23.992 27.209 1.00 82.31 312 ALA A CA 1
ATOM 2353 C C . ALA A 1 312 ? -3.571 -24.183 25.707 1.00 82.31 312 ALA A C 1
ATOM 2355 O O . ALA A 1 312 ? -2.619 -24.876 25.346 1.00 82.31 312 ALA A O 1
ATOM 2356 N N . SER A 1 313 ? -4.321 -23.495 24.841 1.00 84.50 313 SER A N 1
ATOM 2357 C CA . SER A 1 313 ? -4.134 -23.544 23.384 1.00 84.50 313 SER A CA 1
ATOM 2358 C C . SER A 1 313 ? -2.789 -22.951 22.940 1.00 84.50 313 SER A C 1
ATOM 2360 O O . SER A 1 313 ? -2.121 -23.506 22.067 1.00 84.50 313 SER A O 1
ATOM 2362 N N . ALA A 1 314 ? -2.340 -21.859 23.570 1.00 79.75 314 ALA A N 1
ATOM 2363 C CA . ALA A 1 314 ? -1.036 -21.257 23.286 1.00 79.75 314 ALA A CA 1
ATOM 2364 C C . ALA A 1 314 ? 0.132 -22.191 23.653 1.00 79.75 314 ALA A C 1
ATOM 2366 O O . ALA A 1 314 ? 1.075 -22.341 22.874 1.00 79.75 314 ALA A O 1
ATOM 2367 N N . ARG A 1 315 ? 0.046 -22.877 24.803 1.00 94.31 315 ARG A N 1
ATOM 2368 C CA . ARG A 1 315 ? 1.061 -23.855 25.235 1.00 94.31 315 ARG A CA 1
ATOM 2369 C C . ARG A 1 315 ? 1.152 -25.057 24.297 1.00 94.31 315 ARG A C 1
ATOM 2371 O O . ARG A 1 315 ? 2.253 -25.534 24.033 1.00 94.31 315 ARG A O 1
ATOM 2378 N N . GLU A 1 316 ? 0.023 -25.528 23.777 1.00 92.88 316 GLU A N 1
ATOM 2379 C CA . GLU A 1 316 ? 0.006 -26.642 22.825 1.00 92.88 316 GLU A CA 1
ATOM 2380 C C . GLU A 1 316 ? 0.622 -26.250 21.472 1.00 92.88 316 GLU A C 1
ATOM 2382 O O . GLU A 1 316 ? 1.425 -26.997 20.910 1.00 92.88 316 GLU A O 1
ATOM 2387 N N . ASN A 1 317 ? 0.346 -25.037 20.980 1.00 87.94 317 ASN A N 1
ATOM 2388 C CA . ASN A 1 317 ? 0.987 -24.522 19.766 1.00 87.94 317 ASN A CA 1
ATOM 2389 C C . ASN A 1 317 ? 2.512 -24.404 19.913 1.00 87.94 317 ASN A C 1
ATOM 2391 O O . ASN A 1 317 ? 3.241 -24.738 18.978 1.00 87.94 317 ASN A O 1
ATOM 2395 N N . GLN A 1 318 ? 3.003 -23.992 21.085 1.00 91.12 318 GLN A N 1
ATOM 2396 C CA . GLN A 1 318 ? 4.439 -23.909 21.351 1.00 91.12 318 GLN A CA 1
ATOM 2397 C C . GLN A 1 318 ? 5.111 -25.292 21.313 1.00 91.12 318 GLN A C 1
ATOM 2399 O O . GLN A 1 318 ? 6.144 -25.447 20.664 1.00 91.12 318 GLN A O 1
ATOM 2404 N N . ARG A 1 319 ? 4.482 -26.322 21.900 1.00 96.38 319 ARG A N 1
ATOM 2405 C CA . ARG A 1 319 ? 4.984 -27.708 21.832 1.00 96.38 319 ARG A CA 1
ATOM 2406 C C . ARG A 1 319 ? 5.032 -28.247 20.404 1.00 96.38 319 ARG A C 1
ATOM 2408 O O . ARG A 1 319 ? 5.987 -28.930 20.046 1.00 96.38 319 ARG A O 1
ATOM 2415 N N . ARG A 1 320 ? 4.033 -27.932 19.568 1.00 90.81 320 ARG A N 1
ATOM 2416 C CA . ARG A 1 320 ? 4.027 -28.353 18.154 1.00 90.81 320 ARG A CA 1
ATOM 2417 C C . ARG A 1 320 ? 5.164 -27.717 17.354 1.00 90.81 320 ARG A C 1
ATOM 2419 O O . ARG A 1 320 ? 5.748 -28.393 16.511 1.00 90.81 320 ARG A O 1
ATOM 2426 N N . LEU A 1 321 ? 5.486 -26.448 17.610 1.00 87.00 321 LEU A N 1
ATOM 2427 C CA . LEU A 1 321 ? 6.604 -25.766 16.949 1.00 87.00 321 LEU A CA 1
ATOM 2428 C C . LEU A 1 321 ? 7.957 -26.357 17.361 1.00 87.00 321 LEU A C 1
ATOM 2430 O O . LEU A 1 321 ? 8.795 -26.598 16.496 1.00 87.00 321 LEU A O 1
ATOM 2434 N N . GLU A 1 322 ? 8.137 -26.654 18.647 1.00 93.56 322 GLU A N 1
ATOM 2435 C CA . GLU A 1 322 ? 9.356 -27.281 19.174 1.00 93.56 322 GLU A CA 1
ATOM 2436 C C . GLU A 1 322 ? 9.548 -28.714 18.644 1.00 93.56 322 GLU A C 1
ATOM 2438 O O . GLU A 1 322 ? 10.645 -29.104 18.247 1.00 93.56 322 GLU A O 1
ATOM 2443 N N . GLN A 1 323 ? 8.471 -29.496 18.527 1.00 96.31 323 GLN A N 1
ATOM 2444 C CA . GLN A 1 323 ? 8.538 -30.810 17.878 1.00 96.31 323 GLN A CA 1
ATOM 2445 C C . GLN A 1 323 ? 8.898 -30.704 16.390 1.00 96.31 323 GLN A C 1
ATOM 2447 O O . GLN A 1 323 ? 9.701 -31.492 15.888 1.00 96.31 323 GLN A O 1
ATOM 2452 N N . ALA A 1 324 ? 8.343 -29.718 15.682 1.00 90.75 324 ALA A N 1
ATOM 2453 C CA . ALA A 1 324 ? 8.635 -29.508 14.269 1.00 90.75 324 ALA A CA 1
ATOM 2454 C C . ALA A 1 324 ? 10.088 -29.056 14.022 1.00 90.75 324 ALA A C 1
ATOM 2456 O O . ALA A 1 324 ? 10.677 -29.443 13.008 1.00 90.75 324 ALA A O 1
ATOM 2457 N N . SER A 1 325 ? 10.680 -28.261 14.924 1.00 94.56 325 SER A N 1
ATOM 2458 C CA . SER A 1 325 ? 12.090 -27.864 14.818 1.00 94.56 325 SER A CA 1
ATOM 2459 C C . SER A 1 325 ? 13.025 -29.047 15.066 1.00 94.56 325 SER A C 1
ATOM 2461 O O . SER A 1 325 ? 13.914 -29.283 14.248 1.00 94.56 325 SER A O 1
ATOM 2463 N N . LEU A 1 326 ? 12.766 -29.846 16.106 1.00 96.44 326 LEU A N 1
ATOM 2464 C CA . LEU A 1 326 ? 13.539 -31.055 16.407 1.00 96.44 326 LEU A CA 1
ATOM 2465 C C . LEU A 1 326 ? 13.479 -32.080 15.265 1.00 96.44 326 LEU A C 1
ATOM 2467 O O . LEU A 1 326 ? 14.494 -32.684 14.915 1.00 96.44 326 LEU A O 1
ATOM 2471 N N . GLU A 1 327 ? 12.317 -32.267 14.631 1.00 94.69 327 GLU A N 1
ATOM 2472 C CA . GLU A 1 327 ? 12.216 -33.183 13.489 1.00 94.69 327 GLU A CA 1
ATOM 2473 C C . GLU A 1 327 ? 12.970 -32.662 12.256 1.00 94.69 327 GLU A C 1
ATOM 2475 O O . GLU A 1 327 ? 13.605 -33.443 11.540 1.00 94.69 327 GLU A O 1
ATOM 2480 N N . ARG A 1 328 ? 12.958 -31.344 12.015 1.00 93.06 328 ARG A N 1
ATOM 2481 C CA . ARG A 1 328 ? 13.754 -30.738 10.940 1.00 93.06 328 ARG A CA 1
ATOM 2482 C C . ARG A 1 328 ? 15.249 -30.961 11.170 1.00 93.06 328 ARG A C 1
ATOM 2484 O O . ARG A 1 328 ? 15.941 -31.342 10.228 1.00 93.06 328 ARG A O 1
ATOM 2491 N N . GLU A 1 329 ? 15.725 -30.760 12.394 1.00 93.38 329 GLU A N 1
ATOM 2492 C CA . GLU A 1 329 ? 17.125 -30.973 12.773 1.00 93.38 329 GLU A CA 1
ATOM 2493 C C . GLU A 1 329 ? 17.531 -32.445 12.625 1.00 93.38 329 GLU A C 1
ATOM 2495 O O . GLU A 1 329 ? 18.541 -32.756 11.990 1.00 93.38 329 GLU A O 1
ATOM 2500 N N . ARG A 1 330 ? 16.679 -33.373 13.081 1.00 97.12 330 ARG A N 1
ATOM 2501 C CA . ARG A 1 330 ? 16.890 -34.814 12.893 1.00 97.12 330 ARG A CA 1
ATOM 2502 C C . ARG A 1 330 ? 17.013 -35.189 11.413 1.00 97.12 330 ARG A C 1
ATOM 2504 O O . ARG A 1 330 ? 17.930 -35.923 11.057 1.00 97.12 330 ARG A O 1
ATOM 2511 N N . ARG A 1 331 ? 16.134 -34.676 10.542 1.00 94.44 331 ARG A N 1
ATOM 2512 C CA . ARG A 1 331 ? 16.208 -34.932 9.088 1.00 94.44 331 ARG A CA 1
ATOM 2513 C C . ARG A 1 331 ? 17.492 -34.396 8.462 1.00 94.44 331 ARG A C 1
ATOM 2515 O O . ARG A 1 331 ? 17.993 -34.982 7.504 1.00 94.44 331 ARG A O 1
ATOM 2522 N N . LEU A 1 332 ? 18.006 -33.280 8.971 1.00 90.62 332 LEU A N 1
ATOM 2523 C CA . LEU A 1 332 ? 19.249 -32.677 8.498 1.00 90.62 332 LEU A CA 1
ATOM 2524 C C . LEU A 1 332 ? 20.452 -33.547 8.881 1.00 90.62 332 LEU A C 1
ATOM 2526 O O . LEU A 1 332 ? 21.259 -33.874 8.013 1.00 90.62 332 LEU A O 1
ATOM 2530 N N . ASN A 1 333 ? 20.496 -34.032 10.124 1.00 92.50 333 ASN A N 1
ATOM 2531 C CA . ASN A 1 333 ? 21.509 -34.993 10.570 1.00 92.50 333 ASN A CA 1
ATOM 2532 C C . ASN A 1 333 ? 21.431 -36.328 9.819 1.00 92.50 333 ASN A C 1
ATOM 2534 O O . ASN A 1 333 ? 22.459 -36.873 9.430 1.00 92.50 333 ASN A O 1
ATOM 2538 N N . GLU A 1 334 ? 20.230 -36.840 9.552 1.00 93.31 334 GLU A N 1
ATOM 2539 C CA . GLU A 1 334 ? 20.044 -38.083 8.794 1.00 93.31 334 GLU A CA 1
ATOM 2540 C C . GLU A 1 334 ? 20.504 -37.933 7.333 1.00 93.31 334 GLU A C 1
ATOM 2542 O O . GLU A 1 334 ? 21.124 -38.841 6.777 1.00 93.31 334 GLU A O 1
ATOM 2547 N N . ARG A 1 335 ? 20.295 -36.754 6.727 1.00 91.12 335 ARG A N 1
ATOM 2548 C CA . ARG A 1 335 ? 20.847 -36.411 5.406 1.00 91.12 335 ARG A CA 1
ATOM 2549 C C . ARG A 1 335 ? 22.370 -36.326 5.402 1.00 91.12 335 ARG A C 1
ATOM 2551 O O . ARG A 1 335 ? 22.977 -36.797 4.447 1.00 91.12 335 ARG A O 1
ATOM 2558 N N . LEU A 1 336 ? 22.970 -35.741 6.437 1.00 88.81 336 LEU A N 1
ATOM 2559 C CA . LEU A 1 336 ? 24.427 -35.664 6.572 1.00 88.81 336 LEU A CA 1
ATOM 2560 C C . LEU A 1 336 ? 25.042 -37.057 6.768 1.00 88.81 336 LEU A C 1
ATOM 2562 O O . LEU A 1 336 ? 26.049 -37.368 6.143 1.00 88.81 336 LEU A O 1
ATOM 2566 N N . ALA A 1 337 ? 24.397 -37.918 7.560 1.00 89.19 337 ALA A N 1
ATOM 2567 C CA . ALA A 1 337 ? 24.842 -39.293 7.787 1.00 89.19 337 ALA A CA 1
ATOM 2568 C C . ALA A 1 337 ? 24.661 -40.207 6.560 1.00 89.19 337 ALA A C 1
ATOM 2570 O O . ALA A 1 337 ? 25.416 -41.160 6.388 1.00 89.19 337 ALA A O 1
ATOM 2571 N N . SER A 1 338 ? 23.673 -39.923 5.706 1.00 86.56 338 SER A N 1
ATOM 2572 C CA . SER A 1 338 ? 23.361 -40.724 4.510 1.00 86.56 338 SER A CA 1
ATOM 2573 C C . SER A 1 338 ? 23.988 -40.175 3.225 1.00 86.56 338 SER A C 1
ATOM 2575 O O . SER A 1 338 ? 23.674 -40.665 2.138 1.00 86.56 338 SER A O 1
ATOM 2577 N N . ALA A 1 339 ? 24.829 -39.140 3.315 1.00 84.12 339 ALA A N 1
ATOM 2578 C CA . ALA A 1 339 ? 25.510 -38.596 2.151 1.00 84.12 339 ALA A CA 1
ATOM 2579 C C . ALA A 1 339 ? 26.416 -39.690 1.547 1.00 84.12 339 ALA A C 1
ATOM 2581 O O . ALA A 1 339 ? 27.293 -40.204 2.245 1.00 84.12 339 ALA A O 1
ATOM 2582 N N . PRO A 1 340 ? 26.204 -40.099 0.282 1.00 73.94 340 PRO A N 1
ATOM 2583 C CA . PRO A 1 340 ? 26.973 -41.177 -0.321 1.00 73.94 340 PRO A CA 1
ATOM 2584 C C . PRO A 1 340 ? 28.445 -40.774 -0.395 1.00 73.94 340 PRO A C 1
ATOM 2586 O O . PRO A 1 340 ? 28.791 -39.775 -1.028 1.00 73.94 340 PRO A O 1
ATOM 2589 N N . THR A 1 341 ? 29.309 -41.563 0.245 1.00 62.84 341 THR A N 1
ATOM 2590 C CA . THR A 1 341 ? 30.763 -41.437 0.150 1.00 62.84 341 THR A CA 1
ATOM 2591 C C . THR A 1 341 ? 31.153 -41.596 -1.315 1.00 62.84 341 THR A C 1
ATOM 2593 O O . THR A 1 341 ? 31.141 -42.703 -1.858 1.00 62.84 341 THR A O 1
ATOM 2596 N N . ALA A 1 342 ? 31.423 -40.477 -1.988 1.00 52.12 342 ALA A N 1
ATOM 2597 C CA . ALA A 1 342 ? 31.826 -40.474 -3.384 1.00 52.12 342 ALA A CA 1
ATOM 2598 C C . ALA A 1 342 ? 33.098 -41.319 -3.522 1.00 52.12 342 ALA A C 1
ATOM 2600 O O . ALA A 1 342 ? 34.150 -40.973 -2.986 1.00 52.12 342 ALA A O 1
ATOM 2601 N N . SER A 1 343 ? 32.981 -42.466 -4.195 1.00 51.38 343 SER A N 1
ATOM 2602 C CA . SER A 1 343 ? 34.129 -43.318 -4.488 1.00 51.38 343 SER A CA 1
ATOM 2603 C C . SER A 1 343 ? 35.100 -42.546 -5.385 1.00 51.38 343 SER A C 1
ATOM 2605 O O . SER A 1 343 ? 34.668 -42.019 -6.414 1.00 51.38 343 SER A O 1
ATOM 2607 N N . PRO A 1 344 ? 36.390 -42.457 -5.024 1.00 53.25 344 PRO A N 1
ATOM 2608 C CA . PRO A 1 344 ? 37.367 -41.740 -5.824 1.00 53.25 344 PRO A CA 1
ATOM 2609 C C . PRO A 1 344 ? 37.577 -42.491 -7.141 1.00 53.25 344 PRO A C 1
ATOM 2611 O O . PRO A 1 344 ? 38.090 -43.608 -7.178 1.00 53.25 344 PRO A O 1
ATOM 2614 N N . SER A 1 345 ? 37.140 -41.883 -8.240 1.00 44.59 345 SER A N 1
ATOM 2615 C CA . SER A 1 345 ? 37.394 -42.368 -9.590 1.00 44.59 345 SER A CA 1
ATOM 2616 C C . SER A 1 345 ? 38.879 -42.224 -9.925 1.00 44.59 345 SER A C 1
ATOM 2618 O O . SER A 1 345 ? 39.416 -41.119 -9.979 1.00 44.59 345 SER A O 1
ATOM 2620 N N . HIS A 1 346 ? 39.503 -43.380 -10.144 1.00 39.44 346 HIS A N 1
ATOM 2621 C CA . HIS A 1 346 ? 40.862 -43.589 -10.621 1.00 39.44 346 HIS A CA 1
ATOM 2622 C C . HIS A 1 346 ? 41.204 -42.715 -11.838 1.00 39.44 346 HIS A C 1
ATOM 2624 O O . HIS A 1 346 ? 40.597 -42.842 -12.902 1.00 39.44 346 HIS A O 1
ATOM 2630 N N . THR A 1 347 ? 42.239 -41.890 -11.706 1.00 41.84 347 THR A N 1
ATOM 2631 C CA . THR A 1 347 ? 43.002 -41.371 -12.842 1.00 41.84 347 THR A CA 1
ATOM 2632 C C . THR A 1 347 ? 43.958 -42.454 -13.334 1.00 41.84 347 THR A C 1
ATOM 2634 O O . THR A 1 347 ? 44.817 -42.915 -12.583 1.00 41.84 347 THR A O 1
ATOM 2637 N N . ASN A 1 348 ? 43.785 -42.857 -14.594 1.00 43.62 348 ASN A N 1
ATOM 2638 C CA . ASN A 1 348 ? 44.780 -43.601 -15.362 1.00 43.62 348 ASN A CA 1
ATOM 2639 C C . ASN A 1 348 ? 46.066 -42.777 -15.447 1.00 43.62 348 ASN A C 1
ATOM 2641 O O . ASN A 1 348 ? 46.032 -41.666 -15.973 1.00 43.62 348 ASN A O 1
ATOM 2645 N N . ASP A 1 349 ? 47.182 -43.355 -15.017 1.00 35.00 349 ASP A N 1
ATOM 2646 C CA . ASP A 1 349 ? 48.483 -42.971 -15.540 1.00 35.00 349 ASP A CA 1
ATOM 2647 C C . ASP A 1 349 ? 49.372 -44.201 -15.737 1.00 35.00 349 ASP A C 1
ATOM 2649 O O . ASP A 1 349 ? 49.159 -45.269 -15.160 1.00 35.00 349 ASP A O 1
ATOM 2653 N N . ASN A 1 350 ? 50.304 -44.021 -16.656 1.00 43.00 350 ASN A N 1
ATOM 2654 C CA . ASN A 1 350 ? 51.032 -45.018 -17.416 1.00 43.00 350 ASN A CA 1
ATOM 2655 C C . ASN A 1 350 ? 51.903 -45.988 -16.589 1.00 43.00 350 ASN A C 1
ATOM 2657 O O . ASN A 1 350 ? 52.689 -45.589 -15.736 1.00 43.00 350 ASN A O 1
ATOM 2661 N N . ASP A 1 351 ? 51.767 -47.275 -16.921 1.00 37.81 351 ASP A N 1
ATOM 2662 C CA . ASP A 1 351 ? 52.831 -48.169 -17.407 1.00 37.81 351 ASP A CA 1
ATOM 2663 C C . ASP A 1 351 ? 54.268 -47.915 -16.903 1.00 37.81 351 ASP A C 1
ATOM 2665 O O . ASP A 1 351 ? 54.945 -47.070 -17.472 1.00 37.81 351 ASP A O 1
ATOM 2669 N N . ILE A 1 352 ? 54.736 -48.690 -15.906 1.00 40.06 352 ILE A N 1
ATOM 2670 C CA . ILE A 1 352 ? 56.013 -49.451 -15.901 1.00 40.06 352 ILE A CA 1
ATOM 2671 C C . ILE A 1 352 ? 55.846 -50.623 -14.910 1.00 40.06 352 ILE A C 1
ATOM 2673 O O . ILE A 1 352 ? 55.538 -50.424 -13.736 1.00 40.06 352 ILE A O 1
ATOM 2677 N N . GLY A 1 353 ? 56.016 -51.858 -15.392 1.00 45.41 353 GLY A N 1
ATOM 2678 C CA . GLY A 1 353 ? 55.715 -53.086 -14.650 1.00 45.41 353 GLY A CA 1
ATOM 2679 C C . GLY A 1 353 ? 56.757 -53.554 -13.631 1.00 45.41 353 GLY A C 1
ATOM 2680 O O . GLY A 1 353 ? 57.888 -53.094 -13.639 1.00 45.41 353 GLY A O 1
ATOM 2681 N N . PHE A 1 354 ? 56.365 -54.532 -12.803 1.00 37.25 354 PHE A N 1
ATOM 2682 C CA . PHE A 1 354 ? 57.191 -55.650 -12.317 1.00 37.25 354 PHE A CA 1
ATOM 2683 C C . PHE A 1 354 ? 56.300 -56.748 -11.686 1.00 37.25 354 PHE A C 1
ATOM 2685 O O . PHE A 1 354 ? 55.198 -56.490 -11.211 1.00 37.25 354 PHE A O 1
ATOM 2692 N N . GLN A 1 355 ? 56.788 -57.988 -11.773 1.00 42.06 355 GLN A N 1
ATOM 2693 C CA . GLN A 1 355 ? 56.134 -59.292 -11.552 1.00 42.06 355 GLN A CA 1
ATOM 2694 C C . GLN A 1 355 ? 55.682 -59.635 -10.106 1.00 42.06 355 GLN A C 1
ATOM 2696 O O . GLN A 1 355 ? 56.225 -59.085 -9.150 1.00 42.06 355 GLN A O 1
ATOM 2701 N N . PRO A 1 356 ? 54.768 -60.626 -9.939 1.00 52.78 356 PRO A N 1
ATOM 2702 C CA . PRO A 1 356 ? 54.251 -61.108 -8.650 1.00 52.78 356 PRO A CA 1
ATOM 2703 C C . PRO A 1 356 ? 55.085 -62.267 -8.061 1.00 52.78 356 PRO A C 1
ATOM 2705 O O . PRO A 1 356 ? 55.772 -62.981 -8.796 1.00 52.78 356 PRO A O 1
ATOM 2708 N N . PRO A 1 357 ? 55.006 -62.505 -6.738 1.00 51.88 357 PRO A N 1
ATOM 2709 C CA . PRO A 1 357 ? 54.271 -63.682 -6.235 1.00 51.88 357 PRO A CA 1
ATOM 2710 C C . PRO A 1 357 ? 53.508 -63.341 -4.930 1.00 51.88 357 PRO A C 1
ATOM 2712 O O . PRO A 1 357 ? 53.854 -62.402 -4.231 1.00 51.88 357 PRO A O 1
ATOM 2715 N N . GLY A 1 358 ? 52.411 -63.976 -4.528 1.00 36.47 358 GLY A N 1
ATOM 2716 C CA . GLY A 1 358 ? 52.163 -65.399 -4.333 1.00 36.47 358 GLY A CA 1
ATOM 2717 C C . GLY A 1 358 ? 51.033 -65.525 -3.292 1.00 36.47 358 GLY A C 1
ATOM 2718 O O . GLY A 1 358 ? 50.862 -64.658 -2.438 1.00 36.47 358 GLY A O 1
ATOM 2719 N N . PHE A 1 359 ? 50.225 -66.572 -3.419 1.00 44.47 359 PHE A N 1
ATOM 2720 C CA . PHE A 1 359 ? 49.014 -66.845 -2.638 1.00 44.47 359 PHE A CA 1
ATOM 2721 C C . PHE A 1 359 ? 49.257 -67.030 -1.131 1.00 44.47 359 PHE A C 1
ATOM 2723 O O . PHE A 1 359 ? 50.236 -67.664 -0.749 1.00 44.47 359 PHE A O 1
ATOM 2730 N N . ASN A 1 360 ? 48.279 -66.621 -0.309 1.00 36.59 360 ASN A N 1
ATOM 2731 C CA . ASN A 1 360 ? 47.714 -67.448 0.768 1.00 36.59 360 ASN A CA 1
ATOM 2732 C C . ASN A 1 360 ? 46.314 -66.949 1.176 1.00 36.59 360 ASN A C 1
ATOM 2734 O O . ASN A 1 360 ? 46.094 -65.759 1.385 1.00 36.59 360 ASN A O 1
ATOM 2738 N N . ALA A 1 361 ? 45.374 -67.892 1.261 1.00 45.44 361 ALA A N 1
ATOM 2739 C CA . ALA A 1 361 ? 43.994 -67.716 1.716 1.00 45.44 361 ALA A CA 1
ATOM 2740 C C . ALA A 1 361 ? 43.872 -68.108 3.221 1.00 45.44 361 ALA A C 1
ATOM 2742 O O . ALA A 1 361 ? 44.883 -68.447 3.835 1.00 45.44 361 ALA A O 1
ATOM 2743 N N . PRO A 1 362 ? 42.695 -67.997 3.867 1.00 51.22 362 PRO A N 1
ATOM 2744 C CA . PRO A 1 362 ? 42.494 -67.185 5.064 1.00 51.22 362 PRO A CA 1
ATOM 2745 C C . PRO A 1 362 ? 42.543 -67.984 6.376 1.00 51.22 362 PRO A C 1
ATOM 2747 O O . PRO A 1 362 ? 42.213 -69.168 6.412 1.00 51.22 362 PRO A O 1
ATOM 2750 N N . GLN A 1 363 ? 42.849 -67.305 7.486 1.00 40.25 363 GLN A N 1
ATOM 2751 C CA . GLN A 1 363 ? 42.516 -67.801 8.823 1.00 40.25 363 GLN A CA 1
ATOM 2752 C C . GLN A 1 363 ? 41.447 -66.922 9.467 1.00 40.25 363 GLN A C 1
ATOM 2754 O O . GLN A 1 363 ? 41.583 -65.708 9.585 1.00 40.25 363 GLN A O 1
ATOM 2759 N N . SER A 1 364 ? 40.365 -67.589 9.853 1.00 50.00 364 SER A N 1
ATOM 2760 C CA . SER A 1 364 ? 39.260 -67.090 10.651 1.00 50.00 364 SER A CA 1
ATOM 2761 C C . SER A 1 364 ? 39.712 -66.789 12.079 1.00 50.00 364 SER A C 1
ATOM 2763 O O . SER A 1 364 ? 40.130 -67.699 12.798 1.00 50.00 364 SER A O 1
ATOM 2765 N N . SER A 1 365 ? 39.532 -65.551 12.523 1.00 41.38 365 SER A N 1
ATOM 2766 C CA . SER A 1 365 ? 39.512 -65.202 13.940 1.00 41.38 365 SER A CA 1
ATOM 2767 C C . SER A 1 365 ? 38.350 -64.251 14.225 1.00 41.38 365 SER A C 1
ATOM 2769 O O . SER A 1 365 ? 38.068 -63.313 13.482 1.00 41.38 365 SER A O 1
ATOM 2771 N N . SER A 1 366 ? 37.620 -64.598 15.280 1.00 40.75 366 SER A N 1
ATOM 2772 C CA . SER A 1 366 ? 36.408 -63.963 15.789 1.00 40.75 366 SER A CA 1
ATOM 2773 C C . SER A 1 366 ? 36.602 -62.475 16.122 1.00 40.75 366 SER A C 1
ATOM 2775 O O . SER A 1 366 ? 37.702 -62.082 16.515 1.00 40.75 366 SER A O 1
ATOM 2777 N N . PRO A 1 367 ? 35.547 -61.641 16.039 1.00 41.72 367 PRO A N 1
ATOM 2778 C CA . PRO A 1 367 ? 35.653 -60.223 16.352 1.00 41.72 367 PRO A CA 1
ATOM 2779 C C . PRO A 1 367 ? 35.787 -60.013 17.866 1.00 41.72 367 PRO A C 1
ATOM 2781 O O . PRO A 1 367 ? 34.837 -60.194 18.627 1.00 41.72 367 PRO A O 1
ATOM 2784 N N . THR A 1 368 ? 36.977 -59.600 18.298 1.00 43.03 368 THR A N 1
ATOM 2785 C CA . THR A 1 368 ? 37.197 -58.974 19.606 1.00 43.03 368 THR A CA 1
ATOM 2786 C C . THR A 1 368 ? 36.916 -57.481 19.455 1.00 43.03 368 THR A C 1
ATOM 2788 O O . THR A 1 368 ? 37.596 -56.800 18.689 1.00 43.03 368 THR A O 1
ATOM 2791 N N . TYR A 1 369 ? 35.911 -56.968 20.166 1.00 35.81 369 TYR A N 1
ATOM 2792 C CA . TYR A 1 369 ? 35.639 -55.531 20.249 1.00 35.81 369 TYR A CA 1
ATOM 2793 C C . TYR A 1 369 ? 36.824 -54.806 20.912 1.00 35.81 369 TYR A C 1
ATOM 2795 O O . TYR A 1 369 ? 37.189 -55.175 22.032 1.00 35.81 369 TYR A O 1
ATOM 2803 N N . PRO A 1 370 ? 37.422 -53.778 20.281 1.00 39.34 370 PRO A N 1
ATOM 2804 C CA . PRO A 1 370 ? 38.393 -52.931 20.952 1.00 39.34 370 PRO A CA 1
ATOM 2805 C C . PRO A 1 370 ? 37.683 -51.970 21.911 1.00 39.34 370 PRO A C 1
ATOM 2807 O O . PRO A 1 370 ? 36.742 -51.260 21.556 1.00 39.34 370 PRO A O 1
ATOM 2810 N N . THR A 1 371 ? 38.166 -51.955 23.147 1.00 43.75 371 THR A N 1
ATOM 2811 C CA . THR A 1 371 ? 37.824 -50.976 24.174 1.00 43.75 371 THR A CA 1
ATOM 2812 C C . THR A 1 371 ? 38.326 -49.596 23.749 1.00 43.75 371 THR A C 1
ATOM 2814 O O . THR A 1 371 ? 39.488 -49.432 23.384 1.00 43.75 371 THR A O 1
ATOM 2817 N N . SER A 1 372 ? 37.435 -48.608 23.812 1.00 44.88 372 SER A N 1
ATOM 2818 C CA . SER A 1 372 ? 37.673 -47.192 23.525 1.00 44.88 372 SER A CA 1
ATOM 2819 C C . SER A 1 372 ? 38.771 -46.593 24.416 1.00 44.88 372 SER A C 1
ATOM 2821 O O . SER A 1 372 ? 38.489 -46.130 25.519 1.00 44.88 372 SER A O 1
ATOM 2823 N N . ALA A 1 373 ? 40.010 -46.560 23.928 1.00 49.22 373 ALA A N 1
ATOM 2824 C CA . ALA A 1 373 ? 41.045 -45.638 24.388 1.00 49.22 373 ALA A CA 1
ATOM 2825 C C . ALA A 1 373 ? 42.108 -45.479 23.286 1.00 49.22 373 ALA A C 1
ATOM 2827 O O . ALA A 1 373 ? 42.748 -46.455 22.907 1.00 49.22 373 ALA A O 1
ATOM 2828 N N . ASN A 1 374 ? 42.301 -44.240 22.820 1.00 50.91 374 ASN A N 1
ATOM 2829 C CA . ASN A 1 374 ? 43.271 -43.780 21.810 1.00 50.91 374 ASN A CA 1
ATOM 2830 C C . ASN A 1 374 ? 42.927 -44.067 20.337 1.00 50.91 374 ASN A C 1
ATOM 2832 O O . ASN A 1 374 ? 43.482 -44.964 19.707 1.00 50.91 374 ASN A O 1
ATOM 2836 N N . VAL A 1 375 ? 42.077 -43.209 19.765 1.00 39.50 375 VAL A N 1
ATOM 2837 C CA . VAL A 1 375 ? 42.066 -42.939 18.319 1.00 39.50 375 VAL A CA 1
ATOM 2838 C C . VAL A 1 375 ? 43.166 -41.899 18.042 1.00 39.50 375 VAL A C 1
ATOM 2840 O O . VAL A 1 375 ? 43.150 -40.853 18.694 1.00 39.50 375 VAL A O 1
ATOM 2843 N N . PRO A 1 376 ? 44.139 -42.156 17.147 1.00 46.03 376 PRO A N 1
ATOM 2844 C CA . PRO A 1 376 ? 45.058 -41.123 16.685 1.00 46.03 376 PRO A CA 1
ATOM 2845 C C . PRO A 1 376 ? 44.260 -40.072 15.912 1.00 46.03 376 PRO A C 1
ATOM 2847 O O . PRO A 1 376 ? 43.499 -40.405 15.010 1.00 46.03 376 PRO A O 1
ATOM 2850 N N . GLU A 1 377 ? 44.417 -38.818 16.319 1.00 50.47 377 GLU A N 1
ATOM 2851 C CA . GLU A 1 377 ? 43.816 -37.627 15.724 1.00 50.47 377 GLU A CA 1
ATOM 2852 C C . GLU A 1 377 ? 44.078 -37.614 14.207 1.00 50.47 377 GLU A C 1
ATOM 2854 O O . GLU A 1 377 ? 45.184 -37.309 13.755 1.00 50.47 377 GLU A O 1
ATOM 2859 N N . GLU A 1 378 ? 43.081 -38.021 13.412 1.00 46.59 378 GLU A N 1
ATOM 2860 C CA . GLU A 1 378 ? 43.099 -37.849 11.961 1.00 46.59 378 GLU A CA 1
ATOM 2861 C C . GLU A 1 378 ? 43.222 -36.349 11.697 1.00 46.59 378 GLU A C 1
ATOM 2863 O O . GLU A 1 378 ? 42.290 -35.577 11.929 1.00 46.59 378 GLU A O 1
ATOM 2868 N N . GLN A 1 379 ? 44.406 -35.924 11.256 1.00 57.09 379 GLN A N 1
ATOM 2869 C CA . GLN A 1 379 ? 44.636 -34.555 10.824 1.00 57.09 379 GLN A CA 1
ATOM 2870 C C . GLN A 1 379 ? 43.697 -34.278 9.651 1.00 57.09 379 GLN A C 1
ATOM 2872 O O . GLN A 1 379 ? 43.935 -34.730 8.532 1.00 57.09 379 GLN A O 1
ATOM 2877 N N . LEU A 1 380 ? 42.609 -33.557 9.928 1.00 59.19 380 LEU A N 1
ATOM 2878 C CA . LEU A 1 380 ? 41.674 -33.024 8.945 1.00 59.19 380 LEU A CA 1
ATOM 2879 C C . LEU A 1 380 ? 42.451 -32.146 7.962 1.00 59.19 380 LEU A C 1
ATOM 2881 O O . LEU A 1 380 ? 42.704 -30.965 8.205 1.00 59.19 380 LEU A O 1
ATOM 2885 N N . VAL A 1 381 ? 42.862 -32.745 6.848 1.00 71.25 381 VAL A N 1
ATOM 2886 C CA . VAL A 1 381 ? 43.511 -32.040 5.751 1.00 71.25 381 VAL A CA 1
ATOM 2887 C C . VAL A 1 381 ? 42.455 -31.145 5.106 1.00 71.25 381 VAL A C 1
ATOM 2889 O O . VAL A 1 381 ? 41.591 -31.618 4.373 1.00 71.25 381 VAL A O 1
ATOM 2892 N N . GLN A 1 382 ? 42.496 -29.847 5.404 1.00 80.44 382 GLN A N 1
ATOM 2893 C CA . GLN A 1 382 ? 41.579 -28.879 4.809 1.00 80.44 382 GLN A CA 1
ATOM 2894 C C . GLN A 1 382 ? 41.832 -28.788 3.298 1.00 80.44 382 GLN A C 1
ATOM 2896 O O . GLN A 1 382 ? 42.931 -28.448 2.848 1.00 80.44 382 GLN A O 1
ATOM 2901 N N . THR A 1 383 ? 40.809 -29.099 2.505 1.00 85.88 383 THR A N 1
ATOM 2902 C CA . THR A 1 383 ? 40.810 -28.934 1.046 1.00 85.88 383 THR A CA 1
ATOM 2903 C C . THR A 1 383 ? 39.937 -27.748 0.657 1.00 85.88 383 THR A C 1
ATOM 2905 O O . THR A 1 383 ? 38.801 -27.654 1.117 1.00 85.88 383 THR A O 1
ATOM 2908 N N . MET A 1 384 ? 40.427 -26.871 -0.218 1.00 83.81 384 MET A N 1
ATOM 2909 C CA . MET A 1 384 ? 39.645 -25.776 -0.808 1.00 83.81 384 MET A CA 1
ATOM 2910 C C . MET A 1 384 ? 39.353 -26.063 -2.275 1.00 83.81 384 MET A C 1
ATOM 2912 O O . MET A 1 384 ? 40.186 -26.646 -2.967 1.00 83.81 384 MET A O 1
ATOM 2916 N N . THR A 1 385 ? 38.193 -25.609 -2.753 1.00 90.38 385 THR A N 1
ATOM 2917 C CA . THR A 1 385 ? 37.782 -25.713 -4.161 1.00 90.38 385 THR A CA 1
ATOM 2918 C C . THR A 1 385 ? 37.559 -24.317 -4.738 1.00 90.38 385 THR A C 1
ATOM 2920 O O . THR A 1 385 ? 36.843 -23.510 -4.152 1.00 90.38 385 THR A O 1
ATOM 2923 N N . CYS A 1 386 ? 38.165 -24.003 -5.886 1.00 87.94 386 CYS A N 1
ATOM 2924 C CA . CYS A 1 386 ? 37.975 -22.701 -6.532 1.00 87.94 386 CYS A CA 1
ATOM 2925 C C . CYS A 1 386 ? 36.598 -22.608 -7.198 1.00 87.94 386 CYS A C 1
ATOM 2927 O O . CYS A 1 386 ? 36.340 -23.340 -8.146 1.00 87.94 386 CYS A O 1
ATOM 2929 N N . GLY A 1 387 ? 35.765 -21.641 -6.806 1.00 86.62 387 GLY A N 1
ATOM 2930 C CA . GLY A 1 387 ? 34.435 -21.448 -7.403 1.00 86.62 387 GLY A CA 1
ATOM 2931 C C . GLY A 1 387 ? 34.420 -21.060 -8.891 1.00 86.62 387 GLY A C 1
ATOM 2932 O O . GLY A 1 387 ? 33.375 -21.135 -9.525 1.00 86.62 387 GLY A O 1
ATOM 2933 N N . SER A 1 388 ? 35.557 -20.656 -9.474 1.00 90.25 388 SER A N 1
ATOM 2934 C CA . SER A 1 388 ? 35.637 -20.304 -10.901 1.00 90.25 388 SER A CA 1
ATOM 2935 C C . SER A 1 388 ? 35.969 -21.495 -11.805 1.00 90.25 388 SER A C 1
ATOM 2937 O O . SER A 1 388 ? 35.468 -21.547 -12.924 1.00 90.25 388 SER A O 1
ATOM 2939 N N . CYS A 1 389 ? 36.820 -22.425 -11.360 1.00 92.38 389 CYS A N 1
ATOM 2940 C CA . CYS A 1 389 ? 37.283 -23.551 -12.185 1.00 92.38 389 CYS A CA 1
ATOM 2941 C C . CYS A 1 389 ? 37.073 -24.931 -11.550 1.00 92.38 389 CYS A C 1
ATOM 2943 O O . CYS A 1 389 ? 37.463 -25.932 -12.142 1.00 92.38 389 CYS A O 1
ATOM 2945 N N . ASN A 1 390 ? 36.485 -24.989 -10.352 1.00 90.12 390 ASN A N 1
ATOM 2946 C CA . ASN A 1 390 ? 36.248 -26.191 -9.550 1.00 90.12 390 ASN A CA 1
ATOM 2947 C C . ASN A 1 390 ? 37.491 -27.048 -9.266 1.00 90.12 390 ASN A C 1
ATOM 2949 O O . ASN A 1 390 ? 37.373 -28.216 -8.910 1.00 90.12 390 ASN A O 1
ATOM 2953 N N . HIS A 1 391 ? 38.694 -26.487 -9.390 1.00 92.00 391 HIS A N 1
ATOM 2954 C CA . HIS A 1 391 ? 39.912 -27.187 -9.005 1.00 92.00 391 HIS A CA 1
ATOM 2955 C C . HIS A 1 391 ? 40.008 -27.262 -7.475 1.00 92.00 391 HIS A C 1
ATOM 2957 O O . HIS A 1 391 ? 39.852 -26.235 -6.812 1.00 92.00 391 HIS A O 1
ATOM 2963 N N . THR A 1 392 ? 40.269 -28.451 -6.927 1.00 91.56 392 THR A N 1
ATOM 2964 C CA . THR A 1 392 ? 40.398 -28.695 -5.481 1.00 91.56 392 THR A CA 1
ATOM 2965 C C . THR A 1 392 ? 41.861 -28.942 -5.117 1.00 91.56 392 THR A C 1
ATOM 2967 O O . THR A 1 392 ? 42.538 -29.712 -5.794 1.00 91.56 392 THR A O 1
ATOM 2970 N N . TRP A 1 393 ? 42.365 -28.310 -4.056 1.00 90.12 393 TRP A N 1
ATOM 2971 C CA . TRP A 1 393 ? 43.735 -28.518 -3.572 1.00 90.12 393 TRP A CA 1
ATOM 2972 C C . TRP A 1 393 ? 43.820 -28.498 -2.041 1.00 90.12 393 TRP A C 1
ATOM 2974 O O . TRP A 1 393 ? 42.947 -27.967 -1.354 1.00 90.12 393 TRP A O 1
ATOM 2984 N N . VAL A 1 394 ? 44.895 -29.086 -1.507 1.00 88.94 394 VAL A N 1
ATOM 2985 C CA . VAL A 1 394 ? 45.188 -29.136 -0.067 1.00 88.94 394 VAL A CA 1
ATOM 2986 C C . VAL A 1 394 ? 45.788 -27.808 0.398 1.00 88.94 394 VAL A C 1
ATOM 2988 O O . VAL A 1 394 ? 46.774 -27.323 -0.163 1.00 88.94 394 VAL A O 1
ATOM 2991 N N . VAL A 1 395 ? 45.202 -27.215 1.437 1.00 80.00 395 VAL A N 1
ATOM 2992 C CA . VAL A 1 395 ? 45.550 -25.878 1.931 1.00 80.00 395 VAL A CA 1
ATOM 2993 C C . VAL A 1 395 ? 46.657 -25.986 2.972 1.00 80.00 395 VAL A C 1
ATOM 2995 O O . VAL A 1 395 ? 46.420 -25.844 4.164 1.00 80.00 395 VAL A O 1
ATOM 2998 N N . SER A 1 396 ? 47.892 -26.254 2.551 1.00 71.75 396 SER A N 1
ATOM 2999 C CA . SER A 1 396 ? 48.995 -26.276 3.519 1.00 71.75 396 SER A CA 1
ATOM 3000 C C . SER A 1 396 ? 49.567 -24.887 3.832 1.00 71.75 396 SER A C 1
ATOM 3002 O O . SER A 1 396 ? 50.185 -24.763 4.878 1.00 71.75 396 SER A O 1
ATOM 3004 N N . ASN A 1 397 ? 49.357 -23.842 3.004 1.00 65.31 397 ASN A N 1
ATOM 3005 C CA . ASN A 1 397 ? 49.914 -22.482 3.221 1.00 65.31 397 ASN A CA 1
ATOM 3006 C C . ASN A 1 397 ? 49.225 -21.339 2.414 1.00 65.31 397 ASN A C 1
ATOM 3008 O O . ASN A 1 397 ? 49.892 -20.398 1.974 1.00 65.31 397 ASN A O 1
ATOM 3012 N N . PHE A 1 398 ? 47.918 -21.401 2.136 1.00 71.06 398 PHE A N 1
ATOM 3013 C CA . PHE A 1 398 ? 47.273 -20.406 1.257 1.00 71.06 398 PHE A CA 1
ATOM 3014 C C . PHE A 1 398 ? 46.870 -19.125 2.014 1.00 71.06 398 PHE A C 1
ATOM 3016 O O . PHE A 1 398 ? 46.343 -19.202 3.119 1.00 71.06 398 PHE A O 1
ATOM 3023 N N . LYS A 1 399 ? 47.107 -17.945 1.423 1.00 76.94 399 LYS A N 1
ATOM 3024 C CA . LYS A 1 399 ? 46.739 -16.627 1.981 1.00 76.94 399 LYS A CA 1
ATOM 3025 C C . LYS A 1 399 ? 45.782 -15.899 1.034 1.00 76.94 399 LYS A C 1
ATOM 3027 O O . LYS A 1 399 ? 45.893 -16.075 -0.182 1.00 76.94 399 LYS A O 1
ATOM 3032 N N . ALA A 1 400 ? 44.888 -15.065 1.572 1.00 76.06 400 ALA A N 1
ATOM 3033 C CA . ALA A 1 400 ? 44.048 -14.167 0.774 1.00 76.06 400 ALA A CA 1
ATOM 3034 C C . ALA A 1 400 ? 44.924 -13.337 -0.189 1.00 76.06 400 ALA A C 1
ATOM 3036 O O . ALA A 1 400 ? 45.967 -12.809 0.205 1.00 76.06 400 ALA A O 1
ATOM 3037 N N . GLY A 1 401 ? 44.547 -13.292 -1.471 1.00 82.69 401 GLY A N 1
ATOM 3038 C CA . GLY A 1 401 ? 45.370 -12.737 -2.553 1.00 82.69 401 GLY A CA 1
ATOM 3039 C C . GLY A 1 401 ? 46.266 -13.749 -3.289 1.00 82.69 401 GLY A C 1
ATOM 3040 O O . GLY A 1 401 ? 46.955 -13.375 -4.241 1.00 82.69 401 GLY A O 1
ATOM 3041 N N . GLY A 1 402 ? 46.261 -15.027 -2.896 1.00 87.12 402 GLY A N 1
ATOM 3042 C CA . GLY A 1 402 ? 46.867 -16.113 -3.668 1.00 87.12 402 GLY A CA 1
ATOM 3043 C C . GLY A 1 402 ? 46.112 -16.388 -4.976 1.00 87.12 402 GLY A C 1
ATOM 3044 O O . GLY A 1 402 ? 44.914 -16.125 -5.092 1.00 87.12 402 GLY A O 1
ATOM 3045 N N . LYS A 1 403 ? 46.807 -16.933 -5.980 1.00 93.25 403 LYS A N 1
ATOM 3046 C CA . LYS A 1 403 ? 46.188 -17.342 -7.250 1.00 93.25 403 LYS A CA 1
ATOM 3047 C C . LYS A 1 403 ? 45.771 -18.804 -7.200 1.00 93.25 403 LYS A C 1
ATOM 3049 O O . LYS A 1 403 ? 46.532 -19.643 -6.724 1.00 93.25 403 LYS A O 1
ATOM 3054 N N . CYS A 1 404 ? 44.594 -19.113 -7.735 1.00 91.56 404 CYS A N 1
ATOM 3055 C CA . CYS A 1 404 ? 44.174 -20.494 -7.930 1.00 91.56 404 CYS A CA 1
ATOM 3056 C C . CYS A 1 404 ? 45.166 -21.216 -8.864 1.00 91.56 404 CYS A C 1
ATOM 3058 O O . CYS A 1 404 ? 45.421 -20.709 -9.960 1.00 91.56 404 CYS A O 1
ATOM 3060 N N . PRO A 1 405 ? 45.691 -22.400 -8.500 1.00 91.38 405 PRO A N 1
ATOM 3061 C CA . PRO A 1 405 ? 46.621 -23.137 -9.356 1.00 91.38 405 PRO A CA 1
ATOM 3062 C C . PRO A 1 405 ? 45.962 -23.679 -10.636 1.00 91.38 405 PRO A C 1
ATOM 3064 O O . PRO A 1 405 ? 46.655 -23.891 -11.624 1.00 91.38 405 PRO A O 1
ATOM 3067 N N . GLY A 1 406 ? 44.634 -23.851 -10.646 1.00 92.50 406 GLY A N 1
ATOM 3068 C CA . GLY A 1 406 ? 43.895 -24.333 -11.815 1.00 92.50 406 GLY A CA 1
ATOM 3069 C C . GLY A 1 406 ? 43.663 -23.268 -12.893 1.00 92.50 406 GLY A C 1
ATOM 3070 O O . GLY A 1 406 ? 43.878 -23.534 -14.070 1.00 92.50 406 GLY A O 1
ATOM 3071 N N . CYS A 1 407 ? 43.224 -22.059 -12.518 1.00 92.94 407 CYS A N 1
ATOM 3072 C CA . CYS A 1 407 ? 42.838 -21.018 -13.490 1.00 92.94 407 CYS A CA 1
ATOM 3073 C C . CYS A 1 407 ? 43.583 -19.684 -13.352 1.00 92.94 407 CYS A C 1
ATOM 3075 O O . CYS A 1 407 ? 43.356 -18.769 -14.141 1.00 92.94 407 CYS A O 1
ATOM 3077 N N . GLY A 1 408 ? 44.457 -19.534 -12.355 1.00 92.44 408 GLY A N 1
ATOM 3078 C CA . GLY A 1 408 ? 45.253 -18.324 -12.150 1.00 92.44 408 GLY A CA 1
ATOM 3079 C C . GLY A 1 408 ? 44.482 -17.106 -11.629 1.00 92.44 408 GLY A C 1
ATOM 3080 O O . GLY A 1 408 ? 45.097 -16.047 -11.466 1.00 92.44 408 GLY A O 1
ATOM 3081 N N . ILE A 1 409 ? 43.177 -17.229 -11.353 1.00 90.44 409 ILE A N 1
ATOM 3082 C CA . ILE A 1 409 ? 42.378 -16.145 -10.773 1.00 90.44 409 ILE A CA 1
ATOM 3083 C C . ILE A 1 409 ? 42.840 -15.858 -9.341 1.00 90.44 409 ILE A C 1
ATOM 3085 O O . ILE A 1 409 ? 43.154 -16.782 -8.585 1.00 90.44 409 ILE A O 1
ATOM 3089 N N . THR A 1 410 ? 42.916 -14.580 -8.982 1.00 90.44 410 THR A N 1
ATOM 3090 C CA . THR A 1 410 ? 43.206 -14.161 -7.608 1.00 90.44 410 THR A CA 1
ATOM 3091 C C . THR A 1 410 ? 41.988 -14.450 -6.739 1.00 90.44 410 THR A C 1
ATOM 3093 O O . THR A 1 410 ? 40.867 -14.122 -7.123 1.00 90.44 410 THR A O 1
ATOM 3096 N N . ILE A 1 411 ? 42.204 -15.092 -5.596 1.00 83.38 411 ILE A N 1
ATOM 3097 C CA . ILE A 1 411 ? 41.145 -15.407 -4.640 1.00 83.38 411 ILE A CA 1
ATOM 3098 C C . ILE A 1 411 ? 41.104 -14.274 -3.617 1.00 83.38 411 ILE A C 1
ATOM 3100 O O . ILE A 1 411 ? 42.029 -14.124 -2.814 1.00 83.38 411 ILE A O 1
ATOM 3104 N N . ASP A 1 412 ? 40.060 -13.453 -3.703 1.00 80.50 412 ASP A N 1
ATOM 3105 C CA . ASP A 1 412 ? 39.921 -12.242 -2.890 1.00 80.50 412 ASP A CA 1
ATOM 3106 C C . ASP A 1 412 ? 39.432 -12.551 -1.468 1.00 80.50 412 ASP A C 1
ATOM 3108 O O . ASP A 1 412 ? 39.824 -11.861 -0.534 1.00 80.50 412 ASP A O 1
ATOM 3112 N N . THR A 1 413 ? 38.650 -13.618 -1.296 1.00 73.75 413 THR A N 1
ATOM 3113 C CA . THR A 1 413 ? 38.068 -14.032 -0.015 1.00 73.75 413 THR A CA 1
ATOM 3114 C C . THR A 1 413 ? 38.252 -15.530 0.202 1.00 73.75 413 THR A C 1
ATOM 3116 O O . THR A 1 413 ? 38.098 -16.330 -0.722 1.00 73.75 413 THR A O 1
ATOM 3119 N N . VAL A 1 414 ? 38.596 -15.916 1.431 1.00 71.88 414 VAL A N 1
ATOM 3120 C CA . VAL A 1 414 ? 38.686 -17.318 1.850 1.00 71.88 414 VAL A CA 1
ATOM 31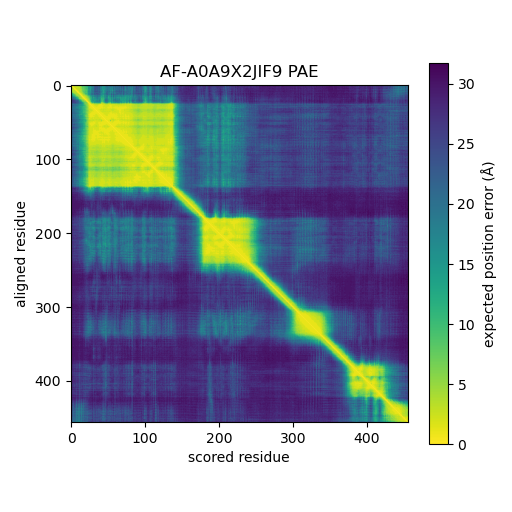21 C C . VAL A 1 414 ? 37.649 -17.544 2.943 1.00 71.88 414 VAL A C 1
ATOM 3123 O O . VAL A 1 414 ? 37.690 -16.885 3.980 1.00 71.88 414 VAL A O 1
ATOM 3126 N N . GLU A 1 415 ? 36.714 -18.453 2.691 1.00 71.38 415 GLU A N 1
ATOM 3127 C CA . GLU A 1 415 ? 35.754 -18.928 3.687 1.00 71.38 415 GLU A CA 1
ATOM 3128 C C . GLU A 1 415 ? 36.347 -20.139 4.409 1.00 71.38 415 GLU A C 1
ATOM 3130 O O . GLU A 1 415 ? 36.844 -21.070 3.768 1.00 71.38 415 GLU A O 1
ATOM 3135 N N . ASP A 1 416 ? 36.350 -20.115 5.740 1.00 71.56 416 ASP A N 1
ATOM 3136 C CA . ASP A 1 416 ? 36.762 -21.269 6.535 1.00 71.56 416 ASP A CA 1
ATOM 3137 C C . ASP A 1 416 ? 35.662 -22.348 6.578 1.00 71.56 416 ASP A C 1
ATOM 3139 O O . ASP A 1 416 ? 34.528 -22.147 6.141 1.00 71.56 416 ASP A O 1
ATOM 3143 N N . GLY A 1 417 ? 35.984 -23.526 7.125 1.00 52.53 417 GLY A N 1
ATOM 3144 C CA . GLY A 1 417 ? 35.028 -24.635 7.268 1.00 52.53 417 GLY A CA 1
ATOM 3145 C C . GLY A 1 417 ? 33.817 -24.339 8.169 1.00 52.53 417 GLY A C 1
ATOM 3146 O O . GLY A 1 417 ? 32.937 -25.189 8.280 1.00 52.53 417 GLY A O 1
ATOM 3147 N N . SER A 1 418 ? 33.760 -23.159 8.796 1.00 63.59 418 SER A N 1
ATOM 3148 C CA . SER A 1 418 ? 32.634 -22.670 9.602 1.00 63.59 418 SER A CA 1
ATOM 3149 C C . SER A 1 418 ? 31.786 -21.634 8.849 1.00 63.59 418 SER A C 1
ATOM 3151 O O . SER A 1 418 ? 30.842 -21.091 9.420 1.00 63.59 418 SER A O 1
ATOM 3153 N N . GLY A 1 419 ? 32.110 -21.352 7.580 1.00 59.47 419 GLY A N 1
ATOM 3154 C CA . GLY A 1 419 ? 31.426 -20.357 6.754 1.00 59.47 419 GLY A CA 1
ATOM 3155 C C . GLY A 1 419 ? 31.803 -18.911 7.080 1.00 59.47 419 GLY A C 1
ATOM 3156 O O . GLY A 1 419 ? 31.120 -17.994 6.624 1.00 59.47 419 GLY A O 1
ATOM 3157 N N . ASN A 1 420 ? 32.867 -18.677 7.856 1.00 59.59 420 ASN A N 1
ATOM 3158 C CA . ASN A 1 420 ? 33.341 -17.325 8.131 1.00 59.59 420 ASN A CA 1
ATOM 3159 C C . ASN A 1 420 ? 34.296 -16.874 7.025 1.00 59.59 420 ASN A C 1
ATOM 3161 O O . ASN A 1 420 ? 35.279 -17.549 6.718 1.00 59.59 420 ASN A O 1
ATOM 3165 N N . VAL A 1 421 ? 34.032 -15.699 6.456 1.00 63.97 421 VAL A N 1
ATOM 3166 C CA . VAL A 1 421 ? 34.936 -15.048 5.503 1.00 63.97 421 VAL A CA 1
ATOM 3167 C C . VAL A 1 421 ? 36.096 -14.429 6.284 1.00 63.97 421 VAL A C 1
ATOM 3169 O O . VAL A 1 421 ? 35.914 -13.442 6.998 1.00 63.97 421 VAL A O 1
ATOM 3172 N N . VAL A 1 422 ? 37.298 -14.990 6.151 1.00 61.78 422 VAL A N 1
ATOM 3173 C CA . VAL A 1 422 ? 38.513 -14.434 6.759 1.00 61.78 422 VAL A CA 1
ATOM 3174 C C . VAL A 1 422 ? 39.115 -13.421 5.785 1.00 61.78 422 VAL A C 1
ATOM 3176 O O . VAL A 1 422 ? 39.884 -13.764 4.887 1.00 61.78 422 VAL A O 1
ATOM 3179 N N . ASP A 1 423 ? 38.721 -12.159 5.936 1.00 55.69 423 ASP A N 1
ATOM 3180 C CA . ASP A 1 423 ? 39.152 -11.060 5.070 1.00 55.69 423 ASP A CA 1
ATOM 3181 C C . ASP A 1 423 ? 40.351 -10.320 5.700 1.00 55.69 423 ASP A C 1
ATOM 3183 O O . ASP A 1 423 ? 40.190 -9.415 6.518 1.00 55.69 423 ASP A O 1
ATOM 3187 N N . GLU A 1 424 ? 41.586 -10.705 5.350 1.00 51.78 424 GLU A N 1
ATOM 3188 C CA . GLU A 1 424 ? 42.799 -10.082 5.921 1.00 51.78 424 GLU A CA 1
ATOM 3189 C C . GLU A 1 424 ? 43.383 -8.917 5.101 1.00 51.78 424 GLU A C 1
ATOM 3191 O O . GLU A 1 424 ? 44.359 -8.293 5.521 1.00 51.78 424 GLU A O 1
ATOM 3196 N N . THR A 1 425 ? 42.821 -8.543 3.947 1.00 48.28 425 THR A N 1
ATOM 3197 C CA . THR A 1 425 ? 43.437 -7.488 3.117 1.00 48.28 425 THR A CA 1
ATOM 3198 C C . THR A 1 425 ? 42.609 -6.211 3.008 1.00 48.28 425 THR A C 1
ATOM 3200 O O . THR A 1 425 ? 41.960 -5.922 2.006 1.00 48.28 425 THR A O 1
ATOM 3203 N N . GLY A 1 426 ? 42.799 -5.318 3.986 1.00 46.16 426 GLY A N 1
ATOM 3204 C CA . GLY A 1 426 ? 42.399 -3.900 3.939 1.00 46.16 426 GLY A CA 1
ATOM 3205 C C . GLY A 1 426 ? 43.080 -3.047 2.844 1.00 46.16 426 GLY A C 1
ATOM 3206 O O . GLY A 1 426 ? 43.148 -1.827 2.962 1.00 46.16 426 GLY A O 1
ATOM 3207 N N . SER A 1 427 ? 43.604 -3.651 1.772 1.00 45.72 427 SER A N 1
ATOM 3208 C CA . SER A 1 427 ? 44.444 -2.996 0.753 1.00 45.72 427 SER A CA 1
ATOM 3209 C C . SER A 1 427 ? 43.731 -2.760 -0.590 1.00 45.72 427 SER A C 1
ATOM 3211 O O . SER A 1 427 ? 44.131 -1.891 -1.371 1.00 45.72 427 SER A O 1
ATOM 3213 N N . SER A 1 428 ? 42.625 -3.459 -0.873 1.00 46.00 428 SER A N 1
ATOM 3214 C CA . SER A 1 428 ? 41.923 -3.34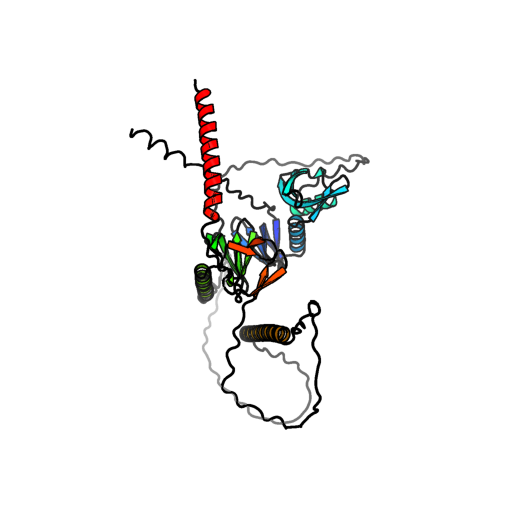2 -2.164 1.00 46.00 428 SER A CA 1
ATOM 3215 C C . SER A 1 428 ? 41.023 -2.097 -2.262 1.00 46.00 428 SER A C 1
ATOM 3217 O O . SER A 1 428 ? 40.934 -1.480 -3.329 1.00 46.00 428 SER A O 1
ATOM 3219 N N . LYS A 1 429 ? 40.426 -1.642 -1.148 1.00 45.38 429 LYS A N 1
ATOM 3220 C CA . LYS A 1 429 ? 39.532 -0.463 -1.125 1.00 45.38 429 LYS A CA 1
ATOM 3221 C C . LYS A 1 429 ? 40.270 0.872 -1.320 1.00 45.38 429 LYS A C 1
ATOM 3223 O O . LYS A 1 429 ? 39.717 1.788 -1.930 1.00 45.38 429 LYS A O 1
ATOM 3228 N N . ALA A 1 430 ? 41.543 0.973 -0.925 1.00 44.72 430 ALA A N 1
ATOM 3229 C CA . ALA A 1 430 ? 42.325 2.208 -1.058 1.00 44.72 430 ALA A CA 1
ATOM 3230 C C . ALA A 1 430 ? 42.639 2.585 -2.522 1.00 44.72 430 ALA A C 1
ATOM 3232 O O . ALA A 1 430 ? 42.707 3.767 -2.859 1.00 44.72 430 ALA A O 1
ATOM 3233 N N . ARG A 1 431 ? 42.776 1.609 -3.433 1.00 47.31 431 ARG A N 1
ATOM 3234 C CA . ARG A 1 431 ? 43.135 1.899 -4.837 1.00 47.31 431 ARG A CA 1
ATOM 3235 C C . ARG A 1 431 ? 41.970 2.439 -5.672 1.00 47.31 431 ARG A C 1
ATOM 3237 O O . ARG A 1 431 ? 42.215 3.213 -6.594 1.00 47.31 431 ARG A O 1
ATOM 3244 N N . ARG A 1 432 ? 40.715 2.101 -5.340 1.00 48.22 432 ARG A N 1
ATOM 3245 C CA . ARG A 1 432 ? 39.532 2.620 -6.061 1.00 48.22 432 ARG A CA 1
ATOM 3246 C C . ARG A 1 432 ? 39.172 4.052 -5.647 1.00 48.22 432 ARG A C 1
ATOM 3248 O O . ARG A 1 432 ? 38.828 4.859 -6.507 1.00 48.22 432 ARG A O 1
ATOM 3255 N N . TYR A 1 433 ? 39.352 4.407 -4.372 1.00 46.84 433 TYR A N 1
ATOM 3256 C CA . TYR A 1 433 ? 39.091 5.770 -3.887 1.00 46.84 433 TYR A CA 1
ATOM 3257 C C . TYR A 1 433 ? 40.107 6.800 -4.399 1.00 46.84 433 TYR A C 1
ATOM 3259 O O . TYR A 1 433 ? 39.722 7.902 -4.783 1.00 46.84 433 TYR A O 1
ATOM 3267 N N . VAL A 1 434 ? 41.392 6.442 -4.502 1.00 51.91 434 VAL A N 1
ATOM 3268 C CA . VAL A 1 434 ? 42.418 7.365 -5.026 1.00 51.91 434 VAL A CA 1
ATOM 3269 C C . VAL A 1 434 ? 42.198 7.686 -6.514 1.00 51.91 434 VAL A C 1
ATOM 3271 O O . VAL A 1 434 ? 42.485 8.802 -6.949 1.00 51.91 434 VAL A O 1
ATOM 3274 N N . GLY A 1 435 ? 41.640 6.748 -7.291 1.00 47.59 435 GLY A N 1
ATOM 3275 C CA . GLY A 1 435 ? 41.288 6.972 -8.699 1.00 47.59 435 GLY A CA 1
ATOM 3276 C C . GLY A 1 435 ? 40.156 7.989 -8.883 1.00 47.59 435 GLY A C 1
ATOM 3277 O O . GLY A 1 435 ? 40.286 8.914 -9.684 1.00 47.59 435 GLY A O 1
ATOM 3278 N N . LEU A 1 436 ? 39.083 7.869 -8.093 1.00 52.50 436 LEU A N 1
ATOM 327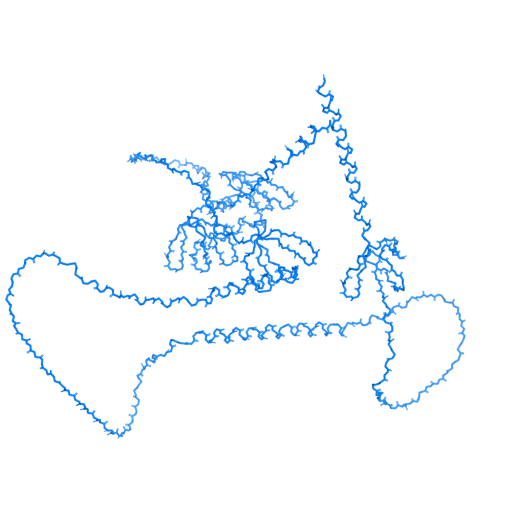9 C CA . LEU A 1 436 ? 37.936 8.786 -8.146 1.00 52.50 436 LEU A CA 1
ATOM 3280 C C . LEU A 1 436 ? 38.278 10.190 -7.633 1.00 52.50 436 LEU A C 1
ATOM 3282 O O . LEU A 1 436 ? 37.877 11.179 -8.244 1.00 52.50 436 LEU A O 1
ATOM 3286 N N . VAL A 1 437 ? 39.089 10.296 -6.575 1.00 63.47 437 VAL A N 1
ATOM 3287 C CA . VAL A 1 437 ? 39.536 11.599 -6.054 1.00 63.47 437 VAL A CA 1
ATOM 3288 C C . VAL A 1 437 ? 40.414 12.332 -7.073 1.00 63.47 437 VAL A C 1
ATOM 3290 O O . VAL A 1 437 ? 40.269 13.540 -7.250 1.00 63.47 437 VAL A O 1
ATOM 3293 N N . ARG A 1 438 ? 41.280 11.625 -7.816 1.00 59.91 438 ARG A N 1
ATOM 3294 C CA . ARG A 1 438 ? 42.088 12.254 -8.876 1.00 59.91 438 ARG A CA 1
ATOM 3295 C C . ARG A 1 438 ? 41.241 12.766 -10.043 1.00 59.91 438 ARG A C 1
ATOM 3297 O O . ARG A 1 438 ? 41.534 13.846 -10.547 1.00 59.91 438 ARG A O 1
ATOM 3304 N N . LEU A 1 439 ? 40.185 12.053 -10.439 1.00 62.44 439 LEU A N 1
ATOM 3305 C CA . LEU A 1 439 ? 39.275 12.514 -11.496 1.00 62.44 439 LEU A CA 1
ATOM 3306 C C . LEU A 1 439 ? 38.445 13.728 -11.063 1.00 62.44 439 LEU A C 1
ATOM 3308 O O . LEU A 1 439 ? 38.326 14.679 -11.833 1.00 62.44 439 LEU A O 1
ATOM 3312 N N . ALA A 1 440 ? 37.953 13.748 -9.822 1.00 67.25 440 ALA A N 1
ATOM 3313 C CA . ALA A 1 440 ? 37.219 14.892 -9.279 1.00 67.25 440 ALA A CA 1
ATOM 3314 C C . ALA A 1 440 ? 38.094 16.156 -9.189 1.00 67.25 440 ALA A C 1
ATOM 3316 O O . ALA A 1 440 ? 37.653 17.250 -9.539 1.00 67.25 440 ALA A O 1
ATOM 3317 N N . VAL A 1 441 ? 39.363 16.010 -8.791 1.00 72.12 441 VAL A N 1
ATOM 3318 C CA . VAL A 1 441 ? 40.314 17.131 -8.731 1.00 72.12 441 VAL A CA 1
ATOM 3319 C C . VAL A 1 441 ? 40.660 17.655 -10.131 1.00 72.12 441 VAL A C 1
ATOM 3321 O O . VAL A 1 441 ? 40.721 18.868 -10.323 1.00 72.12 441 VAL A O 1
ATOM 3324 N N . ILE A 1 442 ? 40.830 16.779 -11.128 1.00 71.25 442 ILE A N 1
ATOM 3325 C CA . ILE A 1 442 ? 41.073 17.200 -12.519 1.00 71.25 442 ILE A CA 1
ATOM 3326 C C . ILE A 1 442 ? 39.845 17.923 -13.092 1.00 71.25 442 ILE A C 1
ATOM 3328 O O . ILE A 1 442 ? 39.996 18.983 -13.698 1.00 71.25 442 ILE A O 1
ATOM 3332 N N . ALA A 1 443 ? 38.634 17.412 -12.850 1.00 68.81 443 ALA A N 1
ATOM 3333 C CA . ALA A 1 443 ? 37.396 18.055 -13.291 1.00 68.81 443 ALA A CA 1
ATOM 3334 C C . ALA A 1 443 ? 37.217 19.454 -12.674 1.00 68.81 443 ALA A C 1
ATOM 3336 O O . ALA A 1 443 ? 36.855 20.397 -13.379 1.00 68.81 443 ALA A O 1
ATOM 3337 N N . LEU A 1 444 ? 37.558 19.622 -11.391 1.00 67.06 444 LEU A N 1
ATOM 3338 C CA . LEU A 1 444 ? 37.518 20.922 -10.714 1.00 67.06 444 LEU A CA 1
ATOM 3339 C C . LEU A 1 444 ? 38.566 21.908 -11.249 1.00 67.06 444 LEU A C 1
ATOM 3341 O O . LEU A 1 444 ? 38.259 23.090 -11.409 1.00 67.06 444 LEU A O 1
ATOM 3345 N N . MET A 1 445 ? 39.778 21.451 -11.579 1.00 66.56 445 MET A N 1
ATOM 3346 C CA . MET A 1 445 ? 40.800 22.335 -12.156 1.00 66.56 445 MET A CA 1
ATOM 3347 C C . MET A 1 445 ? 40.458 22.777 -13.585 1.00 66.56 445 MET A C 1
ATOM 3349 O O . MET A 1 445 ? 40.690 23.933 -13.940 1.00 66.56 445 MET A O 1
ATOM 3353 N N . VAL A 1 446 ? 39.873 21.893 -14.398 1.00 69.00 446 VAL A N 1
ATOM 3354 C CA . VAL A 1 446 ? 39.478 22.223 -15.778 1.00 69.00 446 VAL A CA 1
ATOM 3355 C C . VAL A 1 446 ? 38.219 23.099 -15.800 1.00 69.00 446 VAL A C 1
ATOM 3357 O O . VAL A 1 446 ? 38.176 24.086 -16.535 1.00 69.00 446 VAL A O 1
ATOM 3360 N N . GLY A 1 447 ? 37.228 22.810 -14.949 1.00 60.25 447 GLY A N 1
ATOM 3361 C CA . GLY A 1 447 ? 36.007 23.613 -14.830 1.00 60.25 447 GLY A CA 1
ATOM 3362 C C . GLY A 1 447 ? 36.256 25.017 -14.267 1.00 60.25 447 GLY A C 1
ATOM 3363 O O . GLY A 1 447 ? 35.720 25.998 -14.784 1.00 60.25 447 GLY A O 1
ATOM 3364 N N . GLY A 1 448 ? 37.137 25.146 -13.268 1.00 62.72 448 GLY A N 1
ATOM 3365 C CA . GLY A 1 448 ? 37.494 26.443 -12.683 1.00 62.72 448 GLY A CA 1
ATOM 3366 C C . GLY A 1 448 ? 38.225 27.379 -13.656 1.00 62.72 448 GLY A C 1
ATOM 3367 O O . GLY A 1 448 ? 38.007 28.591 -13.634 1.00 62.72 448 GLY A O 1
ATOM 3368 N N . GLY A 1 449 ? 39.046 26.829 -14.559 1.00 55.91 449 GLY A N 1
ATOM 3369 C CA . GLY A 1 449 ? 39.759 27.613 -15.574 1.00 55.91 449 GLY A CA 1
ATOM 3370 C C . GLY A 1 449 ? 38.847 28.216 -16.649 1.00 55.91 449 GLY A C 1
ATOM 3371 O O . GLY A 1 449 ? 39.125 29.308 -17.146 1.00 55.91 449 GLY A O 1
ATOM 3372 N N . LEU A 1 450 ? 37.741 27.544 -16.984 1.00 51.75 450 LEU A N 1
ATOM 3373 C CA . LEU A 1 450 ? 36.761 28.026 -17.964 1.00 51.75 450 LEU A CA 1
ATOM 3374 C C . LEU A 1 450 ? 35.911 29.178 -17.415 1.00 51.75 450 LEU A C 1
ATOM 3376 O O . LEU A 1 450 ? 35.698 30.163 -18.120 1.00 51.75 450 LEU A O 1
ATOM 3380 N N . LEU A 1 451 ? 35.518 29.116 -16.140 1.00 53.38 451 LEU A N 1
ATOM 3381 C CA . LEU A 1 451 ? 34.757 30.189 -15.491 1.00 53.38 451 LEU A CA 1
ATOM 3382 C C . LEU A 1 451 ? 35.589 31.468 -15.303 1.00 53.38 451 LEU A C 1
ATOM 3384 O O . LEU A 1 451 ? 35.086 32.568 -15.516 1.00 53.38 451 LEU A O 1
ATOM 3388 N N . ALA A 1 452 ? 36.888 31.346 -15.014 1.00 57.56 452 ALA A N 1
ATOM 3389 C CA . ALA A 1 452 ? 37.784 32.503 -14.925 1.00 57.56 452 ALA A CA 1
ATOM 3390 C C . ALA A 1 452 ? 38.029 33.193 -16.283 1.00 57.56 452 ALA A C 1
ATOM 3392 O O . ALA A 1 452 ? 38.398 34.367 -16.320 1.00 57.56 452 ALA A O 1
ATOM 3393 N N . LYS A 1 453 ? 37.822 32.480 -17.398 1.00 55.75 453 LYS A N 1
ATOM 3394 C CA . LYS A 1 453 ? 38.009 33.005 -18.758 1.00 55.75 453 LYS A CA 1
ATOM 3395 C C . LYS A 1 453 ? 36.762 33.691 -19.321 1.00 55.75 453 LYS A C 1
ATOM 3397 O O . LYS A 1 453 ? 36.900 34.453 -20.264 1.00 55.75 453 LYS A O 1
ATOM 3402 N N . MET A 1 454 ? 35.584 33.438 -18.746 1.00 55.78 454 MET A N 1
ATOM 3403 C CA . MET A 1 454 ? 34.339 34.149 -19.078 1.00 55.78 454 MET A CA 1
ATOM 3404 C C . MET A 1 454 ? 34.115 35.407 -18.222 1.00 55.78 454 MET A C 1
ATOM 3406 O O . MET A 1 454 ? 33.223 36.193 -18.513 1.00 55.78 454 MET A O 1
ATOM 3410 N N . ALA A 1 455 ? 34.917 35.600 -17.170 1.00 54.75 455 ALA A N 1
ATOM 3411 C CA . ALA A 1 455 ? 34.855 36.762 -16.279 1.00 54.75 455 ALA A CA 1
ATOM 3412 C C . ALA A 1 455 ? 35.879 37.870 -16.622 1.00 54.75 455 ALA A C 1
ATOM 3414 O O . ALA A 1 455 ? 36.054 38.811 -15.847 1.00 54.75 455 ALA A O 1
ATOM 3415 N N . ARG A 1 456 ? 36.570 37.755 -17.761 1.00 48.66 456 ARG A N 1
ATOM 3416 C CA . ARG A 1 456 ? 37.352 38.819 -18.407 1.00 48.66 456 ARG A CA 1
ATOM 3417 C C . ARG A 1 456 ? 36.779 39.058 -19.788 1.00 48.66 456 ARG A C 1
ATOM 3419 O O . ARG A 1 456 ? 36.796 40.235 -20.200 1.00 48.66 456 ARG A O 1
#

Solvent-accessible surface area (backbone atoms only — not comparable to full-atom values): 30163 Å² total; per-residue (Å²): 141,79,74,69,71,65,69,71,72,74,76,81,80,79,85,73,73,80,78,85,76,78,70,71,81,49,59,73,40,81,44,40,32,76,85,70,54,72,48,68,30,22,52,69,50,75,58,95,64,30,36,36,28,35,42,93,76,41,78,43,80,43,52,46,88,42,36,29,70,70,58,44,50,52,52,50,52,51,52,56,49,64,33,82,36,79,44,44,30,60,88,68,50,70,44,60,27,22,62,70,48,76,59,92,60,39,33,33,29,40,30,71,89,76,72,42,77,45,81,42,46,54,82,50,34,22,70,70,59,44,50,52,48,24,73,64,64,62,49,78,68,81,70,74,74,70,81,79,77,82,77,84,88,79,89,80,92,80,88,84,86,90,83,81,88,83,89,80,79,89,76,75,86,75,80,67,86,73,75,44,69,68,39,80,41,38,30,70,86,70,52,73,47,72,30,22,60,74,50,74,60,89,70,22,37,33,34,41,42,93,95,37,83,42,77,43,54,45,81,52,33,26,72,69,55,44,51,51,52,54,54,53,50,52,50,51,52,52,63,70,63,53,74,76,70,77,74,72,78,76,73,78,76,79,81,75,83,92,80,84,86,78,90,78,90,82,82,87,82,89,85,89,81,89,87,78,89,85,80,87,84,88,82,82,88,83,89,79,86,83,81,89,78,97,69,89,75,84,77,89,76,79,98,80,58,75,68,61,56,53,54,53,52,51,54,50,53,53,51,54,52,53,52,53,51,54,52,53,51,51,53,52,53,52,49,64,73,62,55,76,80,77,75,84,79,81,80,90,76,82,90,81,90,84,86,88,86,80,91,84,84,87,84,92,74,80,90,75,83,80,77,96,74,84,81,80,82,78,78,80,77,54,67,50,63,40,92,88,72,67,44,68,46,74,62,85,83,82,54,74,66,41,59,43,90,79,75,62,51,68,38,77,68,43,66,48,100,83,72,48,71,57,76,84,68,91,63,68,68,60,62,60,53,57,53,54,54,53,51,53,52,51,51,50,56,57,54,53,55,56,56,62,63,75,75,109

Sequence (456 aa):
MRLLSILLLMACCAVGLPVAAEADDYPVRKWTNDKGETIDAKLLRVSGSTAILDQDGNIVRAPISRLSDADKEWIKDVRELNRWREWTMIDGSTRRAKLSEIEGDEITLSDRDLNEQVELTLEGLSDADRELLATVYGTDSPTAGSPNIGSPAIGGLSNRPTGGVSRGRGLESGVIPGSGEIRSWTDVRGKTIEAEYRGLEGDKIVLFFQNREWRVPILDFSTEDQIWVSEHVLDQVAKQSQPTAPAAPQVASAGGNNFNNTQDAIRGRMNPGLGNSNMGNSNMGSSHFGGSNTGGSHSNSGMGQPQNDALASARENQRRLEQASLERERRLNERLASAPTASPSHTNDNDIGFQPPGFNAPQSSSPTYPTSANVPEEQLVQTMTCGSCNHTWVVSNFKAGGKCPGCGITIDTVEDGSGNVVDETGSSKARRYVGLVRLAVIALMVGGGLLAKMAR